Protein AF-W6THF3-F1 (afdb_monomer_lite)

Radius of gyration: 38.16 Å; chains: 1; bounding box: 84×59×125 Å

Sequence (561 aa):
MKLNFFLFSMFLTGISEISFGANEDFTSKKMIKTLTRGSWDEAHVQNVVEILTNHTLLSKIQDDQKNQIILISLEKIKKNSLNLPGIYDFFRDFLPIHAVSLFKNSTKRMVQLVKGLPMSVENYLGGPKNLQEIAYFLATQFVESKNTMRDVFDFFEELKNSDFFSNTVHKFISQDAINYGNVKLDTVLLSKMVSWLPYIKKSDLQIILEFMILKSQMKTETKKDAFSDASSEVQNKMILKMQDLDDKQFAITWEKLLRHWECGFRLCSPHVLYQLDKKKLERSGVFIGIFESIIKINCSKVRELCSAMIGRIFSQYKTKKVFNDDHMLVKMIMQTKDFSNSLEKIEVFTQSNRDFISNFLNKYPELKKISSFNNYFFKFALTRMNTKNVKIQINFENLKKNLNSNPKLTNFLEIYEACFTNLNEKGVTVKINFKGLKEELDSLKKTQDFSRTLTIYLNLIRLNPELRPEIDEEFYKGIISYLPYTKEKNLRCVLEFLLLKELEHNFLKQSENEQKEIVLKINELKKEDLSYISEKVHNFTLPVCENLLSLLKQKNLDFKE

Foldseek 3Di:
DVVVVVVVVCVVVPCPPDPPDDDPPCQLVNLLCLLQDDPLDPVSLVVNLVLLVDPVNLVNHDPVCSLVSNLNSLQSCVVRPLPPPCNLVSQLVRQCVCVLVNCLVPVQSSLVSQPPNPDQSCSRNDDLVSLLSSLLSVLPPPLVDPPCVVSVLSSLLSCLPPLNSQVSVLSNLVSCVPPHVRAADALVSLLSLLVSLVSHDQVRLLSSLLSSLSRQDDPDLPDAGRLQVHDLVSQLSSLQSLLSHPLQSSLVSLLSNLVSVQRPGNHHDLVSLLVRDLLSCLQSVSLLSLLVSLVPHPDPNSQVNSQSNCCSNVVVSNDDDDDPDSLVVSVVLLPDPSVLVSLQNHNHDDPVSVVSLLVNCVVVVVSVPPVSSLVNVLSNVVVVQPDPQDQAEPPCVVVVVVVVPDPSCLVVLVSVLSNLLVCVVVPHDYDYPLVSVLVVLVVCLPPPCSQVVVLSVLSSCVSPVVHLVVDDLVSLVSLLVSLVSHDQVSLLSSLCSNLAQSCLVSLVPDDPVSVVSSLVSLVSHDPVSNVVSLVSNVPHPDDDDVSSVVSNVVSDDPPPD

Structure (mmCIF, N/CA/C/O backbone):
data_AF-W6THF3-F1
#
_entry.id   AF-W6THF3-F1
#
loop_
_atom_site.group_PDB
_atom_site.id
_atom_site.type_symbol
_atom_site.label_atom_id
_atom_site.label_alt_id
_atom_site.label_comp_id
_atom_site.label_asym_id
_atom_site.label_entity_id
_atom_site.label_seq_id
_atom_site.pdbx_PDB_ins_code
_atom_site.Cartn_x
_atom_site.Cartn_y
_atom_site.Cartn_z
_atom_site.occupancy
_atom_site.B_iso_or_equiv
_atom_site.auth_seq_id
_atom_site.auth_comp_id
_atom_site.auth_asym_id
_atom_site.auth_atom_id
_atom_site.pdbx_PDB_model_num
ATOM 1 N N . MET A 1 1 ? 22.121 -28.927 -63.170 1.00 50.31 1 MET A N 1
ATOM 2 C CA . MET A 1 1 ? 22.237 -30.233 -62.477 1.00 50.31 1 MET A CA 1
ATOM 3 C C . MET A 1 1 ? 23.338 -30.253 -61.405 1.00 50.31 1 MET A C 1
ATOM 5 O O . MET A 1 1 ? 23.034 -30.626 -60.283 1.00 50.31 1 MET A O 1
ATOM 9 N N . LYS A 1 2 ? 24.571 -29.784 -61.682 1.00 59.44 2 LYS A N 1
ATOM 10 C CA . LYS A 1 2 ? 25.678 -29.752 -60.694 1.00 59.44 2 LYS A CA 1
ATOM 11 C C . LYS A 1 2 ? 25.419 -28.870 -59.455 1.00 59.44 2 LYS A C 1
ATOM 13 O O . LYS A 1 2 ? 25.738 -29.286 -58.352 1.00 59.44 2 LYS A O 1
ATOM 18 N N . LEU A 1 3 ? 24.784 -27.704 -59.625 1.00 58.66 3 LEU A N 1
ATOM 19 C CA . LEU A 1 3 ? 24.472 -26.786 -58.516 1.00 58.66 3 LEU A CA 1
ATOM 20 C C . LEU A 1 3 ? 23.433 -27.365 -57.541 1.00 58.66 3 LEU A C 1
ATOM 22 O O . LEU A 1 3 ? 23.627 -27.320 -56.335 1.00 58.66 3 LEU A O 1
ATOM 26 N N . ASN A 1 4 ? 22.370 -27.984 -58.060 1.00 62.00 4 ASN A N 1
ATOM 27 C CA . ASN A 1 4 ? 21.328 -28.579 -57.219 1.00 62.00 4 ASN A CA 1
ATOM 28 C C . ASN A 1 4 ? 21.848 -29.802 -56.447 1.00 62.00 4 ASN A C 1
ATOM 30 O O . ASN A 1 4 ? 21.481 -29.985 -55.294 1.00 62.00 4 ASN A O 1
ATOM 34 N N . PHE A 1 5 ? 22.742 -30.600 -57.046 1.00 70.69 5 PHE A N 1
ATOM 35 C CA . PHE A 1 5 ? 23.412 -31.704 -56.350 1.00 70.69 5 PHE A CA 1
ATOM 36 C C . PHE A 1 5 ? 24.350 -31.201 -55.243 1.00 70.69 5 PHE A C 1
ATOM 38 O O . PHE A 1 5 ? 24.399 -31.784 -54.163 1.00 70.69 5 PHE A O 1
ATOM 45 N N . PHE A 1 6 ? 25.044 -30.083 -55.477 1.00 67.44 6 PHE A N 1
ATOM 46 C CA . PHE A 1 6 ? 25.887 -29.437 -54.472 1.00 67.44 6 PHE A CA 1
ATOM 47 C C . PHE A 1 6 ? 25.061 -28.888 -53.293 1.00 67.44 6 PHE A C 1
ATOM 49 O O . PHE A 1 6 ? 25.373 -29.177 -52.141 1.00 67.44 6 PHE A O 1
ATOM 56 N N . LEU A 1 7 ? 23.954 -28.186 -53.569 1.00 63.28 7 LEU A N 1
ATOM 57 C CA . LEU A 1 7 ? 23.039 -27.665 -52.542 1.00 63.28 7 LEU A CA 1
ATOM 58 C C . LEU A 1 7 ? 22.363 -28.787 -51.735 1.00 63.28 7 LEU A C 1
ATOM 60 O O . LEU A 1 7 ? 22.237 -28.688 -50.518 1.00 63.28 7 LEU A O 1
ATOM 64 N N . PHE A 1 8 ? 21.982 -29.880 -52.399 1.00 65.12 8 PHE A N 1
ATOM 65 C CA . PHE A 1 8 ? 21.428 -31.070 -51.751 1.00 65.12 8 PHE A CA 1
ATOM 66 C C . PHE A 1 8 ? 22.463 -31.787 -50.868 1.00 65.12 8 PHE A C 1
ATOM 68 O O . PHE A 1 8 ? 22.135 -32.245 -49.776 1.00 65.12 8 PHE A O 1
ATOM 75 N N . SER A 1 9 ? 23.728 -31.824 -51.300 1.00 60.00 9 SER A N 1
ATOM 76 C CA . SER A 1 9 ? 24.825 -32.405 -50.514 1.00 60.00 9 SER A CA 1
ATOM 77 C C . SER A 1 9 ? 25.130 -31.579 -49.262 1.00 60.00 9 SER A C 1
ATOM 79 O O . SER A 1 9 ? 25.338 -32.157 -48.201 1.00 60.00 9 SER A O 1
ATOM 81 N N . MET A 1 10 ? 25.086 -30.243 -49.355 1.00 57.25 10 MET A N 1
ATOM 82 C CA . MET A 1 10 ? 25.223 -29.351 -48.194 1.00 57.25 10 MET A CA 1
ATOM 83 C C . MET A 1 10 ? 24.089 -29.508 -47.177 1.00 57.25 10 MET A C 1
ATOM 85 O O . MET A 1 10 ? 24.322 -29.442 -45.974 1.00 57.25 10 MET A O 1
ATOM 89 N N . PHE A 1 11 ? 22.863 -29.723 -47.656 1.00 60.88 11 PHE A N 1
ATOM 90 C CA . PHE A 1 11 ? 21.709 -29.952 -46.791 1.00 60.88 11 PHE A CA 1
ATOM 91 C C . PHE A 1 11 ? 21.822 -31.281 -46.021 1.00 60.88 11 PHE A C 1
ATOM 93 O O . PHE A 1 11 ? 21.484 -31.341 -44.842 1.00 60.88 11 PHE A O 1
ATOM 100 N N . LEU A 1 12 ? 22.337 -32.337 -46.664 1.00 50.72 12 LEU A N 1
ATOM 101 C CA . LEU A 1 12 ? 22.479 -33.671 -46.067 1.00 50.72 12 LEU A CA 1
ATOM 102 C C . LEU A 1 12 ? 23.626 -33.800 -45.056 1.00 50.72 12 LEU A C 1
ATOM 104 O O . LEU A 1 12 ? 23.533 -34.624 -44.150 1.00 50.72 12 LEU A O 1
ATOM 108 N N . THR A 1 13 ? 24.703 -33.022 -45.185 1.00 54.16 13 THR A N 1
ATOM 109 C CA . THR A 1 13 ? 25.863 -33.119 -44.279 1.00 54.16 13 THR A CA 1
ATOM 110 C C . THR A 1 13 ? 25.702 -32.337 -42.975 1.00 54.16 13 THR A C 1
ATOM 112 O O . THR A 1 13 ? 26.587 -32.407 -42.125 1.00 54.16 13 THR A O 1
ATOM 115 N N . GLY A 1 14 ? 24.596 -31.608 -42.776 1.00 39.28 14 GLY A N 1
ATOM 116 C CA . GLY A 1 14 ? 24.346 -30.858 -41.539 1.00 39.28 14 GLY A CA 1
ATOM 117 C C . GLY A 1 14 ? 25.358 -29.736 -41.273 1.00 39.28 14 GLY A C 1
ATOM 118 O O . GLY A 1 14 ? 25.449 -29.242 -40.152 1.00 39.28 14 GLY A O 1
ATOM 119 N N . ILE A 1 15 ? 26.123 -29.325 -42.289 1.00 40.69 15 ILE A N 1
ATOM 120 C CA . ILE A 1 15 ? 27.105 -28.250 -42.176 1.00 40.69 15 ILE A CA 1
ATOM 121 C C . ILE A 1 15 ? 26.365 -26.925 -42.385 1.00 40.69 15 ILE A C 1
ATOM 123 O O . ILE A 1 15 ? 26.299 -26.390 -43.489 1.00 40.69 15 ILE A O 1
ATOM 127 N N . SER A 1 16 ? 25.804 -26.382 -41.305 1.00 39.69 16 SER A N 1
ATOM 128 C CA . SER A 1 16 ? 25.311 -24.997 -41.258 1.00 39.69 16 SER A CA 1
ATOM 129 C C . SER A 1 16 ? 26.441 -23.953 -41.255 1.00 39.69 16 SER A C 1
ATOM 131 O O . SER A 1 16 ? 26.169 -22.759 -41.206 1.00 39.69 16 SER A O 1
ATOM 133 N N . GLU A 1 17 ? 27.705 -24.379 -41.329 1.00 40.00 17 GLU A N 1
ATOM 134 C CA . GLU A 1 17 ? 28.891 -23.521 -41.405 1.00 40.00 17 GLU A CA 1
ATOM 135 C C . GLU A 1 17 ? 29.641 -23.735 -42.726 1.00 40.00 17 GLU A C 1
ATOM 137 O O . GLU A 1 17 ? 30.761 -24.236 -42.764 1.00 40.00 17 GLU A O 1
ATOM 142 N N . ILE A 1 18 ? 29.023 -23.370 -43.847 1.00 36.31 18 ILE A N 1
ATOM 143 C CA . ILE A 1 18 ? 29.777 -23.107 -45.078 1.00 36.31 18 ILE A CA 1
ATOM 144 C C . ILE A 1 18 ? 29.731 -21.599 -45.286 1.00 36.31 18 ILE A C 1
ATOM 146 O O . ILE A 1 18 ? 28.775 -21.057 -45.841 1.00 36.31 18 ILE A O 1
ATOM 150 N N . SER A 1 19 ? 30.760 -20.914 -44.777 1.00 37.41 19 SER A N 1
ATOM 151 C CA . SER A 1 19 ? 31.014 -19.514 -45.097 1.00 37.41 19 SER A CA 1
ATOM 152 C C . SER A 1 19 ? 31.450 -19.437 -46.560 1.00 37.41 19 SER A C 1
ATOM 154 O O . SER A 1 19 ? 32.578 -19.752 -46.940 1.00 37.41 19 SER A O 1
ATOM 156 N N . PHE A 1 20 ? 30.521 -19.057 -47.432 1.00 32.72 20 PHE A N 1
ATOM 157 C CA . PHE A 1 20 ? 30.869 -18.725 -48.804 1.00 32.72 20 PHE A CA 1
ATOM 158 C C . PHE A 1 20 ? 31.589 -17.373 -48.828 1.00 32.72 20 PHE A C 1
ATOM 160 O O . PHE A 1 20 ? 30.959 -16.330 -48.928 1.00 32.72 20 PHE A O 1
ATOM 167 N N . GLY A 1 21 ? 32.920 -17.434 -48.780 1.00 37.66 21 GLY A N 1
ATOM 168 C CA . GLY A 1 21 ? 33.808 -16.443 -49.386 1.00 37.66 21 GLY A CA 1
ATOM 169 C C . GLY A 1 21 ? 34.184 -15.223 -48.540 1.00 37.66 21 GLY A C 1
ATOM 170 O O . GLY A 1 21 ? 33.334 -14.479 -48.077 1.00 37.66 21 GLY A O 1
ATOM 171 N N . ALA A 1 22 ? 35.502 -14.994 -48.485 1.00 37.84 22 ALA A N 1
ATOM 172 C CA . ALA A 1 22 ? 36.224 -13.797 -48.042 1.00 37.84 22 ALA A CA 1
ATOM 173 C C . ALA A 1 22 ? 36.271 -13.522 -46.525 1.00 37.84 22 ALA A C 1
ATOM 175 O O . ALA A 1 22 ? 35.347 -12.958 -45.959 1.00 37.84 22 ALA A O 1
ATOM 176 N N . ASN A 1 23 ? 37.402 -13.875 -45.882 1.00 47.19 23 ASN A N 1
ATOM 177 C CA . ASN A 1 23 ? 38.130 -13.082 -44.856 1.00 47.19 23 ASN A CA 1
ATOM 178 C C . ASN A 1 23 ? 38.984 -13.942 -43.889 1.00 47.19 23 ASN A C 1
ATOM 180 O O . ASN A 1 23 ? 39.024 -13.694 -42.675 1.00 47.19 23 ASN A O 1
ATOM 184 N N . GLU A 1 24 ? 39.728 -14.929 -44.402 1.00 46.88 24 GLU A N 1
ATOM 185 C CA . GLU A 1 24 ? 40.780 -15.603 -43.616 1.00 46.88 24 GLU A CA 1
ATOM 186 C C . GLU A 1 24 ? 41.914 -14.631 -43.205 1.00 46.88 24 GLU A C 1
ATOM 188 O O . GLU A 1 24 ? 42.469 -14.774 -42.118 1.00 46.88 24 GLU A O 1
ATOM 193 N N . ASP A 1 25 ? 42.135 -13.537 -43.950 1.00 54.12 25 ASP A N 1
ATOM 194 C CA . ASP A 1 25 ? 43.213 -12.552 -43.713 1.00 54.12 25 ASP A CA 1
ATOM 195 C C . ASP A 1 25 ? 42.851 -11.333 -42.835 1.00 54.12 25 ASP A C 1
ATOM 197 O O . ASP A 1 25 ? 43.650 -10.393 -42.666 1.00 54.12 25 ASP A O 1
ATOM 201 N N . PHE A 1 26 ? 41.649 -11.294 -42.251 1.00 61.28 26 PHE A N 1
ATOM 202 C CA . PHE A 1 26 ? 41.282 -10.212 -41.332 1.00 61.28 26 PHE A CA 1
ATOM 203 C C . PHE A 1 26 ? 41.942 -10.417 -39.966 1.00 61.28 26 PHE A C 1
ATOM 205 O O . PHE A 1 26 ? 41.439 -11.131 -39.098 1.00 61.28 26 PHE A O 1
ATOM 212 N N . THR A 1 27 ? 43.083 -9.757 -39.756 1.00 70.69 27 THR A N 1
ATOM 213 C CA . THR A 1 27 ? 43.712 -9.702 -38.432 1.00 70.69 27 THR A CA 1
ATOM 214 C C . THR A 1 27 ? 42.810 -8.952 -37.450 1.00 70.69 27 THR A C 1
ATOM 216 O O . THR A 1 27 ? 42.154 -7.975 -37.819 1.00 70.69 27 THR A O 1
ATOM 219 N N . SER A 1 28 ? 42.823 -9.352 -36.174 1.00 74.06 28 SER A N 1
ATOM 220 C CA . SER A 1 28 ? 42.040 -8.694 -35.112 1.00 74.06 28 SER A CA 1
ATOM 221 C C . SER A 1 28 ? 42.256 -7.166 -35.097 1.00 74.06 28 SER A C 1
ATOM 223 O O . SER A 1 28 ? 41.304 -6.393 -35.041 1.00 74.06 28 SER A O 1
ATOM 225 N N . LYS A 1 29 ? 43.496 -6.697 -35.322 1.00 79.88 29 LYS A N 1
ATOM 226 C CA . LYS A 1 29 ? 43.818 -5.261 -35.453 1.00 79.88 29 LYS A CA 1
ATOM 227 C C . LYS A 1 29 ? 43.137 -4.580 -36.649 1.00 79.88 29 LYS A C 1
ATOM 229 O O . LYS A 1 29 ? 42.676 -3.447 -36.506 1.00 79.88 29 LYS A O 1
ATOM 234 N N . LYS A 1 30 ? 43.087 -5.228 -37.822 1.00 79.31 30 LYS A N 1
ATOM 235 C CA . LYS A 1 30 ? 42.382 -4.697 -39.006 1.00 79.31 30 LYS A CA 1
ATOM 236 C C . LYS A 1 30 ? 40.879 -4.621 -38.741 1.00 79.31 30 LYS A C 1
ATOM 238 O O . LYS A 1 30 ? 40.282 -3.590 -39.023 1.00 79.31 30 LYS A O 1
ATOM 243 N N . MET A 1 31 ? 40.307 -5.648 -38.115 1.00 80.81 31 MET A N 1
ATOM 244 C CA . MET A 1 31 ? 38.887 -5.691 -37.761 1.00 80.81 31 MET A CA 1
ATOM 245 C C . MET A 1 31 ? 38.503 -4.584 -36.774 1.00 80.81 31 MET A C 1
ATOM 247 O O . MET A 1 31 ? 37.579 -3.822 -37.039 1.00 80.81 31 MET A O 1
ATOM 251 N N . ILE A 1 32 ? 39.262 -4.417 -35.684 1.00 82.69 32 ILE A N 1
ATOM 252 C CA . ILE A 1 32 ? 39.043 -3.335 -34.711 1.00 82.69 32 ILE A CA 1
ATOM 253 C C . ILE A 1 32 ? 39.137 -1.969 -35.396 1.00 82.69 32 ILE A C 1
ATOM 255 O O . ILE A 1 32 ? 38.333 -1.077 -35.116 1.00 82.69 32 ILE A O 1
ATOM 259 N N . LYS A 1 33 ? 40.096 -1.789 -36.315 1.00 84.06 33 LYS A N 1
ATOM 260 C CA . LYS A 1 33 ? 40.230 -0.545 -37.078 1.00 84.06 33 LYS A CA 1
ATOM 261 C C . LYS A 1 33 ? 38.995 -0.295 -37.945 1.00 84.06 33 LYS A C 1
ATOM 263 O O . LYS A 1 33 ? 38.475 0.808 -37.858 1.00 84.06 33 LYS A O 1
ATOM 268 N N . THR A 1 34 ? 38.502 -1.286 -38.690 1.00 84.44 34 THR A N 1
ATOM 269 C CA . THR A 1 34 ? 37.270 -1.167 -39.494 1.00 84.44 34 THR A CA 1
ATOM 270 C C . THR A 1 34 ? 36.053 -0.855 -38.625 1.00 84.44 34 THR A C 1
ATOM 272 O O . THR A 1 34 ? 35.297 0.051 -38.937 1.00 84.44 34 THR A O 1
ATOM 275 N N . LEU A 1 35 ? 35.897 -1.530 -37.485 1.00 84.94 35 LEU A N 1
ATOM 276 C CA . LEU A 1 35 ? 34.760 -1.335 -36.581 1.00 84.94 35 LEU A CA 1
ATOM 277 C C . LEU A 1 35 ? 34.759 0.034 -35.882 1.00 84.94 35 LEU A C 1
ATOM 279 O O . LEU A 1 35 ? 33.702 0.536 -35.498 1.00 84.94 35 LEU A O 1
ATOM 283 N N . THR A 1 36 ? 35.929 0.646 -35.679 1.00 82.38 36 THR A N 1
ATOM 284 C CA . THR A 1 36 ? 36.055 1.869 -34.870 1.00 82.38 36 THR A CA 1
ATOM 285 C C . THR A 1 36 ? 36.494 3.104 -35.653 1.00 82.38 36 THR A C 1
ATOM 287 O O . THR A 1 36 ? 36.354 4.213 -35.129 1.00 82.38 36 THR A O 1
ATOM 290 N N . ARG A 1 37 ? 37.017 2.986 -36.878 1.00 77.88 37 ARG A N 1
ATOM 291 C CA . ARG A 1 37 ? 37.591 4.096 -37.662 1.00 77.88 37 ARG A CA 1
ATOM 292 C C . ARG A 1 37 ? 37.260 3.950 -39.153 1.00 77.88 37 ARG A C 1
ATOM 294 O O . ARG A 1 37 ? 37.486 2.900 -39.735 1.00 77.88 37 ARG A O 1
ATOM 301 N N . GLY A 1 38 ? 36.845 5.047 -39.781 1.00 77.56 38 GLY A N 1
ATOM 302 C CA . GLY A 1 38 ? 36.534 5.105 -41.210 1.00 77.56 38 GLY A CA 1
ATOM 303 C C . GLY A 1 38 ? 35.773 6.377 -41.576 1.00 77.56 38 GLY A C 1
ATOM 304 O O . GLY A 1 38 ? 35.483 7.191 -40.695 1.00 77.56 38 GLY A O 1
ATOM 305 N N . SER A 1 39 ? 35.468 6.535 -42.865 1.00 80.31 39 SER A N 1
ATOM 306 C CA . SER A 1 39 ? 34.662 7.624 -43.437 1.00 80.31 39 SER A CA 1
ATOM 307 C C . SER A 1 39 ? 33.178 7.549 -43.055 1.00 80.31 39 SER A C 1
ATOM 309 O O . SER A 1 39 ? 32.487 8.551 -43.190 1.00 80.31 39 SER A O 1
ATOM 311 N N . TRP A 1 40 ? 32.700 6.402 -42.543 1.00 86.56 40 TRP A N 1
ATOM 312 C CA . TRP A 1 40 ? 31.277 6.134 -42.247 1.00 86.56 40 TRP A CA 1
ATOM 313 C C . TRP A 1 40 ? 30.342 6.422 -43.432 1.00 86.56 40 TRP A C 1
ATOM 315 O O . TRP A 1 40 ? 29.180 6.775 -43.243 1.00 86.56 40 TRP A O 1
ATOM 325 N N . ASP A 1 41 ? 30.863 6.249 -44.648 1.00 85.44 41 ASP A N 1
ATOM 326 C CA . ASP A 1 41 ? 30.066 6.171 -45.869 1.00 85.44 41 ASP A CA 1
ATOM 327 C C . ASP A 1 41 ? 29.298 4.839 -45.942 1.00 85.44 41 ASP A C 1
ATOM 329 O O . ASP A 1 41 ? 29.507 3.929 -45.136 1.00 85.44 41 ASP A O 1
ATOM 333 N N . GLU A 1 42 ? 28.387 4.727 -46.907 1.00 85.06 42 GLU A N 1
ATOM 334 C CA . GLU A 1 42 ? 27.522 3.555 -47.069 1.00 85.06 42 GLU A CA 1
ATOM 335 C C . GLU A 1 42 ? 28.312 2.245 -47.193 1.00 85.06 42 GLU A C 1
ATOM 337 O O . GLU A 1 42 ? 28.016 1.280 -46.490 1.00 85.06 42 GLU A O 1
ATOM 342 N N . ALA A 1 43 ? 29.367 2.221 -48.012 1.00 85.94 43 ALA A N 1
ATOM 343 C CA . ALA A 1 43 ? 30.186 1.028 -48.215 1.00 85.94 43 ALA A CA 1
ATOM 344 C C . ALA A 1 43 ? 30.901 0.592 -46.926 1.00 85.94 43 ALA A C 1
ATOM 346 O O . ALA A 1 43 ? 30.938 -0.597 -46.593 1.00 85.94 43 ALA A O 1
ATOM 347 N N . HIS A 1 44 ? 31.449 1.545 -46.169 1.00 87.12 44 HIS A N 1
ATOM 348 C CA . HIS A 1 44 ? 32.079 1.259 -44.887 1.00 87.12 44 HIS A CA 1
ATOM 349 C C . HIS A 1 44 ? 31.066 0.744 -43.861 1.00 87.12 44 HIS A C 1
ATOM 351 O O . HIS A 1 44 ? 31.357 -0.211 -43.141 1.00 87.12 44 HIS A O 1
ATOM 357 N N . VAL A 1 45 ? 29.875 1.339 -43.805 1.00 88.06 45 VAL A N 1
ATOM 358 C CA . VAL A 1 45 ? 28.811 0.933 -42.878 1.00 88.06 45 VAL A CA 1
ATOM 359 C C . VAL A 1 45 ? 28.340 -0.488 -43.172 1.00 88.06 45 VAL A C 1
ATOM 361 O O . VAL A 1 45 ? 28.209 -1.269 -42.232 1.00 88.06 45 VAL A O 1
ATOM 364 N N . GLN A 1 46 ? 28.150 -0.852 -44.443 1.00 86.75 46 GLN A N 1
ATOM 365 C CA . GLN A 1 46 ? 27.762 -2.216 -44.815 1.00 86.75 46 GLN A CA 1
ATOM 366 C C . GLN A 1 46 ? 28.820 -3.246 -44.403 1.00 86.75 46 GLN A C 1
ATOM 368 O O . GLN A 1 46 ? 28.479 -4.280 -43.839 1.00 86.75 46 GLN A O 1
ATOM 373 N N . ASN A 1 47 ? 30.109 -2.930 -44.566 1.00 85.88 47 ASN A N 1
ATOM 374 C CA . ASN A 1 47 ? 31.200 -3.793 -44.100 1.00 85.88 47 ASN A CA 1
ATOM 375 C C . ASN A 1 47 ? 31.196 -3.945 -42.564 1.00 85.88 47 ASN A C 1
ATOM 377 O O . ASN A 1 47 ? 31.371 -5.037 -42.028 1.00 85.88 47 ASN A O 1
ATOM 381 N N . VAL A 1 48 ? 30.931 -2.862 -41.824 1.00 88.88 48 VAL A N 1
ATOM 382 C CA . VAL A 1 48 ? 30.768 -2.933 -40.361 1.00 88.88 48 VAL A CA 1
ATOM 383 C C . VAL A 1 48 ? 29.572 -3.818 -39.985 1.00 88.88 48 VAL A C 1
ATOM 385 O O . VAL A 1 48 ? 29.707 -4.651 -39.090 1.00 88.88 48 VAL A O 1
ATOM 388 N N . VAL A 1 49 ? 28.427 -3.679 -40.658 1.00 88.94 49 VAL A N 1
ATOM 389 C CA . VAL A 1 49 ? 27.234 -4.517 -40.436 1.00 88.94 49 VAL A CA 1
ATOM 390 C C . VAL A 1 49 ? 27.533 -5.991 -40.721 1.00 88.94 49 VAL A C 1
ATOM 392 O O . VAL A 1 49 ? 27.216 -6.851 -39.900 1.00 88.94 49 VAL A O 1
ATOM 395 N N . GLU A 1 50 ? 28.206 -6.295 -41.826 1.00 86.69 50 GLU A N 1
ATOM 396 C CA . GLU A 1 50 ? 28.623 -7.654 -42.182 1.00 86.69 50 GLU A CA 1
ATOM 397 C C . GLU A 1 50 ? 29.507 -8.277 -41.089 1.00 86.69 50 GLU A C 1
ATOM 399 O O . GLU A 1 50 ? 29.243 -9.388 -40.626 1.00 86.69 50 GLU A O 1
ATOM 404 N N . ILE A 1 51 ? 30.500 -7.533 -40.589 1.00 85.44 51 ILE A N 1
ATOM 405 C CA . ILE A 1 51 ? 31.352 -7.994 -39.483 1.00 85.44 51 ILE A CA 1
ATOM 406 C C . ILE A 1 51 ? 30.521 -8.255 -38.221 1.00 85.44 51 ILE A C 1
ATOM 408 O O . ILE A 1 51 ? 30.729 -9.274 -37.566 1.00 85.44 51 ILE A O 1
ATOM 412 N N . LEU A 1 52 ? 29.601 -7.352 -37.863 1.00 88.00 52 LEU A N 1
ATOM 413 C CA . LEU A 1 52 ? 28.782 -7.478 -36.651 1.00 88.00 52 LEU A CA 1
ATOM 414 C C . LEU A 1 52 ? 27.746 -8.609 -36.748 1.00 88.00 52 LEU A C 1
ATOM 416 O O . LEU A 1 52 ? 27.413 -9.210 -35.735 1.00 88.00 52 LEU A O 1
ATOM 420 N N . THR A 1 53 ? 27.239 -8.934 -37.933 1.00 86.31 53 THR A N 1
ATOM 421 C CA . THR A 1 53 ? 26.275 -10.038 -38.116 1.00 86.31 53 THR A CA 1
ATOM 422 C C . THR A 1 53 ? 26.940 -11.412 -38.235 1.00 86.31 53 THR A C 1
ATOM 424 O O . THR A 1 53 ? 26.279 -12.437 -38.074 1.00 86.31 53 THR A O 1
ATOM 427 N N . ASN A 1 54 ? 28.256 -11.465 -38.455 1.00 84.00 54 ASN A N 1
ATOM 428 C CA . ASN A 1 54 ? 29.001 -12.708 -38.609 1.00 84.00 54 ASN A CA 1
ATOM 429 C C . ASN A 1 54 ? 29.636 -13.165 -37.281 1.00 84.00 54 ASN A C 1
ATOM 431 O O . ASN A 1 54 ? 30.642 -12.617 -36.818 1.00 84.00 54 ASN A O 1
ATOM 435 N N . HIS A 1 55 ? 29.085 -14.225 -36.679 1.00 76.75 55 HIS A N 1
ATOM 436 C CA . HIS A 1 55 ? 29.569 -14.774 -35.406 1.00 76.75 55 HIS A CA 1
ATOM 437 C C . HIS A 1 55 ? 31.043 -15.212 -35.435 1.00 76.75 55 HIS A C 1
ATOM 439 O O . HIS A 1 55 ? 31.757 -14.999 -34.451 1.00 76.75 55 HIS A O 1
ATOM 445 N N . THR A 1 56 ? 31.513 -15.768 -36.554 1.00 76.31 56 THR A N 1
ATOM 446 C CA . THR A 1 56 ? 32.902 -16.217 -36.743 1.00 76.31 56 THR A CA 1
ATOM 447 C C . THR A 1 56 ? 33.880 -15.045 -36.821 1.00 76.31 56 THR A C 1
ATOM 449 O O . THR A 1 56 ? 35.030 -15.164 -36.404 1.00 76.31 56 THR A O 1
ATOM 452 N N . LEU A 1 57 ? 33.452 -13.891 -37.341 1.00 76.00 57 LEU A N 1
ATOM 453 C CA . LEU A 1 57 ? 34.271 -12.677 -37.348 1.00 76.00 57 LEU A CA 1
ATOM 454 C C . LEU A 1 57 ? 34.257 -12.002 -35.976 1.00 76.00 57 LEU A C 1
ATOM 456 O O . LEU A 1 57 ? 35.318 -11.675 -35.445 1.00 76.00 57 LEU A O 1
ATOM 460 N N . LEU A 1 58 ? 33.085 -11.878 -35.351 1.00 75.12 58 LEU A N 1
ATOM 461 C CA . LEU A 1 58 ? 32.950 -11.315 -34.007 1.00 75.12 58 LEU A CA 1
ATOM 462 C C . LEU A 1 58 ? 33.725 -12.086 -32.928 1.00 75.12 58 LEU A C 1
ATOM 464 O O . LEU A 1 58 ? 34.115 -11.486 -31.925 1.00 75.12 58 LEU A O 1
ATOM 468 N N . SER A 1 59 ? 33.931 -13.396 -33.084 1.00 75.31 59 SER A N 1
ATOM 469 C CA . SER A 1 59 ? 34.719 -14.207 -32.144 1.00 75.31 59 SER A CA 1
ATOM 470 C C . SER A 1 59 ? 36.233 -13.959 -32.230 1.00 75.31 59 SER A C 1
ATOM 472 O O . SER A 1 59 ? 36.950 -14.310 -31.299 1.00 75.31 59 SER A O 1
ATOM 474 N N . LYS A 1 60 ? 36.735 -13.297 -33.286 1.00 77.56 60 LYS A N 1
ATOM 475 C CA . LYS A 1 60 ? 38.158 -12.909 -33.424 1.00 77.56 60 LYS A CA 1
ATOM 476 C C . LYS A 1 60 ? 38.549 -11.690 -32.568 1.00 77.56 60 LYS A C 1
ATOM 478 O O . LYS A 1 60 ? 39.725 -11.307 -32.526 1.00 77.56 60 LYS A O 1
ATOM 483 N N . ILE A 1 61 ? 37.580 -11.042 -31.922 1.00 77.94 61 ILE A N 1
ATOM 484 C CA . ILE A 1 61 ? 37.799 -9.932 -30.989 1.00 77.94 61 ILE A CA 1
ATOM 485 C C . ILE A 1 61 ? 37.880 -10.509 -29.575 1.00 77.94 61 ILE A C 1
ATOM 487 O O . ILE A 1 61 ? 37.017 -11.291 -29.191 1.00 77.94 61 ILE A O 1
ATOM 491 N N . GLN A 1 62 ? 38.899 -10.112 -28.806 1.00 76.62 62 GLN A N 1
ATOM 492 C CA . GLN A 1 62 ? 39.061 -10.560 -27.420 1.00 76.62 62 GLN A CA 1
ATOM 493 C C . GLN A 1 62 ? 37.830 -10.199 -26.575 1.00 76.62 62 GLN A C 1
ATOM 495 O O . GLN A 1 62 ? 37.292 -9.091 -26.685 1.00 76.62 62 GLN A O 1
ATOM 500 N N . ASP A 1 63 ? 37.385 -11.141 -25.739 1.00 74.94 63 ASP A N 1
ATOM 501 C CA . ASP A 1 63 ? 36.117 -11.050 -25.005 1.00 74.94 63 ASP A CA 1
ATOM 502 C C . ASP A 1 63 ? 36.030 -9.832 -24.068 1.00 74.94 63 ASP A C 1
ATOM 504 O O . ASP A 1 63 ? 34.948 -9.273 -23.878 1.00 74.94 63 ASP A O 1
ATOM 508 N N . ASP A 1 64 ? 37.158 -9.371 -23.528 1.00 76.44 64 ASP A N 1
ATOM 509 C CA . ASP A 1 64 ? 37.251 -8.215 -22.630 1.00 76.44 64 ASP A CA 1
ATOM 510 C C . ASP A 1 64 ? 36.999 -6.869 -23.339 1.00 76.44 64 ASP A C 1
ATOM 512 O O . ASP A 1 64 ? 36.461 -5.938 -22.734 1.00 76.44 64 ASP A O 1
ATOM 516 N N . GLN A 1 65 ? 37.311 -6.768 -24.635 1.00 81.25 65 GLN A N 1
ATOM 517 C CA . GLN A 1 65 ? 37.131 -5.549 -25.440 1.00 81.25 65 GLN A CA 1
ATOM 518 C C . GLN A 1 65 ? 35.920 -5.607 -26.377 1.00 81.25 65 GLN A C 1
ATOM 520 O O . GLN A 1 65 ? 35.432 -4.566 -26.834 1.00 81.25 65 GLN A O 1
ATOM 525 N N . LYS A 1 66 ? 35.409 -6.810 -26.656 1.00 85.94 66 LYS A N 1
ATOM 526 C CA . LYS A 1 66 ? 34.355 -7.082 -27.641 1.00 85.94 66 LYS A CA 1
ATOM 527 C C . LYS A 1 66 ? 33.132 -6.183 -27.483 1.00 85.94 66 LYS A C 1
ATOM 529 O O . LYS A 1 66 ? 32.761 -5.477 -28.418 1.00 85.94 66 LYS A O 1
ATOM 534 N N . ASN A 1 67 ? 32.543 -6.147 -26.289 1.00 86.50 67 ASN A N 1
ATOM 535 C CA . ASN A 1 67 ? 31.343 -5.348 -26.030 1.00 86.50 67 ASN A CA 1
ATOM 536 C C . ASN A 1 67 ? 31.595 -3.841 -26.202 1.00 86.50 67 ASN A C 1
ATOM 538 O O . ASN A 1 67 ? 30.748 -3.138 -26.750 1.00 86.50 67 ASN A O 1
ATOM 542 N N . GLN A 1 68 ? 32.763 -3.334 -25.795 1.00 87.00 68 GLN A N 1
ATOM 543 C CA . GLN A 1 68 ? 33.095 -1.915 -25.953 1.00 87.00 68 GLN A CA 1
ATOM 544 C C . GLN A 1 68 ? 33.238 -1.520 -27.424 1.00 87.00 68 GLN A C 1
ATOM 546 O O . GLN A 1 68 ? 32.756 -0.456 -27.819 1.00 87.00 68 GLN A O 1
ATOM 551 N N . ILE A 1 69 ? 33.879 -2.371 -28.229 1.00 88.62 69 ILE A N 1
ATOM 552 C CA . ILE A 1 69 ? 34.046 -2.152 -29.669 1.00 88.62 69 ILE A CA 1
ATOM 553 C C . ILE A 1 69 ? 32.684 -2.172 -30.362 1.00 88.62 69 ILE A C 1
ATOM 555 O O . ILE A 1 69 ? 32.374 -1.220 -31.075 1.00 88.62 69 ILE A O 1
ATOM 559 N N . ILE A 1 70 ? 31.850 -3.182 -30.081 1.00 91.19 70 ILE A N 1
ATOM 560 C CA . ILE A 1 70 ? 30.484 -3.276 -30.619 1.00 91.19 70 ILE A CA 1
ATOM 561 C C . ILE A 1 70 ? 29.699 -1.999 -30.295 1.00 91.19 70 ILE A C 1
ATOM 563 O O . ILE A 1 70 ? 29.135 -1.385 -31.196 1.00 91.19 70 ILE A O 1
ATOM 567 N N . LEU A 1 71 ? 29.722 -1.533 -29.042 1.00 89.81 71 LEU A N 1
ATOM 568 C CA . LEU A 1 71 ? 29.042 -0.294 -28.643 1.00 89.81 71 LEU A CA 1
ATOM 569 C C . LEU A 1 71 ? 29.517 0.932 -29.428 1.00 89.81 71 LEU A C 1
ATOM 571 O O . LEU A 1 71 ? 28.695 1.720 -29.888 1.00 89.81 71 LEU A O 1
ATOM 575 N N . ILE A 1 72 ? 30.835 1.100 -29.599 1.00 89.56 72 ILE A N 1
ATOM 576 C CA . ILE A 1 72 ? 31.400 2.208 -30.389 1.00 89.56 72 ILE A CA 1
ATOM 577 C C . ILE A 1 72 ? 30.904 2.143 -31.836 1.00 89.56 72 ILE A C 1
ATOM 579 O O . ILE A 1 72 ? 30.544 3.178 -32.398 1.00 89.56 72 ILE A O 1
ATOM 583 N N . SER A 1 73 ? 30.889 0.956 -32.441 1.00 91.00 73 SER A N 1
ATOM 584 C CA . SER A 1 73 ? 30.416 0.773 -33.813 1.00 91.00 73 SER A CA 1
ATOM 585 C C . SER A 1 73 ? 28.941 1.134 -33.942 1.00 91.00 73 SER A C 1
ATOM 587 O O . SER A 1 73 ? 28.594 1.957 -34.784 1.00 91.00 73 SER A O 1
ATOM 589 N N . LEU A 1 74 ? 28.084 0.605 -33.065 1.00 92.06 74 LEU A N 1
ATOM 590 C CA . LEU A 1 74 ? 26.645 0.878 -33.081 1.00 92.06 74 LEU A CA 1
ATOM 591 C C . LEU A 1 74 ? 26.334 2.372 -32.908 1.00 92.06 74 LEU A C 1
ATOM 593 O O . LEU A 1 74 ? 25.514 2.920 -33.644 1.00 92.06 74 LEU A O 1
ATOM 597 N N . GLU A 1 75 ? 27.015 3.061 -31.989 1.00 90.75 75 GLU A N 1
ATOM 598 C CA . GLU A 1 75 ? 26.854 4.510 -31.799 1.00 90.75 75 GLU A CA 1
ATOM 599 C C . GLU A 1 75 ? 27.226 5.303 -33.056 1.00 90.75 75 GLU A C 1
ATOM 601 O O . GLU A 1 75 ? 26.559 6.283 -33.398 1.00 90.75 75 GLU A O 1
ATOM 606 N N . LYS A 1 76 ? 28.276 4.884 -33.769 1.00 90.81 76 LYS A N 1
ATOM 607 C CA . LYS A 1 76 ? 28.723 5.551 -34.995 1.00 90.81 76 LYS A CA 1
ATOM 608 C C . LYS A 1 76 ? 27.817 5.264 -36.189 1.00 90.81 76 LYS A C 1
ATOM 610 O O . LYS A 1 76 ? 27.523 6.205 -36.924 1.00 90.81 76 LYS A O 1
ATOM 615 N N . ILE A 1 77 ? 27.320 4.033 -36.338 1.00 91.00 77 ILE A N 1
ATOM 616 C CA . ILE A 1 77 ? 26.290 3.697 -37.337 1.00 91.00 77 ILE A CA 1
ATOM 617 C C . ILE A 1 77 ? 25.053 4.563 -37.090 1.00 91.00 77 ILE A C 1
ATOM 619 O O . ILE A 1 77 ? 24.583 5.248 -37.996 1.00 91.00 77 ILE A O 1
ATOM 623 N N . LYS A 1 78 ? 24.564 4.609 -35.844 1.00 89.62 78 LYS A N 1
ATOM 624 C CA . LYS A 1 78 ? 23.405 5.432 -35.482 1.00 89.62 78 LYS A CA 1
ATOM 625 C C . LYS A 1 78 ? 23.640 6.918 -35.771 1.00 89.62 78 LYS A C 1
ATOM 627 O O . LYS A 1 78 ? 22.742 7.594 -36.255 1.00 89.62 78 LYS A O 1
ATOM 632 N N . LYS A 1 79 ? 24.823 7.455 -35.469 1.00 88.94 79 LYS A N 1
ATOM 633 C CA . LYS A 1 79 ? 25.102 8.886 -35.654 1.00 88.94 79 LYS A CA 1
ATOM 634 C C . LYS A 1 79 ? 25.189 9.297 -37.125 1.00 88.94 79 LYS A C 1
ATOM 636 O O . LYS A 1 79 ? 24.734 10.384 -37.464 1.00 88.94 79 LYS A O 1
ATOM 641 N N . ASN A 1 80 ? 25.808 8.472 -37.967 1.00 88.00 80 ASN A N 1
ATOM 642 C CA . ASN A 1 80 ? 26.197 8.884 -39.319 1.00 88.00 80 ASN A CA 1
ATOM 643 C C . ASN A 1 80 ? 25.317 8.281 -40.420 1.00 88.00 80 ASN A C 1
ATOM 645 O O . ASN A 1 80 ? 25.328 8.777 -41.542 1.00 88.00 80 ASN A O 1
ATOM 649 N N . SER A 1 81 ? 24.582 7.208 -40.122 1.00 87.50 81 SER A N 1
ATOM 650 C CA . SER A 1 81 ? 24.103 6.292 -41.164 1.00 87.50 81 SER A CA 1
ATOM 651 C C . SER A 1 81 ? 22.728 5.696 -40.867 1.00 87.50 81 SER A C 1
ATOM 653 O O . SER A 1 81 ? 22.303 4.772 -41.548 1.00 87.50 81 SER A O 1
ATOM 655 N N . LEU A 1 82 ? 22.009 6.222 -39.869 1.00 84.12 82 LEU A N 1
ATOM 656 C CA . LEU A 1 82 ? 20.716 5.682 -39.433 1.00 84.12 82 LEU A CA 1
ATOM 657 C C . LEU A 1 82 ? 19.664 5.646 -40.552 1.00 84.12 82 LEU A C 1
ATOM 659 O O . LEU A 1 82 ? 18.839 4.744 -40.575 1.00 84.12 82 LEU A O 1
ATOM 663 N N . ASN A 1 83 ? 19.722 6.608 -41.476 1.00 84.56 83 ASN A N 1
ATOM 664 C CA . ASN A 1 83 ? 18.772 6.742 -42.581 1.00 84.56 83 ASN A CA 1
ATOM 665 C C . ASN A 1 83 ? 19.153 5.908 -43.818 1.00 84.56 83 ASN A C 1
ATOM 667 O O . ASN A 1 83 ? 18.458 5.987 -44.830 1.00 84.56 83 ASN A O 1
ATOM 671 N N . LEU A 1 84 ? 20.265 5.164 -43.781 1.00 87.00 84 LEU A N 1
ATOM 672 C CA . LEU A 1 84 ? 20.644 4.304 -44.898 1.00 87.00 84 LEU A CA 1
ATOM 673 C C . LEU A 1 84 ? 19.726 3.069 -44.972 1.00 87.00 84 LEU A C 1
ATOM 675 O O . LEU A 1 84 ? 19.292 2.562 -43.930 1.00 87.00 84 LEU A O 1
ATOM 679 N N . PRO A 1 85 ? 19.455 2.546 -46.182 1.00 84.88 85 PRO A N 1
ATOM 680 C CA . PRO A 1 85 ? 18.674 1.325 -46.354 1.00 84.88 85 PRO A CA 1
ATOM 681 C C . PRO A 1 85 ? 19.243 0.144 -45.550 1.00 84.88 85 PRO A C 1
ATOM 683 O O . PRO A 1 85 ? 20.454 -0.066 -45.502 1.00 84.88 85 PRO A O 1
ATOM 686 N N . GLY A 1 86 ? 18.366 -0.632 -44.905 1.00 84.81 86 GLY A N 1
ATOM 687 C CA . GLY A 1 86 ? 18.724 -1.853 -44.167 1.00 84.81 86 GLY A CA 1
ATOM 688 C C . GLY A 1 86 ? 19.335 -1.647 -42.773 1.00 84.81 86 GLY A C 1
ATOM 689 O O . GLY A 1 86 ? 19.406 -2.597 -41.997 1.00 84.81 86 GLY A O 1
ATOM 690 N N . ILE A 1 87 ? 19.719 -0.423 -42.389 1.00 89.69 87 ILE A N 1
ATOM 691 C CA . ILE A 1 87 ? 20.310 -0.168 -41.062 1.00 89.69 87 ILE A CA 1
ATOM 692 C C . ILE A 1 87 ? 19.296 -0.365 -39.934 1.00 89.69 87 ILE A C 1
ATOM 694 O O . ILE A 1 87 ? 19.640 -0.891 -38.876 1.00 89.69 87 ILE A O 1
ATOM 698 N N . TYR A 1 88 ? 18.031 -0.006 -40.154 1.00 87.31 88 TYR A N 1
ATOM 699 C CA . TYR A 1 88 ? 16.979 -0.282 -39.177 1.00 87.31 88 TYR A CA 1
ATOM 700 C C . TYR A 1 88 ? 16.743 -1.776 -38.975 1.00 87.31 88 TYR A C 1
ATOM 702 O O . TYR A 1 88 ? 16.636 -2.207 -37.827 1.00 87.31 88 TYR A O 1
ATOM 710 N N . ASP A 1 89 ? 16.708 -2.549 -40.061 1.00 87.81 89 ASP A N 1
ATOM 711 C CA . ASP A 1 89 ? 16.571 -4.005 -40.004 1.00 87.81 89 ASP A CA 1
ATOM 712 C C . ASP A 1 89 ? 17.754 -4.625 -39.258 1.00 87.81 89 ASP A C 1
ATOM 714 O O . ASP A 1 89 ? 17.553 -5.423 -38.347 1.00 87.81 89 ASP A O 1
ATOM 718 N N . PHE A 1 90 ? 18.976 -4.152 -39.526 1.00 90.00 90 PHE A N 1
ATOM 719 C CA . PHE A 1 90 ? 20.158 -4.561 -38.771 1.00 90.00 90 PHE A CA 1
ATOM 720 C C . PHE A 1 90 ? 19.992 -4.333 -37.262 1.00 90.00 90 PHE A C 1
ATOM 722 O O . PHE A 1 90 ? 20.203 -5.257 -36.481 1.00 90.00 90 PHE A O 1
ATOM 729 N N . PHE A 1 91 ? 19.586 -3.136 -36.822 1.00 89.69 91 PHE A N 1
ATOM 730 C CA . PHE A 1 91 ? 19.378 -2.883 -35.392 1.00 89.69 91 PHE A CA 1
ATOM 731 C C . PHE A 1 91 ? 18.264 -3.753 -34.797 1.00 89.69 91 PHE A C 1
ATOM 733 O O . PHE A 1 91 ? 18.409 -4.209 -33.661 1.00 89.69 91 PHE A O 1
ATOM 740 N N . ARG A 1 92 ? 17.173 -3.977 -35.539 1.00 87.38 92 ARG A N 1
ATOM 741 C CA . ARG A 1 92 ? 16.055 -4.836 -35.119 1.00 87.38 92 ARG A CA 1
ATOM 742 C C . ARG A 1 92 ? 16.493 -6.283 -34.929 1.00 87.38 92 ARG A C 1
ATOM 744 O O . ARG A 1 92 ? 16.047 -6.918 -33.986 1.00 87.38 92 ARG A O 1
ATOM 751 N N . ASP A 1 93 ? 17.362 -6.791 -35.790 1.00 88.44 93 ASP A N 1
ATOM 752 C CA . ASP A 1 93 ? 17.728 -8.207 -35.775 1.00 88.44 93 ASP A CA 1
ATOM 753 C C . ASP A 1 93 ? 18.935 -8.460 -34.846 1.00 88.44 93 ASP A C 1
ATOM 755 O O . ASP A 1 93 ? 19.001 -9.475 -34.152 1.00 88.44 93 ASP A O 1
ATOM 759 N N . PHE A 1 94 ? 19.862 -7.499 -34.750 1.00 89.62 94 PHE A N 1
ATOM 760 C CA . PHE A 1 94 ? 21.074 -7.604 -33.933 1.00 89.62 94 PHE A CA 1
ATOM 761 C C . PHE A 1 94 ? 20.830 -7.337 -32.441 1.00 89.62 94 PHE A C 1
ATOM 763 O O . PHE A 1 94 ? 21.296 -8.088 -31.577 1.00 89.62 94 PHE A O 1
ATOM 770 N N . LEU A 1 95 ? 20.138 -6.243 -32.096 1.00 89.62 95 LEU A N 1
ATOM 771 C CA . LEU A 1 95 ? 20.046 -5.811 -30.699 1.00 89.62 95 LEU A CA 1
ATOM 772 C C . LEU A 1 95 ? 19.309 -6.813 -29.791 1.00 89.62 95 LEU A C 1
ATOM 774 O O . LEU A 1 95 ? 19.827 -7.044 -28.698 1.00 89.62 95 LEU A O 1
ATOM 778 N N . PRO A 1 96 ? 18.209 -7.487 -30.182 1.00 88.38 96 PRO A N 1
ATOM 779 C CA . PRO A 1 96 ? 17.523 -8.431 -29.296 1.00 88.38 96 PRO A CA 1
ATOM 780 C C . PRO A 1 96 ? 18.403 -9.592 -28.821 1.00 88.38 96 PRO A C 1
ATOM 782 O O . PRO A 1 96 ? 18.193 -10.123 -27.731 1.00 88.38 96 PRO A O 1
ATOM 785 N N . ILE A 1 97 ? 19.406 -9.972 -29.614 1.00 88.62 97 ILE A N 1
ATOM 786 C CA . ILE A 1 97 ? 20.335 -11.065 -29.303 1.00 88.62 97 ILE A CA 1
ATOM 787 C C . ILE A 1 97 ? 21.423 -10.591 -28.327 1.00 88.62 97 ILE A C 1
ATOM 789 O O . ILE A 1 97 ? 21.845 -11.334 -27.439 1.00 88.62 97 ILE A O 1
ATOM 793 N N . HIS A 1 98 ? 21.875 -9.341 -28.462 1.00 89.19 98 HIS A N 1
ATOM 794 C CA . HIS A 1 98 ? 23.069 -8.839 -27.774 1.00 89.19 98 HIS A CA 1
ATOM 795 C C . HIS A 1 98 ? 22.790 -7.825 -26.658 1.00 89.19 98 HIS A C 1
ATOM 797 O O . HIS A 1 98 ? 23.667 -7.588 -25.822 1.00 89.19 98 HIS A O 1
ATOM 803 N N . ALA A 1 99 ? 21.586 -7.251 -26.597 1.00 89.00 99 ALA A N 1
ATOM 804 C CA . ALA A 1 99 ? 21.243 -6.129 -25.727 1.00 89.00 99 ALA A CA 1
ATOM 805 C C . ALA A 1 99 ? 21.592 -6.389 -24.260 1.00 89.00 99 ALA A C 1
ATOM 807 O O . ALA A 1 99 ? 22.259 -5.564 -23.647 1.00 89.00 99 ALA A O 1
ATOM 808 N N . VAL A 1 100 ? 21.222 -7.545 -23.707 1.00 90.19 100 VAL A N 1
ATOM 809 C CA . VAL A 1 100 ? 21.488 -7.893 -22.299 1.00 90.19 100 VAL A CA 1
ATOM 810 C C . VAL A 1 100 ? 22.986 -7.821 -21.969 1.00 90.19 100 VAL A C 1
ATOM 812 O O . VAL A 1 100 ? 23.374 -7.182 -20.990 1.00 90.19 100 VAL A O 1
ATOM 815 N N . SER A 1 101 ? 23.843 -8.420 -22.804 1.00 89.56 101 SER A N 1
ATOM 816 C CA . SER A 1 101 ? 25.305 -8.395 -22.627 1.00 89.56 101 SER A CA 1
ATOM 817 C C . SER A 1 101 ? 25.864 -6.972 -22.726 1.00 89.56 101 SER A C 1
ATOM 819 O O . SER A 1 101 ? 26.692 -6.558 -21.910 1.00 89.56 101 SER A O 1
ATOM 821 N N . LEU A 1 102 ? 25.370 -6.196 -23.695 1.00 90.19 102 LEU A N 1
ATOM 822 C CA . LEU A 1 102 ? 25.800 -4.817 -23.912 1.00 90.19 102 LEU A CA 1
ATOM 823 C C . LEU A 1 102 ? 25.369 -3.894 -22.761 1.00 90.19 102 LEU A C 1
ATOM 825 O O . LEU A 1 102 ? 26.172 -3.081 -22.305 1.00 90.19 102 LEU A O 1
ATOM 829 N N . PHE A 1 103 ? 24.149 -4.055 -22.237 1.00 88.19 103 PHE A N 1
ATOM 830 C CA . PHE A 1 103 ? 23.664 -3.331 -21.059 1.00 88.19 103 PHE A CA 1
ATOM 831 C C . PHE A 1 103 ? 24.469 -3.705 -19.812 1.00 88.19 103 PHE A C 1
ATOM 833 O O . PHE A 1 103 ? 24.917 -2.812 -19.101 1.00 88.19 103 PHE A O 1
ATOM 840 N N . LYS A 1 104 ? 24.753 -4.995 -19.590 1.00 87.19 104 LYS A N 1
ATOM 841 C CA . LYS A 1 104 ? 25.606 -5.450 -18.479 1.00 87.19 104 LYS A CA 1
ATOM 842 C C . LYS A 1 104 ? 26.991 -4.794 -18.505 1.00 87.19 104 LYS A C 1
ATOM 844 O O . LYS A 1 104 ? 27.530 -4.456 -17.454 1.00 87.19 104 LYS A O 1
ATOM 849 N N . ASN A 1 105 ? 27.576 -4.628 -19.693 1.00 86.81 105 ASN A N 1
ATOM 850 C CA . ASN A 1 105 ? 28.902 -4.030 -19.850 1.00 86.81 105 ASN A CA 1
ATOM 851 C C . ASN A 1 105 ? 28.882 -2.495 -19.763 1.00 86.81 105 ASN A C 1
ATOM 853 O O . ASN A 1 105 ? 29.771 -1.908 -19.148 1.00 86.81 105 ASN A O 1
ATOM 857 N N . SER A 1 106 ? 27.887 -1.832 -20.363 1.00 86.38 106 SER A N 1
ATOM 858 C CA . SER A 1 106 ? 27.790 -0.369 -20.360 1.00 86.38 106 SER A CA 1
ATOM 859 C C . SER A 1 106 ? 26.345 0.136 -20.447 1.00 86.38 106 SER A C 1
ATOM 861 O O . SER A 1 106 ? 25.877 0.598 -21.492 1.00 86.38 106 SER A O 1
ATOM 863 N N . THR A 1 107 ? 25.645 0.123 -19.311 1.00 83.19 107 THR A N 1
ATOM 864 C CA . THR A 1 107 ? 24.231 0.523 -19.219 1.00 83.19 107 THR A CA 1
ATOM 865 C C . THR A 1 107 ? 23.992 1.947 -19.735 1.00 83.19 107 THR A C 1
ATOM 867 O O . THR A 1 107 ? 23.091 2.172 -20.536 1.00 83.19 107 THR A O 1
ATOM 870 N N . LYS A 1 108 ? 24.833 2.921 -19.352 1.00 79.69 108 LYS A N 1
ATOM 871 C CA . LYS A 1 108 ? 24.672 4.332 -19.759 1.00 79.69 108 LYS A CA 1
ATOM 872 C C . LYS A 1 108 ? 24.764 4.533 -21.275 1.00 79.69 108 LYS A C 1
ATOM 874 O O . LYS A 1 108 ? 23.944 5.249 -21.847 1.00 79.69 108 LYS A O 1
ATOM 879 N N . ARG A 1 109 ? 25.758 3.917 -21.922 1.00 84.62 109 ARG A N 1
ATOM 880 C CA . ARG A 1 109 ? 25.949 4.028 -23.376 1.00 84.62 109 ARG A CA 1
ATOM 881 C C . ARG A 1 109 ? 24.806 3.361 -24.126 1.00 84.62 109 ARG A C 1
ATOM 883 O O . ARG A 1 109 ? 24.281 3.942 -25.067 1.00 84.62 109 ARG A O 1
ATOM 890 N N . MET A 1 110 ? 24.349 2.207 -23.643 1.00 87.19 110 MET A N 1
ATOM 891 C CA . MET A 1 110 ? 23.182 1.539 -24.213 1.00 87.19 110 MET A CA 1
ATOM 892 C C . MET A 1 110 ? 21.901 2.369 -24.104 1.00 87.19 110 MET A C 1
ATOM 894 O O . MET A 1 110 ? 21.184 2.481 -25.092 1.00 87.19 110 MET A O 1
ATOM 898 N N . VAL A 1 111 ? 21.636 3.021 -22.966 1.00 82.19 111 VAL A N 1
ATOM 899 C CA . VAL A 1 111 ? 20.479 3.931 -22.839 1.00 82.19 111 VAL A CA 1
ATOM 900 C C . VAL A 1 111 ? 20.545 5.057 -23.881 1.00 82.19 111 VAL A C 1
ATOM 902 O O . VAL A 1 111 ? 19.554 5.336 -24.551 1.00 82.19 111 VAL A O 1
ATOM 905 N N . GLN A 1 112 ? 21.717 5.665 -24.093 1.00 81.88 112 GLN A N 1
ATOM 906 C CA . GLN A 1 112 ? 21.906 6.709 -25.115 1.00 81.88 112 GLN A CA 1
ATOM 907 C C . GLN A 1 112 ? 21.793 6.176 -26.554 1.00 81.88 112 GLN A C 1
ATOM 909 O O . GLN A 1 112 ? 21.295 6.869 -27.448 1.00 81.88 112 GLN A O 1
ATOM 914 N N . LEU A 1 113 ? 22.246 4.944 -26.790 1.00 86.00 113 LEU A N 1
ATOM 915 C CA . LEU A 1 113 ? 22.149 4.280 -28.085 1.00 86.00 113 LEU A CA 1
ATOM 916 C C . LEU A 1 113 ? 20.698 3.954 -28.446 1.00 86.00 113 LEU A C 1
ATOM 918 O O . LEU A 1 113 ? 20.313 4.155 -29.593 1.00 86.00 113 LEU A O 1
ATOM 922 N N . VAL A 1 114 ? 19.884 3.496 -27.499 1.00 82.38 114 VAL A N 1
ATOM 923 C CA . VAL A 1 114 ? 18.486 3.118 -27.769 1.00 82.38 114 VAL A CA 1
ATOM 924 C C . VAL A 1 114 ? 17.595 4.354 -27.920 1.00 82.38 114 VAL A C 1
ATOM 926 O O . VAL A 1 114 ? 16.753 4.394 -28.815 1.00 82.38 114 VAL A O 1
ATOM 929 N N . LYS A 1 115 ? 17.849 5.404 -27.129 1.00 76.94 115 LYS A N 1
ATOM 930 C CA . LYS A 1 115 ? 17.056 6.642 -27.130 1.00 76.94 115 LYS A CA 1
ATOM 931 C C . LYS A 1 115 ? 16.956 7.275 -28.521 1.00 76.94 115 LYS A C 1
ATOM 933 O O . LYS A 1 115 ? 17.972 7.669 -29.095 1.00 76.94 115 LYS A O 1
ATOM 938 N N . GLY A 1 116 ? 15.749 7.430 -29.059 1.00 70.44 116 GLY A N 1
ATOM 939 C CA . GLY A 1 116 ? 15.518 8.059 -30.370 1.00 70.44 116 GLY A CA 1
ATOM 940 C C . GLY A 1 116 ? 15.780 7.169 -31.593 1.00 70.44 116 GLY A C 1
ATOM 941 O O . GLY A 1 116 ? 15.925 7.690 -32.698 1.00 70.44 116 GLY A O 1
ATOM 942 N N . LEU A 1 117 ? 15.857 5.845 -31.424 1.00 75.94 117 LEU A N 1
ATOM 943 C CA . LEU A 1 117 ? 15.670 4.924 -32.547 1.00 75.94 117 LEU A CA 1
ATOM 944 C C . LEU A 1 117 ? 14.181 4.933 -32.981 1.00 75.94 117 LEU A C 1
ATOM 946 O O . LEU A 1 117 ? 13.308 5.005 -32.120 1.00 75.94 117 LEU A O 1
ATOM 950 N N . PRO A 1 118 ? 13.852 4.880 -34.285 1.00 66.25 118 PRO A N 1
ATOM 951 C CA . PRO A 1 118 ? 12.494 5.137 -34.790 1.00 66.25 118 PRO A CA 1
ATOM 952 C C . PRO A 1 118 ? 11.530 3.939 -34.728 1.00 66.25 118 PRO A C 1
ATOM 954 O O . PRO A 1 118 ? 10.510 3.941 -35.413 1.00 66.25 118 PRO A O 1
ATOM 957 N N . MET A 1 119 ? 11.818 2.920 -33.918 1.00 68.12 119 MET A N 1
ATOM 958 C CA . MET A 1 119 ? 10.909 1.791 -33.670 1.00 68.12 119 MET A CA 1
ATOM 959 C C . MET A 1 119 ? 10.659 1.620 -32.169 1.00 68.12 119 MET A C 1
ATOM 961 O O . MET A 1 119 ? 11.349 2.212 -31.340 1.00 68.12 119 MET A O 1
ATOM 965 N N . SER A 1 120 ? 9.656 0.818 -31.802 1.00 70.94 120 SER A N 1
ATOM 966 C CA . SER A 1 120 ? 9.383 0.524 -30.394 1.00 70.94 120 SER A CA 1
ATOM 967 C C . SER A 1 120 ? 10.586 -0.161 -29.737 1.00 70.94 120 SER A C 1
ATOM 969 O O . SER A 1 120 ? 11.262 -0.994 -30.341 1.00 70.94 120 SER A O 1
ATOM 971 N N . VAL A 1 121 ? 10.847 0.169 -28.471 1.00 73.06 121 VAL A N 1
ATOM 972 C CA . VAL A 1 121 ? 11.979 -0.376 -27.700 1.00 73.06 121 VAL A CA 1
ATOM 973 C C . VAL A 1 121 ? 11.939 -1.908 -27.617 1.00 73.06 121 VAL A C 1
ATOM 975 O O . VAL A 1 121 ? 12.984 -2.554 -27.612 1.00 73.06 121 VAL A O 1
ATOM 978 N N . GLU A 1 122 ? 10.745 -2.502 -27.624 1.00 72.25 122 GLU A N 1
ATOM 979 C CA . GLU A 1 122 ? 10.543 -3.958 -27.658 1.00 72.25 122 GLU A CA 1
ATOM 980 C C . GLU A 1 122 ? 11.184 -4.613 -28.888 1.00 72.25 122 GLU A C 1
ATOM 982 O O . GLU A 1 122 ? 11.818 -5.662 -28.768 1.00 72.25 122 GLU A O 1
ATOM 987 N N . ASN A 1 123 ? 11.098 -3.963 -30.053 1.00 75.38 123 ASN A N 1
ATOM 988 C CA . ASN A 1 123 ? 11.669 -4.483 -31.295 1.00 75.38 123 ASN A CA 1
ATOM 989 C C . ASN A 1 123 ? 13.203 -4.498 -31.270 1.00 75.38 123 ASN A C 1
ATOM 991 O O . ASN A 1 123 ? 13.810 -5.277 -31.996 1.00 75.38 123 ASN A O 1
ATOM 995 N N . TYR A 1 124 ? 13.835 -3.659 -30.443 1.00 76.62 124 TYR A N 1
ATOM 996 C CA . TYR A 1 124 ? 15.293 -3.595 -30.325 1.00 76.62 124 TYR A CA 1
ATOM 997 C C . TYR A 1 124 ? 15.837 -4.404 -29.155 1.00 76.62 124 TYR A C 1
ATOM 999 O O . TYR A 1 124 ? 16.916 -4.970 -29.244 1.00 76.62 124 TYR A O 1
ATOM 1007 N N . LEU A 1 125 ? 15.149 -4.437 -28.019 1.00 80.94 125 LEU A N 1
ATOM 1008 C CA . LEU A 1 125 ? 15.702 -5.048 -26.806 1.00 80.94 125 LEU A CA 1
ATOM 1009 C C . LEU A 1 125 ? 15.258 -6.494 -26.612 1.00 80.94 125 LEU A C 1
ATOM 1011 O O . LEU A 1 125 ? 15.801 -7.197 -25.757 1.00 80.94 125 LEU A O 1
ATOM 1015 N N . GLY A 1 126 ? 14.339 -6.958 -27.455 1.00 80.25 126 GLY A N 1
ATOM 1016 C CA . GLY A 1 126 ? 13.804 -8.304 -27.436 1.00 80.25 126 GLY A CA 1
ATOM 1017 C C . GLY A 1 126 ? 12.639 -8.453 -26.467 1.00 80.25 126 GLY A C 1
ATOM 1018 O O . GLY A 1 126 ? 12.031 -7.489 -26.006 1.00 80.25 126 GLY A O 1
ATOM 1019 N N . GLY A 1 127 ? 12.315 -9.711 -26.179 1.00 82.50 127 GLY A N 1
ATOM 1020 C CA . GLY A 1 127 ? 11.143 -10.060 -25.390 1.00 82.50 127 GLY A CA 1
ATOM 1021 C C . GLY A 1 127 ? 11.239 -9.711 -23.895 1.00 82.50 127 GLY A C 1
ATOM 1022 O O . GLY A 1 127 ? 12.233 -9.166 -23.406 1.00 82.50 127 GLY A O 1
ATOM 1023 N N . PRO A 1 128 ? 10.225 -10.118 -23.115 1.00 79.56 128 PRO A N 1
ATOM 1024 C CA . PRO A 1 128 ? 10.047 -9.711 -21.715 1.00 79.56 128 PRO A CA 1
ATOM 1025 C C . PRO A 1 128 ? 11.226 -10.062 -20.813 1.00 79.56 128 PRO A C 1
ATOM 1027 O O . PRO A 1 128 ? 11.556 -9.316 -19.894 1.00 79.56 128 PRO A O 1
ATOM 1030 N N . LYS A 1 129 ? 11.870 -11.203 -21.084 1.00 84.44 129 LYS A N 1
ATOM 1031 C CA . LYS A 1 129 ? 13.022 -11.683 -20.321 1.00 84.44 129 LYS A CA 1
ATOM 1032 C C . LYS A 1 129 ? 14.193 -10.700 -20.406 1.00 84.44 129 LYS A C 1
ATOM 1034 O O . LYS A 1 129 ? 14.734 -10.311 -19.376 1.00 84.44 129 LYS A O 1
ATOM 1039 N N . ASN A 1 130 ? 14.523 -10.241 -21.613 1.00 88.00 130 ASN A N 1
ATOM 1040 C CA . ASN A 1 130 ? 15.603 -9.280 -21.819 1.00 88.00 130 ASN A CA 1
ATOM 1041 C C . ASN A 1 130 ? 15.287 -7.943 -21.149 1.00 88.00 130 ASN A C 1
ATOM 1043 O O . ASN A 1 130 ? 16.140 -7.391 -20.460 1.00 88.00 130 ASN A O 1
ATOM 1047 N N . LEU A 1 131 ? 14.056 -7.444 -21.299 1.00 84.00 131 LEU A N 1
ATOM 1048 C CA . LEU A 1 131 ? 13.626 -6.188 -20.675 1.00 84.00 131 LEU A CA 1
ATOM 1049 C C . LEU A 1 131 ? 13.729 -6.240 -19.143 1.00 84.00 131 LEU A C 1
ATOM 1051 O O . LEU A 1 131 ? 14.161 -5.268 -18.527 1.00 84.00 131 LEU A O 1
ATOM 1055 N N . GLN A 1 132 ? 13.399 -7.376 -18.523 1.00 80.06 132 GLN A N 1
ATOM 1056 C CA . GLN A 1 132 ? 13.553 -7.570 -17.078 1.00 80.06 132 GLN A CA 1
ATOM 1057 C C . GLN A 1 132 ? 15.022 -7.594 -16.636 1.00 80.06 132 GLN A C 1
ATOM 1059 O O . GLN A 1 132 ? 15.357 -6.994 -15.612 1.00 80.06 132 GLN A O 1
ATOM 1064 N N . GLU A 1 133 ? 15.903 -8.262 -17.385 1.00 84.88 133 GLU A N 1
ATOM 1065 C CA . GLU A 1 133 ? 17.345 -8.278 -17.097 1.00 84.88 133 GLU A CA 1
ATOM 1066 C C . GLU A 1 133 ? 17.972 -6.887 -17.286 1.00 84.88 133 GLU A C 1
ATOM 1068 O O . GLU A 1 133 ? 18.761 -6.433 -16.458 1.00 84.88 133 GLU A O 1
ATOM 1073 N N . ILE A 1 134 ? 17.554 -6.153 -18.317 1.00 85.81 134 ILE A N 1
ATOM 1074 C CA . ILE A 1 134 ? 17.971 -4.765 -18.549 1.00 85.81 134 ILE A CA 1
ATOM 1075 C C . ILE A 1 134 ? 17.484 -3.855 -17.415 1.00 85.81 134 ILE A C 1
ATOM 1077 O O . ILE A 1 134 ? 18.270 -3.071 -16.884 1.00 85.81 134 ILE A O 1
ATOM 1081 N N . ALA A 1 135 ? 16.228 -3.991 -16.979 1.00 79.62 135 ALA A N 1
ATOM 1082 C CA . ALA A 1 135 ? 15.697 -3.256 -15.830 1.00 79.62 135 ALA A CA 1
ATOM 1083 C C . ALA A 1 135 ? 16.467 -3.555 -14.537 1.00 79.62 135 ALA A C 1
ATOM 1085 O O . ALA A 1 135 ? 16.674 -2.653 -13.724 1.00 79.62 135 ALA A O 1
ATOM 1086 N N . TYR A 1 136 ? 16.937 -4.792 -14.366 1.00 79.19 136 TYR A N 1
ATOM 1087 C CA . TYR A 1 136 ? 17.827 -5.153 -13.267 1.00 79.19 136 TYR A CA 1
ATOM 1088 C C . TYR A 1 136 ? 19.166 -4.402 -13.349 1.00 79.19 136 TYR A C 1
ATOM 1090 O O . TYR A 1 136 ? 19.557 -3.779 -12.363 1.00 79.19 136 TYR A O 1
ATOM 1098 N N . PHE A 1 137 ? 19.828 -4.365 -14.512 1.00 80.38 137 PHE A N 1
ATOM 1099 C CA . PHE A 1 137 ? 21.085 -3.615 -14.667 1.00 80.38 137 PHE A CA 1
ATOM 1100 C C . PHE A 1 137 ? 20.910 -2.105 -14.460 1.00 80.38 137 PHE A C 1
ATOM 1102 O O . PHE A 1 137 ? 21.754 -1.467 -13.821 1.00 80.38 137 PHE A O 1
ATOM 1109 N N . LEU A 1 138 ? 19.793 -1.543 -14.940 1.00 78.50 138 LEU A N 1
ATOM 1110 C CA . LEU A 1 138 ? 19.410 -0.151 -14.691 1.00 78.50 138 LEU A CA 1
ATOM 1111 C C . LEU A 1 138 ? 19.253 0.116 -13.189 1.00 78.50 138 LEU A C 1
ATOM 1113 O O . LEU A 1 138 ? 19.773 1.115 -12.698 1.00 78.50 138 LEU A O 1
ATOM 1117 N N . ALA A 1 139 ? 18.603 -0.783 -12.444 1.00 71.25 139 ALA A N 1
ATOM 1118 C CA . ALA A 1 139 ? 18.460 -0.654 -10.995 1.00 71.25 139 ALA A CA 1
ATOM 1119 C C . ALA A 1 139 ? 19.812 -0.719 -10.266 1.00 71.25 139 ALA A C 1
ATOM 1121 O O . ALA A 1 139 ? 20.036 0.056 -9.342 1.00 71.25 139 ALA A O 1
ATOM 1122 N N . THR A 1 140 ? 20.731 -1.601 -10.676 1.00 69.88 140 THR A N 1
ATOM 1123 C CA . THR A 1 140 ? 22.015 -1.781 -9.977 1.00 69.88 140 THR A CA 1
ATOM 1124 C C . THR A 1 140 ? 23.030 -0.676 -10.263 1.00 69.88 140 THR A C 1
ATOM 1126 O O . THR A 1 140 ? 23.660 -0.183 -9.334 1.00 69.88 140 THR A O 1
ATOM 1129 N N . GLN A 1 141 ? 23.206 -0.255 -11.522 1.00 68.38 141 GLN A N 1
ATOM 1130 C CA . GLN A 1 141 ? 24.284 0.687 -11.874 1.00 68.38 141 GLN A CA 1
ATOM 1131 C C . GLN A 1 141 ? 23.940 2.155 -11.585 1.00 68.38 141 GLN A C 1
ATOM 1133 O O . GLN A 1 141 ? 24.832 2.974 -11.377 1.00 68.38 141 GLN A O 1
ATOM 1138 N N . PHE A 1 142 ? 22.658 2.528 -11.564 1.00 61.69 142 PHE A N 1
ATOM 1139 C CA . PHE A 1 142 ? 22.257 3.934 -11.421 1.00 61.69 142 PHE A CA 1
ATOM 1140 C C . PHE A 1 142 ? 22.182 4.408 -9.963 1.00 61.69 142 PHE A C 1
ATOM 1142 O O . PHE A 1 142 ? 22.085 5.609 -9.710 1.00 61.69 142 PHE A O 1
ATOM 1149 N N . VAL A 1 143 ? 22.325 3.492 -9.004 1.00 55.50 143 VAL A N 1
ATOM 1150 C CA . VAL A 1 143 ? 22.509 3.803 -7.577 1.00 55.50 143 VAL A CA 1
ATOM 1151 C C . VAL A 1 143 ? 23.825 4.554 -7.330 1.00 55.50 143 VAL A C 1
ATOM 1153 O O . VAL A 1 143 ? 23.911 5.360 -6.403 1.00 55.50 143 VAL A O 1
ATOM 1156 N N . GLU A 1 144 ? 24.835 4.346 -8.177 1.00 53.44 144 GLU A N 1
ATOM 1157 C CA . GLU A 1 144 ? 26.187 4.877 -7.976 1.00 53.44 144 GLU A CA 1
ATOM 1158 C C . GLU A 1 144 ? 26.373 6.316 -8.500 1.00 53.44 144 GLU A C 1
ATOM 1160 O O . GLU A 1 144 ? 27.349 6.978 -8.144 1.00 53.44 144 GLU A O 1
ATOM 1165 N N . SER A 1 145 ? 25.433 6.873 -9.284 1.00 56.06 145 SER A N 1
ATOM 1166 C CA . SER A 1 145 ? 25.577 8.229 -9.846 1.00 56.06 145 SER A CA 1
ATOM 1167 C C . SER A 1 145 ? 24.283 9.059 -9.860 1.00 56.06 145 SER A C 1
ATOM 1169 O O . SER A 1 145 ? 23.311 8.721 -10.521 1.00 56.06 145 SER A O 1
ATOM 1171 N N . LYS A 1 146 ? 24.283 10.232 -9.208 1.00 53.78 146 LYS A N 1
ATOM 1172 C CA . LYS A 1 146 ? 23.094 11.107 -9.058 1.00 53.78 146 LYS A CA 1
ATOM 1173 C C . LYS A 1 146 ? 22.505 11.667 -10.364 1.00 53.78 146 LYS A C 1
ATOM 1175 O O . LYS A 1 146 ? 21.325 12.001 -10.393 1.00 53.78 146 LYS A O 1
ATOM 1180 N N . ASN A 1 147 ? 23.295 11.791 -11.432 1.00 55.00 147 ASN A N 1
ATOM 1181 C CA . ASN A 1 147 ? 22.868 12.458 -12.671 1.00 55.00 147 ASN A CA 1
ATOM 1182 C C . ASN A 1 147 ? 22.132 11.547 -13.663 1.00 55.00 147 ASN A C 1
ATOM 1184 O O . ASN A 1 147 ? 21.735 12.017 -14.723 1.00 55.00 147 ASN A O 1
ATOM 1188 N N . THR A 1 148 ? 21.941 10.267 -13.348 1.00 67.88 148 THR A N 1
ATOM 1189 C CA . THR A 1 148 ? 21.550 9.271 -14.350 1.00 67.88 148 THR A CA 1
ATOM 1190 C C . THR A 1 148 ? 20.109 8.758 -14.192 1.00 67.88 148 THR A C 1
ATOM 1192 O O . THR A 1 148 ? 19.556 8.186 -15.124 1.00 67.88 148 THR A O 1
ATOM 1195 N N . MET A 1 149 ? 19.424 9.034 -13.074 1.00 75.38 149 MET A N 1
ATOM 1196 C CA . MET A 1 149 ? 18.029 8.598 -12.853 1.00 75.38 149 MET A CA 1
ATOM 1197 C C . MET A 1 149 ? 17.022 9.160 -13.869 1.00 75.38 149 MET A C 1
ATOM 1199 O O . MET A 1 149 ? 16.038 8.499 -14.196 1.00 75.38 149 MET A O 1
ATOM 1203 N N . ARG A 1 150 ? 17.263 10.368 -14.397 1.00 78.69 150 ARG A N 1
ATOM 1204 C CA . ARG A 1 150 ? 16.417 10.955 -15.450 1.00 78.69 150 ARG A CA 1
ATOM 1205 C C . ARG A 1 150 ? 16.479 10.151 -16.746 1.00 78.69 150 ARG A C 1
ATOM 1207 O O . ARG A 1 150 ? 15.436 9.947 -17.354 1.00 78.69 150 ARG A O 1
ATOM 1214 N N . ASP A 1 151 ? 17.659 9.651 -17.106 1.00 76.25 151 ASP A N 1
ATOM 1215 C CA . ASP A 1 151 ? 17.849 8.830 -18.305 1.00 76.25 151 ASP A CA 1
ATOM 1216 C C . ASP A 1 151 ? 17.119 7.481 -18.179 1.00 76.25 151 ASP A C 1
ATOM 1218 O O . ASP A 1 151 ? 16.541 6.999 -19.148 1.00 76.25 151 ASP A O 1
ATOM 1222 N N . VAL A 1 152 ? 17.069 6.901 -16.973 1.00 79.62 152 VAL A N 1
ATOM 1223 C CA . VAL A 1 152 ? 16.298 5.672 -16.696 1.00 79.62 152 VAL A CA 1
ATOM 1224 C C . VAL A 1 152 ? 14.797 5.909 -16.840 1.00 79.62 152 VAL A C 1
ATOM 1226 O O . VAL A 1 152 ? 14.082 5.087 -17.403 1.00 79.62 152 VAL A O 1
ATOM 1229 N N . PHE A 1 153 ? 14.298 7.034 -16.330 1.00 83.81 153 PHE A N 1
ATOM 1230 C CA . PHE A 1 153 ? 12.875 7.351 -16.433 1.00 83.81 153 PHE A CA 1
ATOM 1231 C C . PHE A 1 153 ? 12.483 7.688 -17.872 1.00 83.81 153 PHE A C 1
ATOM 1233 O O . PHE A 1 153 ? 11.397 7.309 -18.293 1.00 83.81 153 PHE A O 1
ATOM 1240 N N . ASP A 1 154 ? 13.358 8.347 -18.636 1.00 80.94 154 ASP A N 1
ATOM 1241 C CA . ASP A 1 154 ? 13.173 8.524 -20.082 1.00 80.94 154 ASP A CA 1
ATOM 1242 C C . ASP A 1 154 ? 13.109 7.174 -20.803 1.00 80.94 154 ASP A C 1
ATOM 1244 O O . ASP A 1 154 ? 12.235 6.968 -21.637 1.00 80.94 154 ASP A O 1
ATOM 1248 N N . PHE A 1 155 ? 13.984 6.236 -20.440 1.00 80.56 155 PHE A N 1
ATOM 1249 C CA . PHE A 1 155 ? 13.961 4.883 -20.989 1.00 80.56 155 PHE A CA 1
ATOM 1250 C C . PHE A 1 155 ? 12.637 4.156 -20.695 1.00 80.56 155 PHE A C 1
ATOM 1252 O O . PHE A 1 155 ? 12.044 3.556 -21.588 1.00 80.56 155 PHE A O 1
ATOM 1259 N N . PHE A 1 156 ? 12.129 4.232 -19.461 1.00 85.62 156 PHE A N 1
ATOM 1260 C CA . PHE A 1 156 ? 10.822 3.652 -19.134 1.00 85.62 156 PHE A CA 1
ATOM 1261 C C . PHE A 1 156 ? 9.663 4.372 -19.833 1.00 85.62 156 PHE A C 1
ATOM 1263 O O . PHE A 1 156 ? 8.698 3.720 -20.221 1.00 85.62 156 PHE A O 1
ATOM 1270 N N . GLU A 1 157 ? 9.757 5.683 -20.056 1.00 85.56 157 GLU A N 1
ATOM 1271 C CA . GLU A 1 157 ? 8.746 6.436 -20.807 1.00 85.56 157 GLU A CA 1
ATOM 1272 C C . GLU A 1 157 ? 8.599 5.911 -22.245 1.00 85.56 157 GLU A C 1
ATOM 1274 O O . GLU A 1 157 ? 7.476 5.796 -22.740 1.00 85.56 157 GLU A O 1
ATOM 1279 N N . GLU A 1 158 ? 9.704 5.530 -22.895 1.00 80.94 158 GLU A N 1
ATOM 1280 C CA . GLU A 1 158 ? 9.687 4.909 -24.231 1.00 80.94 158 GLU A CA 1
ATOM 1281 C C . GLU A 1 158 ? 9.006 3.527 -24.231 1.00 80.94 158 GLU A C 1
ATOM 1283 O O . GLU A 1 158 ? 8.490 3.084 -25.258 1.00 80.94 158 GLU A O 1
ATOM 1288 N N . LEU A 1 159 ? 8.943 2.865 -23.072 1.00 80.50 159 LEU A N 1
ATOM 1289 C CA . LEU A 1 159 ? 8.288 1.574 -22.889 1.00 80.50 159 LEU A CA 1
ATOM 1290 C C . LEU A 1 159 ? 6.808 1.681 -22.517 1.00 80.50 159 LEU A C 1
ATOM 1292 O O . LEU A 1 159 ? 6.160 0.647 -22.471 1.00 80.50 159 LEU A O 1
ATOM 1296 N N . LYS A 1 160 ? 6.224 2.856 -22.258 1.00 84.69 160 LYS A N 1
ATOM 1297 C CA . LYS A 1 160 ? 4.873 2.937 -21.652 1.00 84.69 160 LYS A CA 1
ATOM 1298 C C . LYS A 1 160 ? 3.752 2.228 -22.425 1.00 84.69 160 LYS A C 1
ATOM 1300 O O . LYS A 1 160 ? 2.793 1.773 -21.815 1.00 84.69 160 LYS A O 1
ATOM 1305 N N . ASN A 1 161 ? 3.884 2.117 -23.748 1.00 81.75 161 ASN A N 1
ATOM 1306 C CA . ASN A 1 161 ? 2.908 1.447 -24.617 1.00 81.75 161 ASN A CA 1
ATOM 1307 C C . ASN A 1 161 ? 3.172 -0.063 -24.782 1.00 81.75 161 ASN A C 1
ATOM 1309 O O . ASN A 1 161 ? 2.434 -0.728 -25.498 1.00 81.75 161 ASN A O 1
ATOM 1313 N N . SER A 1 162 ? 4.225 -0.589 -24.150 1.00 82.44 162 SER A N 1
ATOM 1314 C CA . SER A 1 162 ? 4.568 -2.012 -24.115 1.00 82.44 162 SER A CA 1
ATOM 1315 C C . SER A 1 162 ? 3.632 -2.795 -23.195 1.00 82.44 162 SER A C 1
ATOM 1317 O O . SER A 1 162 ? 3.369 -2.380 -22.062 1.00 82.44 162 SER A O 1
ATOM 1319 N N . ASP A 1 163 ? 3.263 -4.013 -23.594 1.00 82.94 163 ASP A N 1
ATOM 1320 C CA . ASP A 1 163 ? 2.508 -4.952 -22.745 1.00 82.94 163 ASP A CA 1
ATOM 1321 C C . ASP A 1 163 ? 3.278 -5.391 -21.483 1.00 82.94 163 ASP A C 1
ATOM 1323 O O . ASP A 1 163 ? 2.699 -5.889 -20.498 1.00 82.94 163 ASP A O 1
ATOM 1327 N N . PHE A 1 164 ? 4.599 -5.204 -21.497 1.00 83.38 164 PHE A N 1
ATOM 1328 C CA . PHE A 1 164 ? 5.527 -5.582 -20.434 1.00 83.38 164 PHE A CA 1
ATOM 1329 C C . PHE A 1 164 ? 5.902 -4.415 -19.526 1.00 83.38 164 PHE A C 1
ATOM 1331 O O . PHE A 1 164 ? 6.501 -4.648 -18.476 1.00 83.38 164 PHE A O 1
ATOM 1338 N N . PHE A 1 165 ? 5.511 -3.188 -19.880 1.00 87.94 165 PHE A N 1
ATOM 1339 C CA . PHE A 1 165 ? 5.850 -1.963 -19.160 1.00 87.94 165 PHE A CA 1
ATOM 1340 C C . PHE A 1 165 ? 5.656 -2.075 -17.644 1.00 87.94 165 PHE A C 1
ATOM 1342 O O . PHE A 1 165 ? 6.603 -1.907 -16.875 1.00 87.94 165 PHE A O 1
ATOM 1349 N N . SER A 1 166 ? 4.441 -2.440 -17.225 1.00 91.31 166 SER A N 1
ATOM 1350 C CA . SER A 1 166 ? 4.065 -2.547 -15.812 1.00 91.31 166 SER A CA 1
ATOM 1351 C C . SER A 1 166 ? 4.986 -3.478 -15.019 1.00 91.31 166 SER A C 1
ATOM 1353 O O . SER A 1 166 ? 5.482 -3.112 -13.954 1.00 91.31 166 SER A O 1
ATOM 1355 N N . ASN A 1 167 ? 5.280 -4.658 -15.570 1.00 87.62 167 ASN A N 1
ATOM 1356 C CA . ASN A 1 167 ? 6.121 -5.659 -14.915 1.00 87.62 167 ASN A CA 1
ATOM 1357 C C . ASN A 1 167 ? 7.593 -5.211 -14.873 1.00 87.62 167 ASN A C 1
ATOM 1359 O O . ASN A 1 167 ? 8.282 -5.378 -13.869 1.00 87.62 167 ASN A O 1
ATOM 1363 N N . THR A 1 168 ? 8.073 -4.582 -15.945 1.00 85.88 168 THR A N 1
ATOM 1364 C CA . THR A 1 168 ? 9.438 -4.052 -16.020 1.00 85.88 168 THR A CA 1
ATOM 1365 C C . THR A 1 168 ? 9.664 -2.945 -14.980 1.00 85.88 168 THR A C 1
ATOM 1367 O O . THR A 1 168 ? 10.645 -2.995 -14.234 1.00 85.88 168 THR A O 1
ATOM 1370 N N . VAL A 1 169 ? 8.729 -1.994 -14.857 1.00 88.19 169 VAL A N 1
ATOM 1371 C CA . VAL A 1 169 ? 8.777 -0.924 -13.841 1.00 88.19 169 VAL A CA 1
ATOM 1372 C C . VAL A 1 169 ? 8.659 -1.493 -12.428 1.00 88.19 169 VAL A C 1
ATOM 1374 O O . VAL A 1 169 ? 9.427 -1.097 -11.549 1.00 88.19 169 VAL A O 1
ATOM 1377 N N . HIS A 1 170 ? 7.757 -2.456 -12.205 1.00 87.56 170 HIS A N 1
ATOM 1378 C CA . HIS A 1 170 ? 7.665 -3.182 -10.935 1.00 87.56 170 HIS A CA 1
ATOM 1379 C C . HIS A 1 170 ? 9.030 -3.768 -10.568 1.00 87.56 170 HIS A C 1
ATOM 1381 O O . HIS A 1 170 ? 9.538 -3.508 -9.478 1.00 87.56 170 HIS A O 1
ATOM 1387 N N . LYS A 1 171 ? 9.655 -4.533 -11.472 1.00 83.50 171 LYS A N 1
ATOM 1388 C CA . LYS A 1 171 ? 10.928 -5.208 -11.197 1.00 83.50 171 LYS A CA 1
ATOM 1389 C C . LYS A 1 171 ? 12.035 -4.221 -10.835 1.00 83.50 171 LYS A C 1
ATOM 1391 O O . LYS A 1 171 ? 12.772 -4.481 -9.885 1.00 83.50 171 LYS A O 1
ATOM 1396 N N . PHE A 1 172 ? 12.118 -3.098 -11.547 1.00 83.44 172 PHE A N 1
ATOM 1397 C CA . PHE A 1 172 ? 13.041 -2.007 -11.232 1.00 83.44 172 PHE A CA 1
ATOM 1398 C C . PHE A 1 172 ? 12.821 -1.469 -9.808 1.00 83.44 172 PHE A C 1
ATOM 1400 O O . PHE A 1 172 ? 13.756 -1.430 -9.008 1.00 83.44 172 PHE A O 1
ATOM 1407 N N . ILE A 1 173 ? 11.576 -1.130 -9.460 1.00 82.88 173 ILE A N 1
ATOM 1408 C CA . ILE A 1 173 ? 11.213 -0.573 -8.147 1.00 82.88 173 ILE A CA 1
ATOM 1409 C C . ILE A 1 173 ? 11.478 -1.566 -7.012 1.00 82.88 173 ILE A C 1
ATOM 1411 O O . ILE A 1 173 ? 12.045 -1.195 -5.984 1.00 82.88 173 ILE A O 1
ATOM 1415 N N . SER A 1 174 ? 11.097 -2.831 -7.180 1.00 77.69 174 SER A N 1
ATOM 1416 C CA . SER A 1 174 ? 11.292 -3.855 -6.151 1.00 77.69 174 SER A CA 1
ATOM 1417 C C . SER A 1 174 ? 12.769 -4.143 -5.896 1.00 77.69 174 SER A C 1
ATOM 1419 O O . SER A 1 174 ? 13.142 -4.415 -4.759 1.00 77.69 174 SER A O 1
ATOM 1421 N N . GLN A 1 175 ? 13.624 -4.050 -6.918 1.00 70.44 175 GLN A N 1
ATOM 1422 C CA . GLN A 1 175 ? 15.073 -4.195 -6.753 1.00 70.44 175 GLN A CA 1
ATOM 1423 C C . GLN A 1 175 ? 15.701 -2.988 -6.032 1.00 70.44 175 GLN A C 1
ATOM 1425 O O . GLN A 1 175 ? 16.553 -3.195 -5.166 1.00 70.44 175 GLN A O 1
ATOM 1430 N N . ASP A 1 176 ? 15.256 -1.750 -6.306 1.00 65.56 176 ASP A N 1
ATOM 1431 C CA . ASP A 1 176 ? 15.678 -0.562 -5.531 1.00 65.56 176 ASP A CA 1
ATOM 1432 C C . ASP A 1 176 ? 15.260 -0.667 -4.056 1.00 65.56 176 ASP A C 1
ATOM 1434 O O . ASP A 1 176 ? 16.050 -0.371 -3.152 1.00 65.56 176 ASP A O 1
ATOM 1438 N N . ALA A 1 177 ? 14.025 -1.120 -3.812 1.00 54.75 177 ALA A N 1
ATOM 1439 C CA . ALA A 1 177 ? 13.459 -1.259 -2.474 1.00 54.75 177 ALA A CA 1
ATOM 1440 C C . ALA A 1 177 ? 14.207 -2.287 -1.611 1.00 54.75 177 ALA A C 1
ATOM 1442 O O . ALA A 1 177 ? 14.316 -2.089 -0.401 1.00 54.75 177 ALA A O 1
ATOM 1443 N N . ILE A 1 178 ? 14.720 -3.362 -2.221 1.00 50.31 178 ILE A N 1
ATOM 1444 C CA . ILE A 1 178 ? 15.443 -4.433 -1.521 1.00 50.31 178 ILE A CA 1
ATOM 1445 C C . ILE A 1 178 ? 16.908 -4.057 -1.277 1.00 50.31 178 ILE A C 1
ATOM 1447 O O . ILE A 1 178 ? 17.439 -4.398 -0.223 1.00 50.31 178 ILE A O 1
ATOM 1451 N N . ASN A 1 179 ? 17.560 -3.347 -2.205 1.00 48.25 179 ASN A N 1
ATOM 1452 C CA . ASN A 1 179 ? 19.018 -3.258 -2.173 1.00 48.25 179 ASN A CA 1
ATOM 1453 C C . ASN A 1 179 ? 19.602 -1.878 -1.828 1.00 48.25 179 ASN A C 1
ATOM 1455 O O . ASN A 1 179 ? 20.682 -1.855 -1.242 1.00 48.25 179 ASN A O 1
ATOM 1459 N N . TYR A 1 180 ? 18.964 -0.736 -2.150 1.00 51.94 180 TYR A N 1
ATOM 1460 C CA . TYR A 1 180 ? 19.752 0.512 -2.212 1.00 51.94 180 TYR A CA 1
ATOM 1461 C C . TYR A 1 180 ? 19.133 1.824 -1.740 1.00 51.94 180 TYR A C 1
ATOM 1463 O O . TYR A 1 180 ? 19.895 2.774 -1.594 1.00 51.94 180 TYR A O 1
ATOM 1471 N N . GLY A 1 181 ? 17.836 1.928 -1.435 1.00 55.38 181 GLY A N 1
ATOM 1472 C CA . GLY A 1 181 ? 17.272 3.013 -0.603 1.00 55.38 181 GLY A CA 1
ATOM 1473 C C . GLY A 1 181 ? 17.450 4.483 -1.060 1.00 55.38 181 GLY A C 1
ATOM 1474 O O . GLY A 1 181 ? 16.789 5.358 -0.500 1.00 55.38 181 GLY A O 1
ATOM 1475 N N . ASN A 1 182 ? 18.258 4.775 -2.082 1.00 61.56 182 ASN A N 1
ATOM 1476 C CA . ASN A 1 182 ? 18.849 6.089 -2.354 1.00 61.56 182 ASN A CA 1
ATOM 1477 C C . ASN A 1 182 ? 18.140 6.877 -3.458 1.00 61.56 182 ASN A C 1
ATOM 1479 O O . ASN A 1 182 ? 18.401 8.074 -3.606 1.00 61.56 182 ASN A O 1
ATOM 1483 N N . VAL A 1 183 ? 17.238 6.244 -4.214 1.00 71.69 183 VAL A N 1
ATOM 1484 C CA . VAL A 1 183 ? 16.433 6.945 -5.217 1.00 71.69 183 VAL A CA 1
ATOM 1485 C C . VAL A 1 183 ? 15.555 7.993 -4.538 1.00 71.69 183 VAL A C 1
ATOM 1487 O O . VAL A 1 183 ? 14.832 7.691 -3.590 1.00 71.69 183 VAL A O 1
ATOM 1490 N N . LYS A 1 184 ? 15.619 9.228 -5.038 1.00 77.06 184 LYS A N 1
ATOM 1491 C CA . LYS A 1 184 ? 14.730 10.330 -4.660 1.00 77.06 184 LYS A CA 1
ATOM 1492 C C . LYS A 1 184 ? 14.017 10.828 -5.903 1.00 77.06 184 LYS A C 1
ATOM 1494 O O . LYS A 1 184 ? 14.660 11.053 -6.928 1.00 77.06 184 LYS A O 1
ATOM 1499 N N . LEU A 1 185 ? 12.710 11.014 -5.798 1.00 80.62 185 LEU A N 1
ATOM 1500 C CA . LEU A 1 185 ? 11.902 11.601 -6.856 1.00 80.62 185 LEU A CA 1
ATOM 1501 C C . LEU A 1 185 ? 11.893 13.114 -6.670 1.00 80.62 185 LEU A C 1
ATOM 1503 O O . LEU A 1 185 ? 11.536 13.598 -5.601 1.00 80.62 185 LEU A O 1
ATOM 1507 N N . ASP A 1 186 ? 12.302 13.855 -7.699 1.00 83.12 186 ASP A N 1
ATOM 1508 C CA . ASP A 1 186 ? 11.973 15.275 -7.817 1.00 83.12 186 ASP A CA 1
ATOM 1509 C C . ASP A 1 186 ? 10.577 15.435 -8.457 1.00 83.12 186 ASP A C 1
ATOM 1511 O O . ASP A 1 186 ? 9.9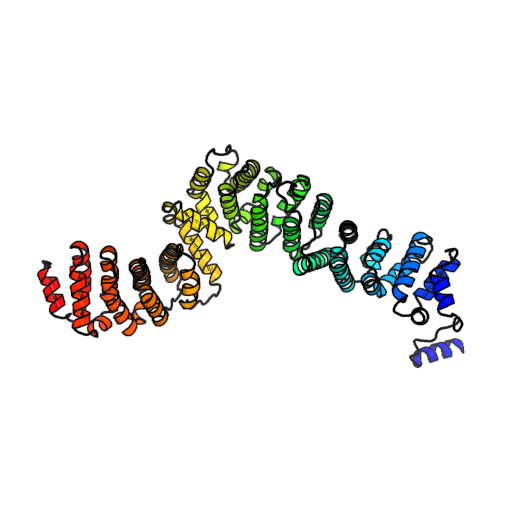43 14.457 -8.864 1.00 83.12 186 ASP A O 1
ATOM 1515 N N . THR A 1 187 ? 10.069 16.667 -8.539 1.00 84.56 187 THR A N 1
ATOM 1516 C CA . THR A 1 187 ? 8.735 16.954 -9.103 1.00 84.56 187 THR A CA 1
ATOM 1517 C C . THR A 1 187 ? 8.592 16.497 -10.559 1.00 84.56 187 THR A C 1
ATOM 1519 O O . THR A 1 187 ? 7.508 16.086 -10.973 1.00 84.56 187 THR A O 1
ATOM 1522 N N . VAL A 1 188 ? 9.680 16.531 -11.337 1.00 87.44 188 VAL A N 1
ATOM 1523 C CA . VAL A 1 188 ? 9.698 16.129 -12.751 1.00 87.44 188 VAL A CA 1
ATOM 1524 C C . VAL A 1 188 ? 9.588 14.612 -12.871 1.00 87.44 188 VAL A C 1
ATOM 1526 O O . VAL A 1 188 ? 8.762 14.113 -13.636 1.00 87.44 188 VAL A O 1
ATOM 1529 N N . LEU A 1 189 ? 10.390 13.876 -12.102 1.00 86.94 189 LEU A N 1
ATOM 1530 C CA . LEU A 1 189 ? 10.366 12.415 -12.070 1.00 86.94 189 LEU A CA 1
ATOM 1531 C C . LEU A 1 189 ? 9.030 11.892 -11.537 1.00 86.94 189 LEU A C 1
ATOM 1533 O O . LEU A 1 189 ? 8.476 10.955 -12.108 1.00 86.94 189 LEU A O 1
ATOM 1537 N N . LEU A 1 190 ? 8.476 12.526 -10.501 1.00 88.81 190 LEU A N 1
ATOM 1538 C CA . LEU A 1 190 ? 7.158 12.169 -9.978 1.00 88.81 190 LEU A CA 1
ATOM 1539 C C . LEU A 1 190 ? 6.054 12.381 -11.023 1.00 88.81 190 LEU A C 1
ATOM 1541 O O . LEU A 1 190 ? 5.211 11.507 -11.204 1.00 88.81 190 LEU A O 1
ATOM 1545 N N . SER A 1 191 ? 6.075 13.507 -11.742 1.00 90.56 191 SER A N 1
ATOM 1546 C CA . SER A 1 191 ? 5.105 13.785 -12.811 1.00 90.56 191 SER A CA 1
ATOM 1547 C C . SER A 1 191 ? 5.132 12.711 -13.908 1.00 90.56 191 SER A C 1
ATOM 1549 O O . SER A 1 191 ? 4.075 12.254 -14.347 1.00 90.56 191 SER A O 1
ATOM 1551 N N . LYS A 1 192 ? 6.327 12.231 -14.287 1.00 91.50 192 LYS A N 1
ATOM 1552 C CA . LYS A 1 192 ? 6.478 11.096 -15.215 1.00 91.50 192 LYS A CA 1
ATOM 1553 C C . LYS A 1 192 ? 5.885 9.809 -14.648 1.00 91.50 192 LYS A C 1
ATOM 1555 O O . LYS A 1 192 ? 5.057 9.193 -15.296 1.00 91.50 192 LYS A O 1
ATOM 1560 N N . MET A 1 193 ? 6.202 9.433 -13.409 1.00 92.12 193 MET A N 1
ATOM 1561 C CA . MET A 1 193 ? 5.599 8.222 -12.826 1.00 92.12 193 MET A CA 1
ATOM 1562 C C . MET A 1 193 ? 4.074 8.297 -12.742 1.00 92.12 193 MET A C 1
ATOM 1564 O O . MET A 1 193 ? 3.387 7.297 -12.930 1.00 92.12 193 MET A O 1
ATOM 1568 N N . VAL A 1 194 ? 3.521 9.484 -12.496 1.00 92.88 194 VAL A N 1
ATOM 1569 C CA . VAL A 1 194 ? 2.069 9.671 -12.507 1.00 92.88 194 VAL A CA 1
ATOM 1570 C C . VAL A 1 194 ? 1.489 9.543 -13.920 1.00 92.88 194 VAL A C 1
ATOM 1572 O O . VAL A 1 194 ? 0.384 9.014 -14.064 1.00 92.88 194 VAL A O 1
ATOM 1575 N N . SER A 1 195 ? 2.217 9.942 -14.970 1.00 92.88 195 SER A N 1
ATOM 1576 C CA . SER A 1 195 ? 1.803 9.703 -16.363 1.00 92.88 195 SER A CA 1
ATOM 1577 C C . SER A 1 195 ? 1.785 8.212 -16.725 1.00 92.88 195 SER A C 1
ATOM 1579 O O . SER A 1 195 ? 1.041 7.819 -17.623 1.00 92.88 195 SER A O 1
ATOM 1581 N N . TRP A 1 196 ? 2.542 7.379 -16.002 1.00 93.81 196 TRP A N 1
ATOM 1582 C CA . TRP A 1 196 ? 2.605 5.928 -16.198 1.00 93.81 196 TRP A CA 1
ATOM 1583 C C . TRP A 1 196 ? 1.393 5.188 -15.642 1.00 93.81 196 TRP A C 1
ATOM 1585 O O . TRP A 1 196 ? 1.068 4.110 -16.130 1.00 93.81 196 TRP A O 1
ATOM 1595 N N . LEU A 1 197 ? 0.697 5.754 -14.651 1.00 94.31 197 LEU A N 1
ATOM 1596 C CA . LEU A 1 197 ? -0.401 5.094 -13.936 1.00 94.31 197 LEU A CA 1
ATOM 1597 C C . LEU A 1 197 ? -1.488 4.456 -14.827 1.00 94.31 197 LEU A C 1
ATOM 1599 O O . LEU A 1 197 ? -1.957 3.376 -14.465 1.00 94.31 197 LEU A O 1
ATOM 1603 N N . PRO A 1 198 ? -1.910 5.041 -15.966 1.00 93.31 198 PRO A N 1
ATOM 1604 C CA . PRO A 1 198 ? -2.856 4.393 -16.879 1.00 93.31 198 PRO A CA 1
ATOM 1605 C C . PRO A 1 198 ? -2.348 3.076 -17.489 1.00 93.31 198 PRO A C 1
ATOM 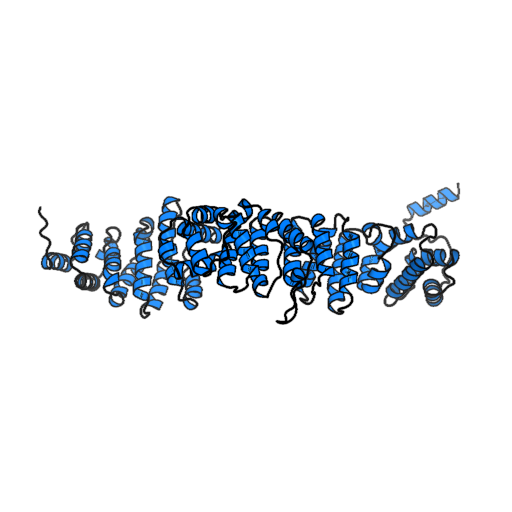1607 O O . PRO A 1 198 ? -3.162 2.220 -17.817 1.00 93.31 198 PRO A O 1
ATOM 1610 N N . TYR A 1 199 ? -1.030 2.905 -17.604 1.00 93.75 199 TYR A N 1
ATOM 1611 C CA . TYR A 1 199 ? -0.362 1.751 -18.219 1.00 93.75 199 TYR A CA 1
ATOM 1612 C C . TYR A 1 199 ? 0.080 0.695 -17.189 1.00 93.75 199 TYR A C 1
ATOM 1614 O O . TYR A 1 199 ? 0.597 -0.365 -17.544 1.00 93.75 199 TYR A O 1
ATOM 1622 N N . ILE A 1 200 ? -0.109 0.972 -15.896 1.00 93.88 200 ILE A N 1
ATOM 1623 C CA . ILE A 1 200 ? 0.231 0.052 -14.812 1.00 93.88 200 ILE A CA 1
ATOM 1624 C C . ILE A 1 200 ? -0.910 -0.940 -14.581 1.00 93.88 200 ILE A C 1
ATOM 1626 O O . ILE A 1 200 ? -2.060 -0.563 -14.341 1.00 93.88 200 ILE A O 1
ATOM 1630 N N . LYS A 1 201 ? -0.574 -2.232 -14.596 1.00 92.81 201 LYS A N 1
ATOM 1631 C CA . LYS A 1 201 ? -1.491 -3.329 -14.276 1.00 92.81 201 LYS A CA 1
ATOM 1632 C C . LYS A 1 201 ? -1.880 -3.261 -12.803 1.00 92.81 201 LYS A C 1
ATOM 1634 O O . LYS A 1 201 ? -1.069 -2.950 -11.932 1.00 92.81 201 LYS A O 1
ATOM 1639 N N . LYS A 1 202 ? -3.125 -3.638 -12.503 1.00 91.69 202 LYS A N 1
ATOM 1640 C CA . LYS A 1 202 ? -3.672 -3.620 -11.137 1.00 91.69 202 LYS A CA 1
ATOM 1641 C C . LYS A 1 202 ? -2.818 -4.404 -10.128 1.00 91.69 202 LYS A C 1
ATOM 1643 O O . LYS A 1 202 ? -2.697 -3.971 -8.988 1.00 91.69 202 LYS A O 1
ATOM 1648 N N . SER A 1 203 ? -2.198 -5.509 -10.550 1.00 91.06 203 SER A N 1
ATOM 1649 C CA . SER A 1 203 ? -1.305 -6.328 -9.715 1.00 91.06 203 SER A CA 1
ATOM 1650 C C . SER A 1 203 ? -0.047 -5.593 -9.241 1.00 91.06 203 SER A C 1
ATOM 1652 O O . SER A 1 203 ? 0.466 -5.906 -8.172 1.00 91.06 203 SER A O 1
ATOM 1654 N N . ASP A 1 204 ? 0.433 -4.615 -10.011 1.00 92.12 204 ASP A N 1
ATOM 1655 C CA . ASP A 1 204 ? 1.694 -3.903 -9.760 1.00 92.12 204 ASP A CA 1
ATOM 1656 C C . ASP A 1 204 ? 1.467 -2.525 -9.117 1.00 92.12 204 ASP A C 1
ATOM 1658 O O . ASP A 1 204 ? 2.378 -1.924 -8.542 1.00 92.12 204 ASP A O 1
ATOM 1662 N N . LEU A 1 205 ? 0.230 -2.029 -9.192 1.00 94.25 205 LEU A N 1
ATOM 1663 C CA . LEU A 1 205 ? -0.147 -0.668 -8.833 1.00 94.25 205 LEU A CA 1
ATOM 1664 C C . LEU A 1 205 ? 0.208 -0.295 -7.388 1.00 94.25 205 LEU A C 1
ATOM 1666 O O . LEU A 1 205 ? 0.668 0.821 -7.149 1.00 94.25 205 LEU A O 1
ATOM 1670 N N . GLN A 1 206 ? 0.027 -1.213 -6.433 1.00 93.25 206 GLN A N 1
ATOM 1671 C CA . GLN A 1 206 ? 0.306 -0.941 -5.021 1.00 93.25 206 GLN A CA 1
ATOM 1672 C C . GLN A 1 206 ? 1.774 -0.555 -4.810 1.00 93.25 206 GLN A C 1
ATOM 1674 O O . GLN A 1 206 ? 2.060 0.490 -4.234 1.00 93.25 206 GLN A O 1
ATOM 1679 N N . ILE A 1 207 ? 2.703 -1.377 -5.302 1.00 90.44 207 ILE A N 1
ATOM 1680 C CA . ILE A 1 207 ? 4.145 -1.176 -5.105 1.00 90.44 207 ILE A CA 1
ATOM 1681 C C . ILE A 1 207 ? 4.597 0.137 -5.749 1.00 90.44 207 ILE A C 1
ATOM 1683 O O . ILE A 1 207 ? 5.371 0.884 -5.154 1.00 90.44 207 ILE A O 1
ATOM 1687 N N . ILE A 1 208 ? 4.068 0.454 -6.932 1.00 91.38 208 ILE A N 1
ATOM 1688 C CA . ILE A 1 208 ? 4.395 1.687 -7.656 1.00 91.38 208 ILE A CA 1
ATOM 1689 C C . ILE A 1 208 ? 3.876 2.926 -6.913 1.00 91.38 208 ILE A C 1
ATOM 1691 O O . ILE A 1 208 ? 4.621 3.893 -6.741 1.00 91.38 208 ILE A O 1
ATOM 1695 N N . LEU A 1 209 ? 2.630 2.902 -6.425 1.00 91.75 209 LEU A N 1
ATOM 1696 C CA . LEU A 1 209 ? 2.068 3.995 -5.623 1.00 91.75 209 LEU A CA 1
ATOM 1697 C C . LEU A 1 209 ? 2.850 4.192 -4.323 1.00 91.75 209 LEU A C 1
ATOM 1699 O O . LEU A 1 209 ? 3.211 5.317 -3.986 1.00 91.75 209 LEU A O 1
ATOM 1703 N N . GLU A 1 210 ? 3.152 3.111 -3.610 1.00 88.06 210 GLU A N 1
ATOM 1704 C CA . GLU A 1 210 ? 3.920 3.164 -2.368 1.00 88.06 210 GLU A CA 1
ATOM 1705 C C . GLU A 1 210 ? 5.339 3.688 -2.591 1.00 88.06 210 GLU A C 1
ATOM 1707 O O . GLU A 1 210 ? 5.827 4.477 -1.783 1.00 88.06 210 GLU A O 1
ATOM 1712 N N . PHE A 1 211 ? 5.984 3.315 -3.698 1.00 87.38 211 PHE A N 1
ATOM 1713 C CA . PHE A 1 211 ? 7.281 3.863 -4.078 1.00 87.38 211 PHE A CA 1
ATOM 1714 C C . PHE A 1 211 ? 7.213 5.374 -4.313 1.00 87.38 211 PHE A C 1
ATOM 1716 O O . PHE A 1 211 ? 8.050 6.102 -3.781 1.00 87.38 211 PHE A O 1
ATOM 1723 N N . MET A 1 212 ? 6.204 5.866 -5.042 1.00 88.00 212 MET A N 1
ATOM 1724 C CA . MET A 1 212 ? 6.030 7.308 -5.255 1.00 88.00 212 MET A CA 1
ATOM 1725 C C . MET A 1 212 ? 5.856 8.068 -3.937 1.00 88.00 212 MET A C 1
ATOM 1727 O O . MET A 1 212 ? 6.494 9.102 -3.757 1.00 88.00 212 MET A O 1
ATOM 1731 N N . ILE A 1 213 ? 5.056 7.534 -3.005 1.00 83.81 213 ILE A N 1
ATOM 1732 C CA . ILE A 1 213 ? 4.859 8.119 -1.668 1.00 83.81 213 ILE A CA 1
ATOM 1733 C C . ILE A 1 213 ? 6.179 8.144 -0.883 1.00 83.81 213 ILE A C 1
ATOM 1735 O O . ILE A 1 213 ? 6.542 9.156 -0.292 1.00 83.81 213 ILE A O 1
ATOM 1739 N N . LEU A 1 214 ? 6.899 7.020 -0.848 1.00 80.94 214 LEU A N 1
ATOM 1740 C CA . LEU A 1 214 ? 8.092 6.866 -0.013 1.00 80.94 214 LEU A CA 1
ATOM 1741 C C . LEU A 1 214 ? 9.284 7.672 -0.541 1.00 80.94 214 LEU A C 1
ATOM 1743 O O . LEU A 1 214 ? 10.084 8.183 0.244 1.00 80.94 214 LEU A O 1
ATOM 1747 N N . LYS A 1 215 ? 9.438 7.762 -1.865 1.00 81.50 215 LYS A N 1
ATOM 1748 C CA . LYS A 1 215 ? 10.619 8.359 -2.503 1.00 81.50 215 LYS A CA 1
ATOM 1749 C C . LYS A 1 215 ? 10.458 9.829 -2.875 1.00 81.50 215 LYS A C 1
ATOM 1751 O O . LYS A 1 215 ? 11.445 10.436 -3.290 1.00 81.50 215 LYS A O 1
ATOM 1756 N N . SER A 1 216 ? 9.276 10.422 -2.709 1.00 77.25 216 SER A N 1
ATOM 1757 C CA . SER A 1 216 ? 9.093 11.873 -2.862 1.00 77.25 216 SER A CA 1
ATOM 1758 C C . SER A 1 216 ? 9.669 12.685 -1.688 1.00 77.25 216 SER A C 1
ATOM 1760 O O . SER A 1 216 ? 9.850 13.899 -1.799 1.00 77.25 216 SER A O 1
ATOM 1762 N N . GLN A 1 217 ? 10.034 12.018 -0.584 1.00 68.75 217 GLN A N 1
ATOM 1763 C CA . GLN A 1 217 ? 10.527 12.662 0.631 1.00 68.75 217 GLN A CA 1
ATOM 1764 C C . GLN A 1 217 ? 11.936 13.270 0.504 1.00 68.75 217 GLN A C 1
ATOM 1766 O O . GLN A 1 217 ? 12.896 12.626 0.065 1.00 68.75 217 GLN A O 1
ATOM 1771 N N . MET A 1 218 ? 12.111 14.472 1.066 1.00 54.28 218 MET A N 1
ATOM 1772 C CA . MET A 1 218 ? 13.420 14.990 1.480 1.00 54.28 218 MET A CA 1
ATOM 1773 C C . MET A 1 218 ? 13.522 14.958 3.014 1.00 54.28 218 MET A C 1
ATOM 1775 O O . MET A 1 218 ? 12.783 15.648 3.698 1.00 54.28 218 MET A O 1
ATOM 1779 N N . LYS A 1 219 ? 14.456 14.164 3.564 1.00 50.12 219 LYS A N 1
ATOM 1780 C CA . LYS A 1 219 ? 14.689 13.957 5.017 1.00 50.12 219 LYS A CA 1
ATOM 1781 C C . LYS A 1 219 ? 15.162 15.199 5.812 1.00 50.12 219 LYS A C 1
ATOM 1783 O O . LYS A 1 219 ? 15.755 15.043 6.871 1.00 50.12 219 LYS A O 1
ATOM 1788 N N . THR A 1 220 ? 14.980 16.420 5.323 1.00 49.03 220 THR A N 1
ATOM 1789 C CA . THR A 1 220 ? 15.498 17.626 5.994 1.00 49.03 220 THR A CA 1
ATOM 1790 C C . THR A 1 220 ? 14.368 18.593 6.301 1.00 49.03 220 THR A C 1
ATOM 1792 O O . THR A 1 220 ? 13.654 18.977 5.380 1.00 49.03 220 THR A O 1
ATOM 1795 N N . GLU A 1 221 ? 14.282 19.032 7.562 1.00 44.28 221 GLU A N 1
ATOM 1796 C CA . GLU A 1 221 ? 13.266 19.936 8.145 1.00 44.28 221 GLU A CA 1
ATOM 1797 C C . GLU A 1 221 ? 13.045 21.257 7.378 1.00 44.28 221 GLU A C 1
ATOM 1799 O O . GLU A 1 221 ? 12.075 21.967 7.618 1.00 44.28 221 GLU A O 1
ATOM 1804 N N . THR A 1 222 ? 13.920 21.589 6.427 1.00 45.84 222 THR A N 1
ATOM 1805 C CA . THR A 1 222 ? 13.910 22.845 5.667 1.00 45.84 222 THR A CA 1
ATOM 1806 C C . THR A 1 222 ? 13.594 22.697 4.175 1.00 45.84 222 THR A C 1
ATOM 1808 O O . THR A 1 222 ? 13.433 23.716 3.500 1.00 45.84 222 THR A O 1
ATOM 1811 N N . LYS A 1 223 ? 13.488 21.478 3.619 1.00 49.34 223 LYS A N 1
ATOM 1812 C CA . LYS A 1 223 ? 13.221 21.273 2.178 1.00 49.34 223 LYS A CA 1
ATOM 1813 C C . LYS A 1 223 ? 11.885 20.588 1.927 1.00 49.34 223 LYS A C 1
ATOM 1815 O O . LYS A 1 223 ? 11.582 19.551 2.501 1.00 49.34 223 LYS A O 1
ATOM 1820 N N . LYS A 1 224 ? 11.122 21.194 1.020 1.00 55.56 224 LYS A N 1
ATOM 1821 C CA . LYS A 1 224 ? 9.814 20.738 0.551 1.00 55.56 224 LYS A CA 1
ATOM 1822 C C . LYS A 1 224 ? 9.921 19.383 -0.167 1.00 55.56 224 LYS A C 1
ATOM 1824 O O . LYS A 1 224 ? 10.901 19.115 -0.860 1.00 55.56 224 LYS A O 1
ATOM 1829 N N . ASP A 1 225 ? 8.910 18.541 0.035 1.00 70.19 225 ASP A N 1
ATOM 1830 C CA . ASP A 1 225 ? 8.733 17.224 -0.594 1.00 70.19 225 ASP A CA 1
ATOM 1831 C C . ASP A 1 225 ? 8.304 17.372 -2.070 1.00 70.19 225 ASP A C 1
ATOM 1833 O O . ASP A 1 225 ? 7.515 18.259 -2.407 1.00 70.19 225 ASP A O 1
ATOM 1837 N N . ALA A 1 226 ? 8.792 16.502 -2.960 1.00 73.81 226 ALA A N 1
ATOM 1838 C CA . ALA A 1 226 ? 8.466 16.549 -4.387 1.00 73.81 226 ALA A CA 1
ATOM 1839 C C . ALA A 1 226 ? 6.983 16.300 -4.700 1.00 73.81 226 ALA A C 1
ATOM 1841 O O . ALA A 1 226 ? 6.457 16.873 -5.649 1.00 73.81 226 ALA A O 1
ATOM 1842 N N . PHE A 1 227 ? 6.284 15.492 -3.905 1.00 74.88 227 PHE A N 1
ATOM 1843 C CA . PHE A 1 227 ? 4.834 15.345 -3.999 1.00 74.88 227 PHE A CA 1
ATOM 1844 C C . PHE A 1 227 ? 4.134 16.640 -3.613 1.00 74.88 227 PHE A C 1
ATOM 1846 O O . PHE A 1 227 ? 3.177 17.038 -4.268 1.00 74.88 227 PHE A O 1
ATOM 1853 N N . SER A 1 228 ? 4.632 17.331 -2.591 1.00 72.81 228 SER A N 1
ATOM 1854 C CA . SER A 1 228 ? 4.055 18.598 -2.128 1.00 72.81 228 SER A CA 1
ATOM 1855 C C . SER A 1 228 ? 4.220 19.731 -3.133 1.00 72.81 228 SER A C 1
ATOM 1857 O O . SER A 1 228 ? 3.320 20.553 -3.306 1.00 72.81 228 SER A O 1
ATOM 1859 N N . ASP A 1 229 ? 5.361 19.770 -3.808 1.00 76.44 229 ASP A N 1
ATOM 1860 C CA . ASP A 1 229 ? 5.639 20.760 -4.846 1.00 76.44 229 ASP A CA 1
ATOM 1861 C C . ASP A 1 229 ? 5.092 20.361 -6.226 1.00 76.44 229 ASP A C 1
ATOM 1863 O O . ASP A 1 229 ? 5.139 21.165 -7.160 1.00 76.44 229 ASP A O 1
ATOM 1867 N N . ALA A 1 230 ? 4.551 19.147 -6.375 1.00 80.75 230 ALA A N 1
ATOM 1868 C CA . ALA A 1 230 ? 3.888 18.731 -7.602 1.00 80.75 230 ALA A CA 1
ATOM 1869 C C . ALA A 1 230 ? 2.601 19.532 -7.850 1.00 80.75 230 ALA A C 1
ATOM 1871 O O . ALA A 1 230 ? 1.976 20.074 -6.935 1.00 80.75 230 ALA A O 1
ATOM 1872 N N . SER A 1 231 ? 2.179 19.592 -9.115 1.00 84.44 231 SER A N 1
ATOM 1873 C CA . SER A 1 231 ? 0.916 20.235 -9.471 1.00 84.44 231 SER A CA 1
ATOM 1874 C C . SER A 1 231 ? -0.273 19.490 -8.855 1.00 84.44 231 SER A C 1
ATOM 1876 O O . SER A 1 231 ? -0.225 18.279 -8.614 1.00 84.44 231 SER A O 1
ATOM 1878 N N . SER A 1 232 ? -1.379 20.210 -8.652 1.00 83.81 232 SER A N 1
ATOM 1879 C CA . SER A 1 232 ? -2.628 19.613 -8.173 1.00 83.81 232 SER A CA 1
ATOM 1880 C C . SER A 1 232 ? -3.081 18.465 -9.074 1.00 83.81 232 SER A C 1
ATOM 1882 O O . SER A 1 232 ? -3.547 17.454 -8.572 1.00 83.81 232 SER A O 1
ATOM 1884 N N . GLU A 1 233 ? -2.884 18.566 -10.390 1.00 87.75 233 GLU A N 1
ATOM 1885 C CA . GLU A 1 233 ? -3.195 17.499 -11.342 1.00 87.75 233 GLU A CA 1
ATOM 1886 C C . GLU A 1 233 ? -2.443 16.193 -11.035 1.00 87.75 233 GLU A C 1
ATOM 1888 O O . GLU A 1 233 ? -3.059 15.127 -11.007 1.00 87.75 233 GLU A O 1
ATOM 1893 N N . VAL A 1 234 ? -1.136 16.273 -10.760 1.00 88.81 234 VAL A N 1
ATOM 1894 C CA . VAL A 1 234 ? -0.292 15.108 -10.441 1.00 88.81 234 VAL A CA 1
ATOM 1895 C C . VAL A 1 234 ? -0.756 14.453 -9.140 1.00 88.81 234 VAL A C 1
ATOM 1897 O O . VAL A 1 234 ? -1.001 13.246 -9.100 1.00 88.81 234 VAL A O 1
ATOM 1900 N N . GLN A 1 235 ? -0.956 15.255 -8.092 1.00 85.00 235 GLN A N 1
ATOM 1901 C CA . GLN A 1 235 ? -1.449 14.773 -6.798 1.00 85.00 235 GLN A CA 1
ATOM 1902 C C . GLN A 1 235 ? -2.836 14.132 -6.937 1.00 85.00 235 GLN A C 1
ATOM 1904 O O . GLN A 1 235 ? -3.074 13.031 -6.445 1.00 85.00 235 GLN A O 1
ATOM 1909 N N . ASN A 1 236 ? -3.746 14.795 -7.650 1.00 88.69 236 ASN A N 1
ATOM 1910 C CA . ASN A 1 236 ? -5.116 14.342 -7.857 1.00 88.69 236 ASN A CA 1
ATOM 1911 C C . ASN A 1 236 ? -5.165 13.004 -8.604 1.00 88.69 236 ASN A C 1
ATOM 1913 O O . ASN A 1 236 ? -5.869 12.093 -8.170 1.00 88.69 236 ASN A O 1
ATOM 1917 N N . LYS A 1 237 ? -4.396 12.860 -9.692 1.00 91.25 237 LYS A N 1
ATOM 1918 C CA . LYS A 1 237 ? -4.297 11.607 -10.456 1.00 91.25 237 LYS A CA 1
ATOM 1919 C C . LYS A 1 237 ? -3.820 10.458 -9.576 1.00 91.25 237 LYS A C 1
ATOM 1921 O O . LYS A 1 237 ? -4.420 9.387 -9.602 1.00 91.25 237 LYS A O 1
ATOM 1926 N N . MET A 1 238 ? -2.791 10.691 -8.766 1.00 90.38 238 MET A N 1
ATOM 1927 C CA . MET A 1 238 ? -2.261 9.677 -7.859 1.00 90.38 238 MET A CA 1
ATOM 1928 C C . MET A 1 238 ? -3.292 9.249 -6.802 1.00 90.38 238 MET A C 1
ATOM 1930 O O . MET A 1 238 ? -3.502 8.052 -6.614 1.00 90.38 238 MET A O 1
ATOM 1934 N N . ILE A 1 239 ? -3.981 10.203 -6.165 1.00 89.31 239 ILE A N 1
ATOM 1935 C CA . ILE A 1 239 ? -5.015 9.929 -5.150 1.00 89.31 239 ILE A CA 1
ATOM 1936 C C . ILE A 1 239 ? -6.211 9.181 -5.745 1.00 89.31 239 ILE A C 1
ATOM 1938 O O . ILE A 1 239 ? -6.678 8.202 -5.163 1.00 89.31 239 ILE A O 1
ATOM 1942 N N . LEU A 1 240 ? -6.694 9.596 -6.917 1.00 91.50 240 LEU A N 1
ATOM 1943 C CA . LEU A 1 240 ? -7.801 8.915 -7.590 1.00 91.50 240 LEU A CA 1
ATOM 1944 C C . LEU A 1 240 ? -7.419 7.495 -8.003 1.00 91.50 240 LEU A C 1
ATOM 1946 O O . LEU A 1 240 ? -8.224 6.582 -7.829 1.00 91.50 240 LEU A O 1
ATOM 1950 N N . LYS A 1 241 ? -6.187 7.289 -8.480 1.00 95.00 241 LYS A N 1
ATOM 1951 C CA . LYS A 1 241 ? -5.723 5.973 -8.926 1.00 95.00 241 LYS A CA 1
ATOM 1952 C C . LYS A 1 241 ? -5.634 4.949 -7.795 1.00 95.00 241 LYS A C 1
ATOM 1954 O O . LYS A 1 241 ? -5.808 3.761 -8.047 1.00 95.00 241 LYS A O 1
ATOM 1959 N N . MET A 1 242 ? -5.445 5.379 -6.544 1.00 93.25 242 MET A N 1
ATOM 1960 C CA . MET A 1 242 ? -5.496 4.468 -5.392 1.00 93.25 242 MET A CA 1
ATOM 1961 C C . MET A 1 242 ? -6.822 3.695 -5.326 1.00 93.25 242 MET A C 1
ATOM 1963 O O . MET A 1 242 ? -6.834 2.568 -4.842 1.00 93.25 242 MET A O 1
ATOM 1967 N N . GLN A 1 243 ? -7.931 4.237 -5.847 1.00 92.81 243 GLN A N 1
ATOM 1968 C CA . GLN A 1 243 ? -9.230 3.554 -5.834 1.00 92.81 243 GLN A CA 1
ATOM 1969 C C . GLN A 1 243 ? -9.256 2.232 -6.616 1.00 92.81 243 GLN A C 1
ATOM 1971 O O . GLN A 1 243 ? -10.111 1.387 -6.334 1.00 92.81 243 GLN A O 1
ATOM 1976 N N . ASP A 1 244 ? -8.314 2.021 -7.536 1.00 95.12 244 ASP A N 1
ATOM 1977 C CA . ASP A 1 244 ? -8.226 0.796 -8.335 1.00 95.12 244 ASP A CA 1
ATOM 1978 C C . ASP A 1 244 ? -7.666 -0.395 -7.536 1.00 95.12 244 ASP A C 1
ATOM 1980 O O . ASP A 1 244 ? -7.898 -1.550 -7.913 1.00 95.12 244 ASP A O 1
ATOM 1984 N N . LEU A 1 245 ? -6.965 -0.128 -6.426 1.00 95.00 245 LEU A N 1
ATOM 1985 C CA . LEU A 1 245 ? -6.460 -1.136 -5.486 1.00 95.00 245 LEU A CA 1
ATOM 1986 C C . LEU A 1 245 ? -7.612 -1.923 -4.849 1.00 95.00 245 LEU A C 1
ATOM 1988 O O . LEU A 1 245 ? -8.738 -1.435 -4.794 1.00 95.00 245 LEU A O 1
ATOM 1992 N N . ASP A 1 246 ? -7.381 -3.134 -4.344 1.00 94.06 246 ASP A N 1
ATOM 1993 C CA . ASP A 1 246 ? -8.377 -3.755 -3.456 1.00 94.06 246 ASP A CA 1
ATOM 1994 C C . ASP A 1 246 ? -8.468 -3.006 -2.108 1.00 94.06 246 ASP A C 1
ATOM 1996 O O . ASP A 1 246 ? -7.645 -2.140 -1.812 1.00 94.06 246 ASP A O 1
ATOM 2000 N N . ASP A 1 247 ? -9.481 -3.294 -1.286 1.00 92.31 247 ASP A N 1
ATOM 2001 C CA . ASP A 1 247 ? -9.714 -2.539 -0.045 1.00 92.31 247 ASP A CA 1
ATOM 2002 C C . ASP A 1 247 ? -8.544 -2.652 0.948 1.00 92.31 247 ASP A C 1
ATOM 2004 O O . ASP A 1 247 ? -8.263 -1.703 1.684 1.00 92.31 247 ASP A O 1
ATOM 2008 N N . LYS A 1 248 ? -7.840 -3.793 0.962 1.00 90.38 248 LYS A N 1
ATOM 2009 C CA . LYS A 1 248 ? -6.710 -4.045 1.864 1.00 90.38 248 LYS A CA 1
ATOM 2010 C C . LYS A 1 248 ? -5.474 -3.281 1.412 1.00 90.38 248 LYS A C 1
ATOM 2012 O O . LYS A 1 248 ? -4.841 -2.605 2.222 1.00 90.38 248 LYS A O 1
ATOM 2017 N N . GLN A 1 249 ? -5.139 -3.376 0.132 1.00 93.19 249 GLN A N 1
ATOM 2018 C CA . GLN A 1 249 ? -4.047 -2.629 -0.484 1.00 93.19 249 GLN A CA 1
ATOM 2019 C C . GLN A 1 249 ? -4.293 -1.124 -0.363 1.00 93.19 249 GLN A C 1
ATOM 2021 O O . GLN A 1 249 ? -3.402 -0.387 0.049 1.00 93.19 249 GLN A O 1
ATOM 2026 N N . PHE A 1 250 ? -5.524 -0.682 -0.629 1.00 93.69 250 PHE A N 1
ATOM 2027 C CA . PHE A 1 250 ? -5.947 0.703 -0.463 1.00 93.69 250 PHE A CA 1
ATOM 2028 C C . PHE A 1 250 ? -5.721 1.200 0.969 1.00 93.69 250 PHE A C 1
ATOM 2030 O O . PHE A 1 250 ? -5.102 2.248 1.140 1.00 93.69 250 PHE A O 1
ATOM 2037 N N . ALA A 1 251 ? -6.145 0.438 1.987 1.00 90.75 251 ALA A N 1
ATOM 2038 C CA . ALA A 1 251 ? -5.914 0.791 3.389 1.00 90.75 251 ALA A CA 1
ATOM 2039 C C . ALA A 1 251 ? -4.417 0.958 3.703 1.00 90.75 251 ALA A C 1
ATOM 2041 O O . ALA A 1 251 ? -4.012 1.981 4.248 1.00 90.75 251 ALA A O 1
ATOM 2042 N N . ILE A 1 252 ? -3.584 -0.009 3.304 1.00 88.25 252 ILE A N 1
ATOM 2043 C CA . ILE A 1 252 ? -2.134 -0.000 3.571 1.00 88.25 252 ILE A CA 1
ATOM 2044 C C . ILE A 1 252 ? -1.441 1.180 2.876 1.00 88.25 252 ILE A C 1
ATOM 2046 O O . ILE A 1 252 ? -0.610 1.863 3.482 1.00 88.25 252 ILE A O 1
ATOM 2050 N N . THR A 1 253 ? -1.767 1.442 1.609 1.00 89.50 253 THR A N 1
ATOM 2051 C CA . THR A 1 253 ? -1.185 2.559 0.853 1.00 89.50 253 THR A CA 1
ATOM 2052 C C . THR A 1 253 ? -1.607 3.909 1.440 1.00 89.50 253 THR A C 1
ATOM 2054 O O . THR A 1 253 ? -0.774 4.810 1.551 1.00 89.50 253 THR A O 1
ATOM 2057 N N . TRP A 1 254 ? -2.859 4.043 1.892 1.00 88.12 254 TRP A N 1
ATOM 2058 C CA . TRP A 1 254 ? -3.324 5.241 2.596 1.00 88.12 254 TRP A CA 1
ATOM 2059 C C . TRP A 1 254 ? -2.642 5.440 3.945 1.00 88.12 254 TRP A C 1
ATOM 2061 O O . TRP A 1 254 ? -2.246 6.557 4.252 1.00 88.12 254 TRP A O 1
ATOM 2071 N N . GLU A 1 255 ? -2.442 4.390 4.740 1.00 84.06 255 GLU A N 1
ATOM 2072 C CA . GLU A 1 255 ? -1.697 4.503 6.000 1.00 84.06 255 GLU A CA 1
ATOM 2073 C C . GLU A 1 255 ? -0.277 5.018 5.782 1.00 84.06 255 GLU A C 1
ATOM 2075 O O . GLU A 1 255 ? 0.197 5.858 6.549 1.00 84.06 255 GLU A O 1
ATOM 2080 N N . LYS A 1 256 ? 0.395 4.550 4.722 1.00 82.56 256 LYS A N 1
ATOM 2081 C CA . LYS A 1 256 ? 1.697 5.093 4.323 1.00 82.56 256 LYS A CA 1
ATOM 2082 C C . LYS A 1 256 ? 1.559 6.581 4.021 1.00 82.56 256 LYS A C 1
ATOM 2084 O O . LYS A 1 256 ? 2.231 7.378 4.667 1.00 82.56 256 LYS A O 1
ATOM 2089 N N . LEU A 1 257 ? 0.644 6.966 3.130 1.00 82.75 257 LEU A N 1
ATOM 2090 C CA . LEU A 1 257 ? 0.403 8.371 2.784 1.00 82.75 257 LEU A CA 1
ATOM 2091 C C . LEU A 1 257 ? 0.165 9.255 4.025 1.00 82.75 257 LEU A C 1
ATOM 2093 O O . LEU A 1 257 ? 0.801 10.298 4.156 1.00 82.75 257 LEU A O 1
ATOM 2097 N N . LEU A 1 258 ? -0.698 8.822 4.949 1.00 78.38 258 LEU A N 1
ATOM 2098 C CA . LEU A 1 258 ? -1.050 9.560 6.167 1.00 78.38 258 LEU A CA 1
ATOM 2099 C C . LEU A 1 258 ? 0.137 9.730 7.119 1.00 78.38 258 LEU A C 1
ATOM 2101 O O . LEU A 1 258 ? 0.341 10.825 7.639 1.00 78.38 258 LEU A O 1
ATOM 2105 N N . ARG A 1 259 ? 0.959 8.690 7.318 1.00 73.50 259 ARG A N 1
ATOM 2106 C CA . ARG A 1 259 ? 2.195 8.801 8.118 1.00 73.50 259 ARG A CA 1
ATOM 2107 C C . ARG A 1 259 ? 3.168 9.817 7.523 1.00 73.50 259 ARG A C 1
ATOM 2109 O O . ARG A 1 259 ? 3.899 10.472 8.254 1.00 73.50 259 ARG A O 1
ATOM 2116 N N . HIS A 1 260 ? 3.165 9.976 6.202 1.00 69.19 260 HIS A N 1
ATOM 2117 C CA . HIS A 1 260 ? 4.022 10.946 5.524 1.00 69.19 260 HIS A CA 1
ATOM 2118 C C . HIS A 1 260 ? 3.478 12.387 5.565 1.00 69.19 260 HIS A C 1
ATOM 2120 O O . HIS A 1 260 ? 4.254 13.327 5.391 1.00 69.19 260 HIS A O 1
ATOM 2126 N N . TRP A 1 261 ? 2.192 12.600 5.873 1.00 66.75 261 TRP A N 1
ATOM 2127 C CA . TRP A 1 261 ? 1.614 13.944 6.037 1.00 66.75 261 TRP A CA 1
ATOM 2128 C C . TRP A 1 261 ? 2.123 14.706 7.267 1.00 66.75 261 TRP A C 1
ATOM 2130 O O . TRP A 1 261 ? 2.007 15.932 7.304 1.00 66.75 261 TRP A O 1
ATOM 2140 N N . GLU A 1 262 ? 2.745 14.023 8.232 1.00 55.94 262 GLU A N 1
ATOM 2141 C CA . GLU A 1 262 ? 3.328 14.632 9.438 1.00 55.94 262 GLU A CA 1
ATOM 2142 C C . GLU A 1 262 ? 4.462 15.641 9.125 1.00 55.94 262 GLU A C 1
ATOM 2144 O O . GLU A 1 262 ? 4.783 16.478 9.966 1.00 55.94 262 GLU A O 1
ATOM 2149 N N . CYS A 1 263 ? 5.020 15.648 7.904 1.00 50.59 263 CYS A N 1
ATOM 2150 C CA . CYS A 1 263 ? 6.180 16.469 7.516 1.00 50.59 263 CYS A CA 1
ATOM 2151 C C . CYS A 1 263 ? 5.870 17.668 6.589 1.00 50.59 263 CYS A C 1
ATOM 2153 O O . CYS A 1 263 ? 6.717 18.071 5.794 1.00 50.59 263 CYS A O 1
ATOM 2155 N N . GLY A 1 264 ? 4.677 18.268 6.672 1.00 48.22 264 GLY A N 1
ATOM 2156 C CA . GLY A 1 264 ? 4.385 19.523 5.956 1.00 48.22 264 GLY A CA 1
ATOM 2157 C C . GLY A 1 264 ? 3.967 19.344 4.495 1.00 48.22 264 GLY A C 1
ATOM 2158 O O . GLY A 1 264 ? 4.274 20.193 3.652 1.00 48.22 264 GLY A O 1
ATOM 2159 N N . PHE A 1 265 ? 3.242 18.260 4.197 1.00 52.41 265 PHE A N 1
ATOM 2160 C CA . PHE A 1 265 ? 2.736 18.011 2.853 1.00 52.41 265 PHE A CA 1
ATOM 2161 C C . PHE A 1 265 ? 1.840 19.164 2.355 1.00 52.41 265 PHE A C 1
ATOM 2163 O O . PHE A 1 265 ? 0.896 19.579 3.032 1.00 52.41 265 PHE A O 1
ATOM 2170 N N . ARG A 1 266 ? 2.097 19.672 1.143 1.00 53.06 266 ARG A N 1
ATOM 2171 C CA . ARG A 1 266 ? 1.055 20.317 0.327 1.00 53.06 266 ARG A CA 1
ATOM 2172 C C . ARG A 1 266 ? 0.310 19.204 -0.385 1.00 53.06 266 ARG A C 1
ATOM 2174 O O . ARG A 1 266 ? 0.890 18.212 -0.808 1.00 53.06 266 ARG A O 1
ATOM 2181 N N . LEU A 1 267 ? -0.994 19.349 -0.447 1.00 59.84 267 LEU A N 1
ATOM 2182 C CA . LEU A 1 267 ? -1.872 18.212 -0.597 1.00 59.84 267 LEU A CA 1
ATOM 2183 C C . LEU A 1 267 ? -2.825 18.415 -1.775 1.00 59.84 267 LEU A C 1
ATOM 2185 O O . LEU A 1 267 ? -3.076 19.554 -2.176 1.00 59.84 267 LEU A O 1
ATOM 2189 N N . CYS A 1 268 ? -3.371 17.302 -2.275 1.00 68.62 268 CYS A N 1
ATOM 2190 C CA . CYS A 1 268 ? -4.359 17.290 -3.350 1.00 68.62 268 CYS A CA 1
ATOM 2191 C C . CYS A 1 268 ? -5.534 18.231 -3.055 1.00 68.62 268 CYS A C 1
ATOM 2193 O O . CYS A 1 268 ? -5.870 18.495 -1.898 1.00 68.62 268 CYS A O 1
ATOM 2195 N N . SER A 1 269 ? -6.204 18.697 -4.109 1.00 73.88 269 SER A N 1
ATOM 2196 C CA . SER A 1 269 ? -7.368 19.571 -3.946 1.00 73.88 269 SER A CA 1
ATOM 2197 C C . SER A 1 269 ? -8.446 18.879 -3.095 1.00 73.88 269 SER A C 1
ATOM 2199 O O . SER A 1 269 ? -8.794 17.733 -3.402 1.00 73.88 269 SER A O 1
ATOM 2201 N N . PRO A 1 270 ? -9.046 19.559 -2.093 1.00 75.44 270 PRO A N 1
ATOM 2202 C CA . PRO A 1 270 ? -10.160 19.013 -1.316 1.00 75.44 270 PRO A CA 1
ATOM 2203 C C . PRO A 1 270 ? -11.298 18.471 -2.191 1.00 75.44 270 PRO A C 1
ATOM 2205 O O . PRO A 1 270 ? -11.967 17.509 -1.823 1.00 75.44 270 PRO A O 1
ATOM 2208 N N . HIS A 1 271 ? -11.492 19.049 -3.382 1.00 79.44 271 HIS A N 1
ATOM 2209 C CA . HIS A 1 271 ? -12.496 18.592 -4.339 1.00 79.44 271 HIS A CA 1
ATOM 2210 C C . HIS A 1 271 ? -12.299 17.128 -4.766 1.00 79.44 271 HIS A C 1
ATOM 2212 O O . HIS A 1 271 ? -13.274 16.394 -4.914 1.00 79.44 271 HIS A O 1
ATOM 2218 N N . VAL A 1 272 ? -11.053 16.676 -4.914 1.00 84.44 272 VAL A N 1
ATOM 2219 C CA . VAL A 1 272 ? -10.741 15.309 -5.358 1.00 84.44 272 VAL A CA 1
ATOM 2220 C C . VAL A 1 272 ? -11.069 14.271 -4.301 1.00 84.44 272 VAL A C 1
ATOM 2222 O O . VAL A 1 272 ? -11.523 13.178 -4.627 1.00 84.44 272 VAL A O 1
ATOM 2225 N N . LEU A 1 273 ? -10.957 14.635 -3.028 1.00 84.94 273 LEU A N 1
ATOM 2226 C CA . LEU A 1 273 ? -11.374 13.769 -1.930 1.00 84.94 273 LEU A CA 1
ATOM 2227 C C . LEU A 1 273 ? -12.880 13.480 -1.981 1.00 84.94 273 LEU A C 1
ATOM 2229 O O . LEU A 1 273 ? -13.312 12.384 -1.629 1.00 84.94 273 LEU A O 1
ATOM 2233 N N . TYR A 1 274 ? -13.683 14.412 -2.509 1.00 83.62 274 TYR A N 1
ATOM 2234 C CA . TYR A 1 274 ? -15.112 14.177 -2.713 1.00 83.62 274 TYR A CA 1
ATOM 2235 C C . TYR A 1 274 ? -15.432 13.200 -3.854 1.00 83.62 274 TYR A C 1
ATOM 2237 O O . TYR A 1 274 ? -16.539 12.664 -3.890 1.00 83.62 274 TYR A O 1
ATOM 2245 N N . GLN A 1 275 ? -14.479 12.945 -4.751 1.00 87.81 275 GLN A N 1
ATOM 2246 C CA . GLN A 1 275 ? -14.612 11.991 -5.857 1.00 87.81 275 GLN A CA 1
ATOM 2247 C C . GLN A 1 275 ? -14.235 10.557 -5.449 1.00 87.81 275 GLN A C 1
ATOM 2249 O O . GLN A 1 275 ? -14.486 9.619 -6.203 1.00 87.81 275 GLN A O 1
ATOM 2254 N N . LEU A 1 276 ? -13.652 10.366 -4.260 1.00 90.25 276 LEU A N 1
ATOM 2255 C CA . LEU A 1 276 ? -13.339 9.037 -3.737 1.00 90.25 276 LEU A CA 1
ATOM 2256 C C . LEU A 1 276 ? -14.617 8.241 -3.461 1.00 90.25 276 LEU A C 1
ATOM 2258 O O . LEU A 1 276 ? -15.606 8.799 -2.985 1.00 90.25 276 LEU A O 1
ATOM 2262 N N . ASP A 1 277 ? -14.619 6.937 -3.715 1.00 92.38 277 ASP A N 1
ATOM 2263 C CA . ASP A 1 277 ? -15.735 6.062 -3.371 1.00 92.38 277 ASP A CA 1
ATOM 2264 C C . ASP A 1 277 ? -15.891 5.960 -1.846 1.00 92.38 277 ASP A C 1
ATOM 2266 O O . ASP A 1 277 ? -15.051 5.403 -1.136 1.00 92.38 277 ASP A O 1
ATOM 2270 N N . LYS A 1 278 ? -17.018 6.471 -1.336 1.00 91.69 278 LYS A N 1
ATOM 2271 C CA . LYS A 1 278 ? -17.367 6.405 0.087 1.00 91.69 278 LYS A CA 1
ATOM 2272 C C . LYS A 1 278 ? -17.408 4.966 0.596 1.00 91.69 278 LYS A C 1
ATOM 2274 O O . LYS A 1 278 ? -16.933 4.728 1.703 1.00 91.69 278 LYS A O 1
ATOM 2279 N N . LYS A 1 279 ? -17.940 4.011 -0.177 1.00 93.06 279 LYS A N 1
ATOM 2280 C CA . LYS A 1 279 ? -18.021 2.610 0.268 1.00 93.06 279 LYS A CA 1
ATOM 2281 C C . LYS A 1 279 ? -16.626 2.029 0.466 1.00 93.06 279 LYS A C 1
ATOM 2283 O O . LYS A 1 279 ? -16.394 1.341 1.455 1.00 93.06 279 LYS A O 1
ATOM 2288 N N . LYS A 1 280 ? -15.692 2.356 -0.429 1.00 93.69 280 LYS A N 1
ATOM 2289 C CA . LYS A 1 280 ? -14.285 1.963 -0.313 1.00 93.69 280 LYS A CA 1
ATOM 2290 C C . LYS A 1 280 ? -13.617 2.577 0.917 1.00 93.69 280 LYS A C 1
ATOM 2292 O O . LYS A 1 280 ? -12.922 1.874 1.645 1.00 93.69 280 LYS A O 1
ATOM 2297 N N . LEU A 1 281 ? -13.865 3.860 1.197 1.00 90.94 281 LEU A N 1
ATOM 2298 C CA . LEU A 1 281 ? -13.352 4.532 2.399 1.00 90.94 281 LEU A CA 1
ATOM 2299 C C . LEU A 1 281 ? -13.884 3.905 3.697 1.00 90.94 281 LEU A C 1
ATOM 2301 O O . LEU A 1 281 ? -13.124 3.738 4.649 1.00 90.94 281 LEU A O 1
ATOM 2305 N N . GLU A 1 282 ? -15.167 3.538 3.726 1.00 91.75 282 GLU A N 1
ATOM 2306 C CA . GLU A 1 282 ? -15.797 2.864 4.867 1.00 91.75 282 GLU A CA 1
ATOM 2307 C C . GLU A 1 282 ? -15.249 1.435 5.040 1.00 91.75 282 GLU A C 1
ATOM 2309 O O . GLU A 1 282 ? -14.754 1.107 6.114 1.00 91.75 282 GLU A O 1
ATOM 2314 N N . ARG A 1 283 ? -15.258 0.602 3.987 1.00 92.75 283 ARG A N 1
ATOM 2315 C CA . ARG A 1 283 ? -14.821 -0.811 4.052 1.00 92.75 283 ARG A CA 1
ATOM 2316 C C . ARG A 1 283 ? -13.343 -0.972 4.400 1.00 92.75 283 ARG A C 1
ATOM 2318 O O . ARG A 1 283 ? -12.980 -1.893 5.132 1.00 92.75 283 ARG A O 1
ATOM 2325 N N . SER A 1 284 ? -12.500 -0.066 3.910 1.00 91.94 284 SER A N 1
ATOM 2326 C CA . SER A 1 284 ? -11.056 -0.075 4.177 1.00 91.94 284 SER A CA 1
ATOM 2327 C C . SER A 1 284 ? -10.672 0.478 5.557 1.00 91.94 284 SER A C 1
ATOM 2329 O O . SER A 1 284 ? -9.535 0.304 5.989 1.00 91.94 284 SER A O 1
ATOM 2331 N N . GLY A 1 285 ? -11.586 1.166 6.252 1.00 89.62 285 GLY A N 1
ATOM 2332 C CA . GLY A 1 285 ? -11.320 1.763 7.563 1.00 89.62 285 GLY A CA 1
ATOM 2333 C C . GLY A 1 285 ? -10.348 2.950 7.550 1.00 89.62 285 GLY A C 1
ATOM 2334 O O . GLY A 1 285 ? -9.929 3.393 8.616 1.00 89.62 285 GLY A O 1
ATOM 2335 N N . VAL A 1 286 ? -10.005 3.508 6.381 1.00 88.94 286 VAL A N 1
ATOM 2336 C CA . VAL A 1 286 ? -9.046 4.630 6.234 1.00 88.94 286 VAL A CA 1
ATOM 2337 C C . VAL A 1 286 ? -9.444 5.862 7.055 1.00 88.94 286 VAL A C 1
ATOM 2339 O O . VAL A 1 286 ? -8.589 6.610 7.528 1.00 88.94 286 VAL A O 1
ATOM 2342 N N . PHE A 1 287 ? -10.741 6.059 7.289 1.00 86.81 287 PHE A N 1
ATOM 2343 C CA . PHE A 1 287 ? -11.243 7.159 8.112 1.00 86.81 287 PHE A CA 1
ATOM 2344 C C . PHE A 1 287 ? -10.733 7.133 9.553 1.00 86.81 287 PHE A C 1
ATOM 2346 O O . PHE A 1 287 ? -10.603 8.192 10.162 1.00 86.81 287 PHE A O 1
ATOM 2353 N N . ILE A 1 288 ? -10.408 5.953 10.089 1.00 86.94 288 ILE A N 1
ATOM 2354 C CA . ILE A 1 288 ? -9.824 5.814 11.423 1.00 86.94 288 ILE A CA 1
ATOM 2355 C C . ILE A 1 288 ? -8.441 6.474 11.456 1.00 86.94 288 ILE A C 1
ATOM 2357 O O . ILE A 1 288 ? -8.183 7.303 12.327 1.00 86.94 28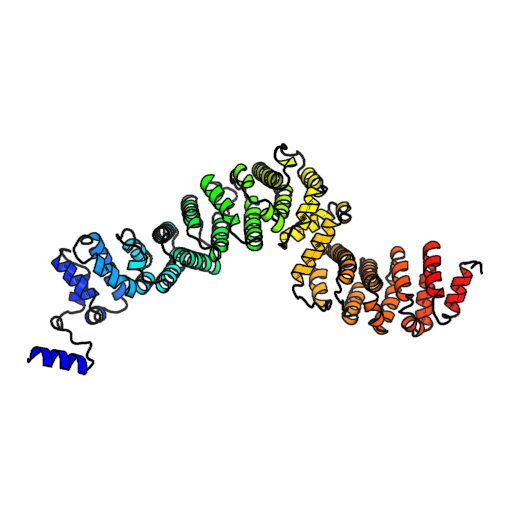8 ILE A O 1
ATOM 2361 N N . GLY A 1 289 ? -7.591 6.179 10.468 1.00 81.12 289 GLY A N 1
ATOM 2362 C CA . GLY A 1 289 ? -6.285 6.826 10.322 1.00 81.12 289 GLY A CA 1
ATOM 2363 C C . GLY A 1 289 ? -6.392 8.342 10.127 1.00 81.12 289 GLY A C 1
ATOM 2364 O O . GLY A 1 289 ? -5.582 9.094 10.656 1.00 81.12 289 GLY A O 1
ATOM 2365 N N . ILE A 1 290 ? -7.432 8.822 9.440 1.00 81.88 290 ILE A N 1
ATOM 2366 C CA . ILE A 1 290 ? -7.673 10.265 9.268 1.00 81.88 290 ILE A CA 1
ATOM 2367 C C . ILE A 1 290 ? -8.006 10.942 10.603 1.00 81.88 290 ILE A C 1
ATOM 2369 O O . ILE A 1 290 ? -7.482 12.019 10.892 1.00 81.88 290 ILE A O 1
ATOM 2373 N N . PHE A 1 291 ? -8.842 10.317 11.438 1.00 81.50 291 PHE A N 1
ATOM 2374 C CA . PHE A 1 291 ? -9.118 10.822 12.786 1.00 81.50 291 PHE A CA 1
ATOM 2375 C C . PHE A 1 291 ? -7.861 10.851 13.658 1.00 81.50 291 PHE A C 1
ATOM 2377 O O . PHE A 1 291 ? -7.665 11.802 14.418 1.00 81.50 291 PHE A O 1
ATOM 2384 N N . GLU A 1 292 ? -6.988 9.854 13.517 1.00 80.56 292 GLU A N 1
ATOM 2385 C CA . GLU A 1 292 ? -5.681 9.847 14.172 1.00 80.56 292 GLU A CA 1
ATOM 2386 C C . GLU A 1 292 ? -4.813 11.032 13.734 1.00 80.56 292 GLU A C 1
ATOM 2388 O O . GLU A 1 292 ? -4.274 11.747 14.585 1.00 80.56 292 GLU A O 1
ATOM 2393 N N . SER A 1 293 ? -4.725 11.284 12.426 1.00 77.88 293 SER A N 1
ATOM 2394 C CA . SER A 1 293 ? -3.953 12.395 11.865 1.00 77.88 293 SER A CA 1
ATOM 2395 C C . SER A 1 293 ? -4.457 13.764 12.331 1.00 77.88 293 SER A C 1
ATOM 2397 O O . SER A 1 293 ? -3.635 14.615 12.660 1.00 77.88 293 SER A O 1
ATOM 2399 N N . ILE A 1 294 ? -5.777 13.976 12.428 1.00 76.00 294 ILE A N 1
ATOM 2400 C CA . ILE A 1 294 ? -6.361 15.233 12.947 1.00 76.00 294 ILE A CA 1
ATOM 2401 C C . ILE A 1 294 ? -5.862 15.536 14.358 1.00 76.00 294 ILE A C 1
ATOM 2403 O O . ILE A 1 294 ? -5.516 16.672 14.666 1.00 76.00 294 ILE A O 1
ATOM 2407 N N . ILE A 1 295 ? -5.831 14.517 15.214 1.00 74.06 295 ILE A N 1
ATOM 2408 C CA . ILE A 1 295 ? -5.453 14.674 16.618 1.00 74.06 295 ILE A CA 1
ATOM 2409 C C . ILE A 1 295 ? -3.951 14.932 16.768 1.00 74.06 295 ILE A C 1
ATOM 2411 O O . ILE A 1 295 ? -3.539 15.681 17.652 1.00 74.06 295 ILE A O 1
ATOM 2415 N N . LYS A 1 296 ? -3.124 14.291 15.937 1.00 72.88 296 LYS A N 1
ATOM 2416 C CA . LYS A 1 296 ? -1.662 14.357 16.056 1.00 72.88 296 LYS A CA 1
ATOM 2417 C C . LYS A 1 296 ? -1.042 15.568 15.361 1.00 72.88 296 LYS A C 1
ATOM 2419 O O . LYS A 1 296 ? -0.013 16.059 15.818 1.00 72.88 296 LYS A O 1
ATOM 2424 N N . ILE A 1 297 ? -1.629 16.043 14.263 1.00 68.88 297 ILE A N 1
ATOM 2425 C CA . ILE A 1 297 ? -0.980 17.001 13.361 1.00 68.88 297 ILE A CA 1
ATOM 2426 C C . ILE A 1 297 ? -1.602 18.393 13.508 1.00 68.88 297 ILE A C 1
ATOM 2428 O O . ILE A 1 297 ? -2.698 18.667 13.022 1.00 68.88 297 ILE A O 1
ATOM 2432 N N . ASN A 1 298 ? -0.851 19.330 14.092 1.00 67.06 298 ASN A N 1
ATOM 2433 C CA . ASN A 1 298 ? -1.254 20.736 14.211 1.00 67.06 298 ASN A CA 1
ATOM 2434 C C . ASN A 1 298 ? -0.916 21.542 12.937 1.00 67.06 298 ASN A C 1
ATOM 2436 O O . ASN A 1 298 ? -0.158 22.510 12.977 1.00 67.06 298 ASN A O 1
ATOM 2440 N N . CYS A 1 299 ? -1.442 21.122 11.782 1.00 68.44 299 CYS A N 1
ATOM 2441 C CA . CYS A 1 299 ? -1.256 21.807 10.497 1.00 68.44 299 CYS A CA 1
ATOM 2442 C C . CYS A 1 299 ? -2.610 22.140 9.856 1.00 68.44 299 CYS A C 1
ATOM 2444 O O . CYS A 1 299 ? -3.392 21.244 9.537 1.00 68.44 299 CYS A O 1
ATOM 2446 N N . SER A 1 300 ? -2.879 23.428 9.611 1.00 69.75 300 SER A N 1
ATOM 2447 C CA . SER A 1 300 ? -4.174 23.913 9.100 1.00 69.75 300 SER A CA 1
ATOM 2448 C C . SER A 1 300 ? -4.598 23.279 7.770 1.00 69.75 300 SER A C 1
ATOM 2450 O O . SER A 1 300 ? -5.773 22.972 7.588 1.00 69.75 300 SER A O 1
ATOM 2452 N N . LYS A 1 301 ? -3.651 23.014 6.863 1.00 67.12 301 LYS A N 1
ATOM 2453 C CA . LYS A 1 301 ? -3.929 22.371 5.566 1.00 67.12 301 LYS A CA 1
ATOM 2454 C C . LYS A 1 301 ? -4.231 20.880 5.688 1.00 67.12 301 LYS A C 1
ATOM 2456 O O . LYS A 1 301 ? -5.109 20.375 4.997 1.00 67.12 301 LYS A O 1
ATOM 2461 N N . VAL A 1 302 ? -3.537 20.178 6.587 1.00 70.06 302 VAL A N 1
ATOM 2462 C CA . VAL A 1 302 ? -3.834 18.767 6.885 1.00 70.06 302 VAL A CA 1
ATOM 2463 C C . VAL A 1 302 ? -5.233 18.657 7.490 1.00 70.06 302 VAL A C 1
ATOM 2465 O O . VAL A 1 302 ? -6.019 17.811 7.065 1.00 70.06 302 VAL A O 1
ATOM 2468 N N . ARG A 1 303 ? -5.595 19.576 8.396 1.00 72.56 303 ARG A N 1
ATOM 2469 C CA . ARG A 1 303 ? -6.951 19.666 8.959 1.00 72.56 303 ARG A CA 1
ATOM 2470 C C . ARG A 1 303 ? -8.022 19.891 7.901 1.00 72.56 303 ARG A C 1
ATOM 2472 O O . ARG A 1 303 ? -9.060 19.239 7.965 1.00 72.56 303 ARG A O 1
ATOM 2479 N N . GLU A 1 304 ? -7.791 20.776 6.933 1.00 73.25 304 GLU A N 1
ATOM 2480 C CA . GLU A 1 304 ? -8.750 21.063 5.856 1.00 73.25 304 GLU A CA 1
ATOM 2481 C C . GLU A 1 304 ? -9.103 19.803 5.052 1.00 73.25 304 GLU A C 1
ATOM 2483 O O . GLU A 1 304 ? -10.269 19.551 4.752 1.00 73.25 304 GLU A O 1
ATOM 2488 N N . LEU A 1 305 ? -8.124 18.949 4.767 1.00 72.94 305 LEU A N 1
ATOM 2489 C CA . LEU A 1 305 ? -8.362 17.723 4.003 1.00 72.94 305 LEU A CA 1
ATOM 2490 C C . LEU A 1 305 ? -8.896 16.583 4.821 1.00 72.94 305 LEU A C 1
ATOM 2492 O O . LEU A 1 305 ? -9.742 15.839 4.335 1.00 72.94 305 LEU A O 1
ATOM 2496 N N . CYS A 1 306 ? -8.425 16.443 6.055 1.00 76.69 306 CYS A N 1
ATOM 2497 C CA . CYS A 1 306 ? -9.041 15.497 6.961 1.00 76.69 306 CYS A CA 1
ATOM 2498 C C . CYS A 1 306 ? -10.520 15.872 7.154 1.00 76.69 306 CYS A C 1
ATOM 2500 O O . CYS A 1 306 ? -11.377 14.995 7.125 1.00 76.69 306 CYS A O 1
ATOM 2502 N N . SER A 1 307 ? -10.841 17.170 7.200 1.00 75.38 307 SER A N 1
ATOM 2503 C CA . SER A 1 307 ? -12.220 17.675 7.196 1.00 75.38 307 SER A CA 1
ATOM 2504 C C . SER A 1 307 ? -12.951 17.376 5.886 1.00 75.38 307 SER A C 1
ATOM 2506 O O . SER A 1 307 ? -14.104 16.964 5.931 1.00 75.38 307 SER A O 1
ATOM 2508 N N . ALA A 1 308 ? -12.308 17.510 4.722 1.00 79.81 308 ALA A N 1
ATOM 2509 C CA . ALA A 1 308 ? -12.912 17.147 3.436 1.00 79.81 308 ALA A CA 1
ATOM 2510 C C . ALA A 1 308 ? -13.186 15.635 3.318 1.00 79.81 308 ALA A C 1
ATOM 2512 O O . ALA A 1 308 ? -14.256 15.238 2.858 1.00 79.81 308 ALA A O 1
ATOM 2513 N N . MET A 1 309 ? -12.273 14.784 3.797 1.00 81.19 309 MET A N 1
ATOM 2514 C CA . MET A 1 309 ? -12.474 13.333 3.883 1.00 81.19 309 MET A CA 1
ATOM 2515 C C . MET A 1 309 ? -13.591 12.969 4.858 1.00 81.19 309 MET A C 1
ATOM 2517 O O . MET A 1 309 ? -14.463 12.164 4.530 1.00 81.19 309 MET A O 1
ATOM 2521 N N . ILE A 1 310 ? -13.607 13.588 6.040 1.00 81.88 310 ILE A N 1
ATOM 2522 C CA . ILE A 1 310 ? -14.711 13.448 6.991 1.00 81.88 310 ILE A CA 1
ATOM 2523 C C . ILE A 1 310 ? -16.009 13.884 6.324 1.00 81.88 310 ILE A C 1
ATOM 2525 O O . ILE A 1 310 ? -16.976 13.145 6.383 1.00 81.88 310 ILE A O 1
ATOM 2529 N N . GLY A 1 311 ? -16.032 15.021 5.631 1.00 80.81 311 GLY A N 1
ATOM 2530 C CA . GLY A 1 311 ? -17.190 15.516 4.890 1.00 80.81 311 GLY A CA 1
ATOM 2531 C C . GLY A 1 311 ? -17.624 14.595 3.749 1.00 80.81 311 GLY A C 1
ATOM 2532 O O . GLY A 1 311 ? -18.805 14.551 3.404 1.00 80.81 311 GLY A O 1
ATOM 2533 N N . ARG A 1 312 ? -16.698 13.827 3.165 1.00 87.25 312 ARG A N 1
ATOM 2534 C CA . ARG A 1 312 ? -17.008 12.813 2.151 1.00 87.25 312 ARG A CA 1
ATOM 2535 C C . ARG A 1 312 ? -17.742 11.613 2.751 1.00 87.25 312 ARG A C 1
ATOM 2537 O O . ARG A 1 312 ? -18.656 11.077 2.118 1.00 87.25 312 ARG A O 1
ATOM 2544 N N . ILE A 1 313 ? -17.359 11.197 3.952 1.00 84.06 313 ILE A N 1
ATOM 2545 C CA . ILE A 1 313 ? -17.957 10.048 4.644 1.00 84.06 313 ILE A CA 1
ATOM 2546 C C . ILE A 1 313 ? -19.237 10.475 5.373 1.00 84.06 313 ILE A C 1
ATOM 2548 O O . ILE A 1 313 ? -20.293 9.859 5.211 1.00 84.06 313 ILE A O 1
ATOM 2552 N N . PHE A 1 314 ? -19.163 11.588 6.090 1.00 84.81 314 PHE A N 1
ATOM 2553 C CA . PHE A 1 314 ? -20.186 12.188 6.935 1.00 84.81 314 PHE A CA 1
ATOM 2554 C C . PHE A 1 314 ? -20.583 13.558 6.366 1.00 84.81 314 PHE A C 1
ATOM 2556 O O . PHE A 1 314 ? -20.032 14.602 6.726 1.00 84.81 314 PHE A O 1
ATOM 2563 N N . SER A 1 315 ? -21.557 13.568 5.455 1.00 81.12 315 SER A N 1
ATOM 2564 C CA . SER A 1 315 ? -21.929 14.758 4.677 1.00 81.12 315 SER A CA 1
ATOM 2565 C C . SER A 1 315 ? -22.337 15.967 5.523 1.00 81.12 315 SER A C 1
ATOM 2567 O O . SER A 1 315 ? -22.131 17.096 5.079 1.00 81.12 315 SER A O 1
ATOM 2569 N N . GLN A 1 316 ? -22.838 15.776 6.751 1.00 77.19 316 GLN A N 1
ATOM 2570 C CA . GLN A 1 316 ? -23.164 16.888 7.658 1.00 77.19 316 GLN A CA 1
ATOM 2571 C C . GLN A 1 316 ? -21.944 17.711 8.126 1.00 77.19 316 GLN A C 1
ATOM 2573 O O . GLN A 1 316 ? -22.112 18.767 8.740 1.00 77.19 316 GLN A O 1
ATOM 2578 N N . TYR A 1 317 ? -20.720 17.257 7.835 1.00 75.50 317 TYR A N 1
ATOM 2579 C CA . TYR A 1 317 ? -19.474 17.965 8.146 1.00 75.50 317 TYR A CA 1
ATOM 2580 C C . TYR A 1 317 ? -18.791 18.568 6.905 1.00 75.50 317 TYR A C 1
ATOM 2582 O O . TYR A 1 317 ? -17.730 19.169 7.037 1.00 75.50 317 TYR A O 1
ATOM 2590 N N . LYS A 1 318 ? -19.407 18.482 5.713 1.00 68.88 318 LYS A N 1
ATOM 2591 C CA . LYS A 1 318 ? -18.850 18.956 4.426 1.00 68.88 318 LYS A CA 1
ATOM 2592 C C . LYS A 1 318 ? -18.480 20.450 4.399 1.00 68.88 318 LYS A C 1
ATOM 2594 O O . LYS A 1 318 ? -17.609 20.851 3.635 1.00 68.88 318 LYS A O 1
ATOM 2599 N N . THR A 1 319 ? -19.151 21.272 5.204 1.00 57.50 319 THR A N 1
ATOM 2600 C CA . THR A 1 319 ? -19.054 22.745 5.185 1.00 57.50 319 THR A CA 1
ATOM 2601 C C . THR A 1 319 ? -18.659 23.362 6.526 1.00 57.50 319 THR A C 1
ATOM 2603 O O . THR A 1 319 ? -18.647 24.588 6.655 1.00 57.50 319 THR A O 1
ATOM 2606 N N . LYS A 1 320 ? -18.353 22.559 7.553 1.00 53.91 320 LYS A N 1
ATOM 2607 C CA . LYS A 1 320 ? -18.081 23.119 8.881 1.00 53.91 320 LYS A CA 1
ATOM 2608 C C . LYS A 1 320 ? -16.667 23.692 8.945 1.00 53.91 320 LYS A C 1
ATOM 2610 O O . LYS A 1 320 ? -15.691 22.993 8.690 1.00 53.91 320 LYS A O 1
ATOM 2615 N N . LYS A 1 321 ? -16.590 24.983 9.295 1.00 51.94 321 LYS A N 1
ATOM 2616 C CA . LYS A 1 321 ? -15.355 25.683 9.661 1.00 51.94 321 LYS A CA 1
ATOM 2617 C C . LYS A 1 321 ? -14.601 24.851 10.696 1.00 51.94 321 LYS A C 1
ATOM 2619 O O . LYS A 1 321 ? -15.221 24.343 11.628 1.00 51.94 321 LYS A O 1
ATOM 2624 N N . VAL A 1 322 ? -13.289 24.743 10.490 1.00 51.91 322 VAL A N 1
ATOM 2625 C CA . VAL A 1 322 ? -12.290 24.207 11.422 1.00 51.91 322 VAL A CA 1
ATOM 2626 C C . VAL A 1 322 ? -12.735 24.486 12.858 1.00 51.91 322 VAL A C 1
ATOM 2628 O O . VAL A 1 322 ? -12.862 25.645 13.252 1.00 51.91 322 VAL A O 1
ATOM 2631 N N . PHE A 1 323 ? -13.063 23.434 13.605 1.00 53.00 323 PHE A N 1
ATOM 2632 C CA . PHE A 1 323 ? -13.418 23.579 15.009 1.00 53.00 323 PHE A CA 1
ATOM 2633 C C . PHE A 1 323 ? -12.165 24.033 15.765 1.00 53.00 323 PHE A C 1
ATOM 2635 O O . PHE A 1 323 ? -11.070 23.555 15.487 1.00 53.00 323 PHE A O 1
ATOM 2642 N N . ASN A 1 324 ? -12.315 24.952 16.722 1.00 57.91 324 ASN A N 1
ATOM 2643 C CA . ASN A 1 324 ? -11.180 25.438 17.518 1.00 57.91 324 ASN A CA 1
ATOM 2644 C C . ASN A 1 324 ? -10.564 24.336 18.408 1.00 57.91 324 ASN A C 1
ATOM 2646 O O . ASN A 1 324 ? -9.443 24.499 18.880 1.00 57.91 324 ASN A O 1
ATOM 2650 N N . ASP A 1 325 ? -11.286 23.228 18.621 1.00 71.75 325 ASP A N 1
ATOM 2651 C CA . ASP A 1 325 ? -10.831 22.044 19.349 1.00 71.75 325 ASP A CA 1
ATOM 2652 C C . ASP A 1 325 ? -11.071 20.771 18.514 1.00 71.75 325 ASP A C 1
ATOM 2654 O O . ASP A 1 325 ? -12.191 20.259 18.399 1.00 71.75 325 ASP A O 1
ATOM 2658 N N . ASP A 1 326 ? -9.991 20.255 17.927 1.00 72.75 326 ASP A N 1
ATOM 2659 C CA . ASP A 1 326 ? -9.991 19.038 17.114 1.00 72.75 326 ASP A CA 1
ATOM 2660 C C . ASP A 1 326 ? -10.394 17.792 17.921 1.00 72.75 326 ASP A C 1
ATOM 2662 O O . ASP A 1 326 ? -11.045 16.889 17.391 1.00 72.75 326 ASP A O 1
ATOM 2666 N N . HIS A 1 327 ? -10.064 17.729 19.216 1.00 75.50 327 HIS A N 1
ATOM 2667 C CA . HIS A 1 327 ? -10.444 16.599 20.065 1.00 75.50 327 HIS A CA 1
ATOM 2668 C C . HIS A 1 327 ? -11.955 16.550 20.291 1.00 75.50 327 HIS A C 1
ATOM 2670 O O . HIS A 1 327 ? -12.547 15.466 20.236 1.00 75.50 327 HIS A O 1
ATOM 2676 N N . MET A 1 328 ? -12.581 17.709 20.512 1.00 76.00 328 MET A N 1
ATOM 2677 C CA . MET A 1 328 ? -14.040 17.833 20.594 1.00 76.00 328 MET A CA 1
ATOM 2678 C C . MET A 1 328 ? -14.706 17.394 19.289 1.00 76.00 328 MET A C 1
ATOM 2680 O O . MET A 1 328 ? -15.670 16.632 19.334 1.00 76.00 328 MET A O 1
ATOM 2684 N N . LEU A 1 329 ? -14.172 17.797 18.130 1.00 77.00 329 LEU A N 1
ATOM 2685 C CA . LEU A 1 329 ? -14.711 17.388 16.831 1.00 77.00 329 LEU A CA 1
ATOM 2686 C C . LEU A 1 329 ? -14.695 15.866 16.655 1.00 77.00 329 LEU A C 1
ATOM 2688 O O . LEU A 1 329 ? -15.730 15.275 16.334 1.00 77.00 329 LEU A O 1
ATOM 2692 N N . VAL A 1 330 ? -13.542 15.226 16.881 1.00 79.94 330 VAL A N 1
ATOM 2693 C CA . VAL A 1 330 ? -13.426 13.767 16.744 1.00 79.94 330 VAL A CA 1
ATOM 2694 C C . VAL A 1 330 ? -14.366 13.065 17.723 1.00 79.94 330 VAL A C 1
ATOM 2696 O O . VAL A 1 330 ? -15.101 12.166 17.317 1.00 79.94 330 VAL A O 1
ATOM 2699 N N . LYS A 1 331 ? -14.430 13.520 18.982 1.00 81.00 331 LYS A N 1
ATOM 2700 C CA . LYS A 1 331 ? -15.371 12.987 19.978 1.00 81.00 331 LYS A CA 1
ATOM 2701 C C . LYS A 1 331 ? -16.822 13.094 19.508 1.00 81.00 331 LYS A C 1
ATOM 2703 O O . LYS A 1 331 ? -17.543 12.100 19.558 1.00 81.00 331 LYS A O 1
ATOM 2708 N N . MET A 1 332 ? -17.239 14.266 19.030 1.00 81.69 332 MET A N 1
ATOM 2709 C CA . MET A 1 332 ? -18.603 14.495 18.551 1.00 81.69 332 MET A CA 1
ATOM 2710 C C . MET A 1 332 ? -18.954 13.571 17.388 1.00 81.69 332 MET A C 1
ATOM 2712 O O . MET A 1 332 ? -20.036 12.993 17.390 1.00 81.69 332 MET A O 1
ATOM 2716 N N . ILE A 1 333 ? -18.056 13.406 16.409 1.00 84.38 333 ILE A N 1
ATOM 2717 C CA . ILE A 1 333 ? -18.304 12.518 15.266 1.00 84.38 333 ILE A CA 1
ATOM 2718 C C . ILE A 1 333 ? -18.401 11.064 15.731 1.00 84.38 333 ILE A C 1
ATOM 2720 O O . ILE A 1 333 ? -19.337 10.366 15.344 1.00 84.38 333 ILE A O 1
ATOM 2724 N N . MET A 1 334 ? -17.492 10.619 16.600 1.00 83.69 334 MET A N 1
ATOM 2725 C CA . MET A 1 334 ? -17.455 9.241 17.102 1.00 83.69 334 MET A CA 1
ATOM 2726 C C . MET A 1 334 ? -18.670 8.855 17.958 1.00 83.69 334 MET A C 1
ATOM 2728 O O . MET A 1 334 ? -18.947 7.669 18.120 1.00 83.69 334 MET A O 1
ATOM 2732 N N . GLN A 1 335 ? -19.418 9.836 18.467 1.00 82.19 335 GLN A N 1
ATOM 2733 C CA . GLN A 1 335 ? -20.688 9.635 19.173 1.00 82.19 335 GLN A CA 1
ATOM 2734 C C . GLN A 1 335 ? -21.906 9.537 18.241 1.00 82.19 335 GLN A C 1
ATOM 2736 O O . GLN A 1 335 ? -23.010 9.251 18.703 1.00 82.19 335 GLN A O 1
ATOM 2741 N N . THR A 1 336 ? -21.746 9.785 16.939 1.00 84.62 336 THR A N 1
ATOM 2742 C CA . THR A 1 336 ? -22.872 9.753 15.997 1.00 84.62 336 THR A CA 1
ATOM 2743 C C . THR A 1 336 ? -23.236 8.336 15.567 1.00 84.62 336 THR A C 1
ATOM 2745 O O . THR A 1 336 ? -22.375 7.477 15.374 1.00 84.62 336 THR A O 1
ATOM 2748 N N . LYS A 1 337 ? -24.530 8.126 15.291 1.00 84.81 337 LYS A N 1
ATOM 2749 C CA . LYS A 1 337 ? -25.029 6.891 14.668 1.00 84.81 337 LYS A CA 1
ATOM 2750 C C . LYS A 1 337 ? -24.370 6.627 13.309 1.00 84.81 337 LYS A C 1
ATOM 2752 O O . LYS A 1 337 ? -24.105 5.478 12.975 1.00 84.81 337 LYS A O 1
ATOM 2757 N N . ASP A 1 338 ? -24.064 7.672 12.541 1.00 85.44 338 ASP A N 1
ATOM 2758 C CA . ASP A 1 338 ? -23.399 7.528 11.242 1.00 85.44 338 ASP A CA 1
ATOM 2759 C C . ASP A 1 338 ? -21.986 6.963 11.378 1.00 85.44 338 ASP A C 1
ATOM 2761 O O . ASP A 1 338 ? -21.586 6.108 10.582 1.00 85.44 338 ASP A O 1
ATOM 2765 N N . PHE A 1 339 ? -21.234 7.404 12.393 1.00 87.81 339 PHE A N 1
ATOM 2766 C CA . PHE A 1 339 ? -19.925 6.836 12.699 1.00 87.81 339 PHE A CA 1
ATOM 2767 C C . PHE A 1 339 ? -20.049 5.374 13.121 1.00 87.81 339 PHE A C 1
ATOM 2769 O O . PHE A 1 339 ? -19.353 4.532 12.559 1.00 87.81 339 PHE A O 1
ATOM 2776 N N . SER A 1 340 ? -20.970 5.054 14.034 1.00 85.38 340 SER A N 1
ATOM 2777 C CA . SER A 1 340 ? -21.253 3.674 14.450 1.00 85.38 340 SER A CA 1
ATOM 2778 C C . SER A 1 340 ? -21.565 2.764 13.256 1.00 85.38 340 SER A C 1
ATOM 2780 O O . SER A 1 340 ? -20.933 1.722 13.090 1.00 85.38 340 SER A O 1
ATOM 2782 N N . ASN A 1 341 ? -22.444 3.211 12.356 1.00 88.19 341 ASN A N 1
ATOM 2783 C CA . ASN A 1 341 ? -22.776 2.493 11.125 1.00 88.19 341 ASN A CA 1
ATOM 2784 C C . ASN A 1 341 ? -21.561 2.337 10.196 1.00 88.19 341 ASN A C 1
ATOM 2786 O O . ASN A 1 341 ? -21.421 1.319 9.525 1.00 88.19 341 ASN A O 1
ATOM 2790 N N . SER A 1 342 ? -20.687 3.343 10.118 1.00 89.25 342 SER A N 1
ATOM 2791 C CA . SER A 1 342 ? -19.476 3.291 9.284 1.00 89.25 342 SER A CA 1
ATOM 2792 C C . SER A 1 342 ? -18.431 2.336 9.858 1.00 89.25 342 SER A C 1
ATOM 2794 O O . SER A 1 342 ? -17.782 1.615 9.106 1.00 89.25 342 SER A O 1
ATOM 2796 N N . LEU A 1 343 ? -18.308 2.281 11.186 1.00 87.38 343 LEU A N 1
ATOM 2797 C CA . LEU A 1 343 ? -17.419 1.366 11.900 1.00 87.38 343 LEU A CA 1
ATOM 2798 C C . LEU A 1 343 ? -17.814 -0.100 11.670 1.00 87.38 343 LEU A C 1
ATOM 2800 O O . LEU A 1 343 ? -16.952 -0.959 11.501 1.00 87.38 343 LEU A O 1
ATOM 2804 N N . GLU A 1 344 ? -19.113 -0.388 11.597 1.00 85.69 344 GLU A N 1
ATOM 2805 C CA . GLU A 1 344 ? -19.623 -1.738 11.332 1.00 85.69 344 GLU A CA 1
ATOM 2806 C C . GLU A 1 344 ? -19.355 -2.235 9.908 1.00 85.69 344 GLU A C 1
ATOM 2808 O O . GLU A 1 344 ? -19.273 -3.451 9.704 1.00 85.69 344 GLU A O 1
ATOM 2813 N N . LYS A 1 345 ? -19.190 -1.313 8.951 1.00 90.12 345 LYS A N 1
ATOM 2814 C CA . LYS A 1 345 ? -18.878 -1.603 7.544 1.00 90.12 345 LYS A CA 1
ATOM 2815 C C . LYS A 1 345 ? -17.402 -1.888 7.289 1.00 90.12 345 LYS A C 1
ATOM 2817 O O . LYS A 1 345 ? -17.069 -2.285 6.177 1.00 90.12 345 LYS A O 1
ATOM 2822 N N . ILE A 1 346 ? -16.523 -1.666 8.267 1.00 89.38 346 ILE A N 1
ATOM 2823 C CA . ILE A 1 346 ? -15.102 -1.965 8.099 1.00 89.38 346 ILE A CA 1
ATOM 2824 C C . ILE A 1 346 ? -14.926 -3.475 7.933 1.00 89.38 346 ILE A C 1
ATOM 2826 O O . ILE A 1 346 ? -15.349 -4.271 8.775 1.00 89.38 346 ILE A O 1
ATOM 2830 N N . GLU A 1 347 ? -14.261 -3.846 6.847 1.00 88.62 347 GLU A N 1
ATOM 2831 C CA . GLU A 1 347 ? -13.886 -5.221 6.517 1.00 88.62 347 GLU A CA 1
ATOM 2832 C C . GLU A 1 347 ? -12.367 -5.417 6.574 1.00 88.62 347 GLU A C 1
ATOM 2834 O O . GLU A 1 347 ? -11.887 -6.533 6.774 1.00 88.62 347 GLU A O 1
ATOM 2839 N N . VAL A 1 348 ? -11.601 -4.333 6.429 1.00 85.81 348 VAL A N 1
ATOM 2840 C CA . VAL A 1 348 ? -10.140 -4.351 6.499 1.00 85.81 348 VAL A CA 1
ATOM 2841 C C . VAL A 1 348 ? -9.672 -3.847 7.855 1.00 85.81 348 VAL A C 1
ATOM 2843 O O . VAL A 1 348 ? -9.878 -2.697 8.234 1.00 85.81 348 VAL A O 1
ATOM 2846 N N . PHE A 1 349 ? -8.967 -4.718 8.566 1.00 80.69 349 PHE A N 1
ATOM 2847 C CA . PHE A 1 349 ? -8.476 -4.455 9.909 1.00 80.69 349 PHE A CA 1
ATOM 2848 C C . PHE A 1 349 ? -6.954 -4.308 9.913 1.00 80.69 349 PHE A C 1
ATOM 2850 O O . PHE A 1 349 ? -6.221 -5.278 9.712 1.00 80.69 349 PHE A O 1
ATOM 2857 N N . THR A 1 350 ? -6.469 -3.094 10.170 1.00 78.00 350 THR A N 1
ATOM 2858 C CA . THR A 1 350 ? -5.039 -2.786 10.279 1.00 78.00 350 THR A CA 1
ATOM 2859 C C . THR A 1 350 ? -4.629 -2.555 11.734 1.00 78.00 350 THR A C 1
ATOM 2861 O O . THR A 1 350 ? -5.436 -2.167 12.584 1.00 78.00 350 THR A O 1
ATOM 2864 N N . GLN A 1 351 ? -3.354 -2.797 12.049 1.00 71.19 351 GLN A N 1
ATOM 2865 C CA . GLN A 1 351 ? -2.844 -2.606 13.410 1.00 71.19 351 GLN A CA 1
ATOM 2866 C C . GLN A 1 351 ? -2.937 -1.135 13.849 1.00 71.19 351 GLN A C 1
ATOM 2868 O O . GLN A 1 351 ? -3.325 -0.875 14.984 1.00 71.19 351 GLN A O 1
ATOM 2873 N N . SER A 1 352 ? -2.671 -0.186 12.943 1.00 73.81 352 SER A N 1
ATOM 2874 C CA . SER A 1 352 ? -2.791 1.249 13.232 1.00 73.81 352 SER A CA 1
ATOM 2875 C C . SER A 1 352 ? -4.222 1.641 13.603 1.00 73.81 352 SER A C 1
ATOM 2877 O O . SER A 1 352 ? -4.421 2.281 14.635 1.00 73.81 352 SER A O 1
ATOM 2879 N N . ASN A 1 353 ? -5.227 1.158 12.862 1.00 78.50 353 ASN A N 1
ATOM 2880 C CA . ASN A 1 353 ? -6.628 1.425 13.191 1.00 78.50 353 ASN A CA 1
ATOM 2881 C C . ASN A 1 353 ? -6.995 0.922 14.597 1.00 78.50 353 ASN A C 1
ATOM 2883 O O . ASN A 1 353 ? -7.688 1.606 15.351 1.00 78.50 353 ASN A O 1
ATOM 2887 N N . ARG A 1 354 ? -6.520 -0.270 14.984 1.00 74.44 354 ARG A N 1
ATOM 2888 C CA . ARG A 1 354 ? -6.738 -0.813 16.335 1.00 74.44 354 ARG A CA 1
ATOM 2889 C C . ARG A 1 354 ? -6.101 0.065 17.407 1.00 74.44 354 ARG A C 1
ATOM 2891 O O . ARG A 1 354 ? -6.761 0.374 18.401 1.00 74.44 354 ARG A O 1
ATOM 2898 N N . ASP A 1 355 ? -4.830 0.410 17.235 1.00 73.44 355 ASP A N 1
ATOM 2899 C CA . ASP A 1 355 ? -4.071 1.151 18.241 1.00 73.44 355 ASP A CA 1
ATOM 2900 C C . ASP A 1 355 ? -4.692 2.530 18.472 1.00 73.44 355 ASP A C 1
ATOM 2902 O O . ASP A 1 355 ? -4.869 2.942 19.623 1.00 73.44 355 ASP A O 1
ATOM 2906 N N . PHE A 1 356 ? -5.118 3.201 17.398 1.00 79.19 356 PHE A N 1
ATOM 2907 C CA . PHE A 1 356 ? -5.854 4.454 17.499 1.00 79.19 356 PHE A CA 1
ATOM 2908 C C . PHE A 1 356 ? -7.167 4.295 18.272 1.00 79.19 356 PHE A C 1
ATOM 2910 O O . PHE A 1 356 ? -7.347 4.971 19.285 1.00 79.19 356 PHE A O 1
ATOM 2917 N N . ILE A 1 357 ? -8.069 3.394 17.850 1.00 77.31 357 ILE A N 1
ATOM 2918 C CA . ILE A 1 357 ? -9.381 3.242 18.507 1.00 77.31 357 ILE A CA 1
ATOM 2919 C C . ILE A 1 357 ? -9.202 2.835 19.975 1.00 77.31 357 ILE A C 1
ATOM 2921 O O . ILE A 1 357 ? -9.901 3.354 20.843 1.00 77.31 357 ILE A O 1
ATOM 2925 N N . SER A 1 358 ? -8.236 1.968 20.291 1.00 71.25 358 SER A N 1
ATOM 2926 C CA . SER A 1 358 ? -7.949 1.581 21.676 1.00 71.25 358 SER A CA 1
ATOM 2927 C C . SER A 1 358 ? -7.468 2.764 22.517 1.00 71.25 358 SER A C 1
ATOM 2929 O O . SER A 1 358 ? -7.982 2.984 23.615 1.00 71.25 358 SER A O 1
ATOM 2931 N N . ASN A 1 359 ? -6.518 3.555 22.010 1.00 73.81 359 ASN A N 1
ATOM 2932 C CA . ASN A 1 359 ? -6.054 4.754 22.706 1.00 73.81 359 ASN A CA 1
ATOM 2933 C C . ASN A 1 359 ? -7.186 5.782 22.865 1.00 73.81 359 ASN A C 1
ATOM 2935 O O . ASN A 1 359 ? -7.297 6.409 23.919 1.00 73.81 359 ASN A O 1
ATOM 2939 N N . PHE A 1 360 ? -8.052 5.916 21.860 1.00 78.00 360 PHE A N 1
ATOM 2940 C CA . PHE A 1 360 ? -9.193 6.823 21.898 1.00 78.00 360 PHE A CA 1
ATOM 2941 C C . PHE A 1 360 ? -10.225 6.408 22.953 1.00 78.00 360 PHE A C 1
ATOM 2943 O O . PHE A 1 360 ? -10.628 7.233 23.769 1.00 78.00 360 PHE A O 1
ATOM 2950 N N . LEU A 1 361 ? -10.599 5.127 23.014 1.00 73.06 361 LEU A N 1
ATOM 2951 C CA . LEU A 1 361 ? -11.523 4.608 24.031 1.00 73.06 361 LEU A CA 1
ATOM 2952 C C . LEU A 1 361 ? -10.955 4.665 25.450 1.00 73.06 361 LEU A C 1
ATOM 2954 O O . LEU A 1 361 ? -11.717 4.772 26.403 1.00 73.06 361 LEU A O 1
ATOM 2958 N N . ASN A 1 362 ? -9.633 4.619 25.614 1.00 70.00 362 ASN A N 1
ATOM 2959 C CA . ASN A 1 362 ? -9.020 4.857 26.921 1.00 70.00 362 ASN A CA 1
ATOM 2960 C C . ASN A 1 362 ? -9.191 6.311 27.368 1.00 70.00 362 ASN A C 1
ATOM 2962 O O . ASN A 1 362 ? -9.380 6.566 28.554 1.00 70.00 362 ASN A O 1
ATOM 2966 N N . LYS A 1 363 ? -9.139 7.257 26.423 1.00 75.94 363 LYS A N 1
ATOM 2967 C CA . LYS A 1 363 ? -9.381 8.680 26.690 1.00 75.94 363 LYS A CA 1
ATOM 2968 C C . LYS A 1 363 ? -10.872 8.985 26.896 1.00 75.94 363 LYS A C 1
ATOM 2970 O O . LYS A 1 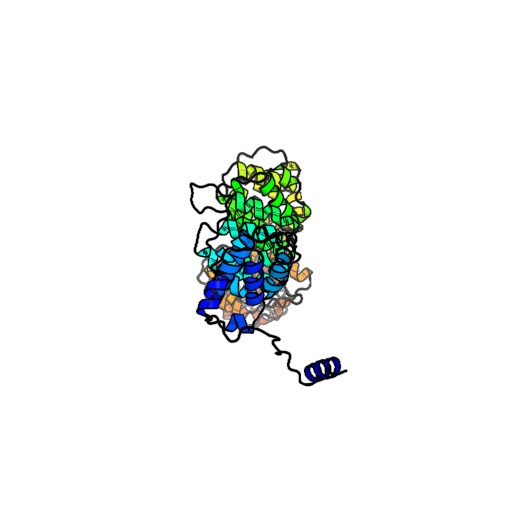363 ? -11.195 9.881 27.669 1.00 75.94 363 LYS A O 1
ATOM 2975 N N . TYR A 1 364 ? -11.757 8.236 26.236 1.00 75.25 364 TYR A N 1
ATOM 2976 C CA . TYR A 1 364 ? -13.216 8.401 26.275 1.00 75.25 364 TYR A CA 1
ATOM 2977 C C . TYR A 1 364 ? -13.920 7.066 26.593 1.00 75.25 364 TYR A C 1
ATOM 2979 O O . TYR A 1 364 ? -14.526 6.449 25.707 1.00 75.25 364 TYR A O 1
ATOM 2987 N N . PRO A 1 365 ? -13.821 6.577 27.845 1.00 68.19 365 PRO A N 1
ATOM 2988 C CA . PRO A 1 365 ? -14.304 5.252 28.235 1.00 68.19 365 PRO A CA 1
ATOM 2989 C C . PRO A 1 365 ? -15.822 5.085 28.112 1.00 68.19 365 PRO A C 1
ATOM 2991 O O . PRO A 1 365 ? -16.299 3.958 27.975 1.00 68.19 365 PRO A O 1
ATOM 2994 N N . GLU A 1 366 ? -16.594 6.173 28.104 1.00 72.62 366 GLU A N 1
ATOM 2995 C CA . GLU A 1 366 ? -18.044 6.147 27.906 1.00 72.62 366 GLU A CA 1
ATOM 2996 C C . GLU A 1 366 ? -18.454 5.517 26.565 1.00 72.62 366 GLU A C 1
ATOM 2998 O O . GLU A 1 366 ? -19.514 4.897 26.470 1.00 72.62 366 GLU A O 1
ATOM 3003 N N . LEU A 1 367 ? -17.590 5.605 25.548 1.00 71.88 367 LEU A N 1
ATOM 3004 C CA . LEU 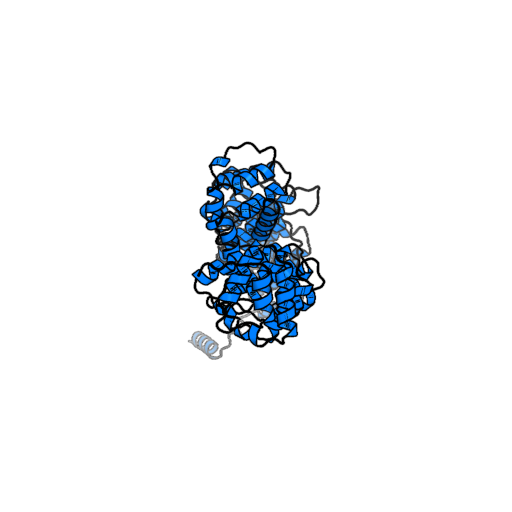A 1 367 ? -17.844 5.067 24.211 1.00 71.88 367 LEU A CA 1
ATOM 3005 C C . LEU A 1 367 ? -17.753 3.536 24.156 1.00 71.88 367 LEU A C 1
ATOM 3007 O O . LEU A 1 367 ? -18.322 2.932 23.249 1.00 71.88 367 LEU A O 1
ATOM 3011 N N . LYS A 1 368 ? -17.121 2.887 25.148 1.00 66.44 368 LYS A N 1
ATOM 3012 C CA . LYS A 1 368 ? -17.084 1.415 25.256 1.00 66.44 368 LYS A CA 1
ATOM 3013 C C . LYS A 1 368 ? -18.480 0.796 25.412 1.00 66.44 368 LYS A C 1
ATOM 3015 O O . LYS A 1 368 ? -18.669 -0.381 25.127 1.00 66.44 368 LYS A O 1
ATOM 3020 N N . LYS A 1 369 ? -19.466 1.575 25.871 1.00 66.56 369 LYS A N 1
ATOM 3021 C CA . LYS A 1 369 ? -20.855 1.112 26.028 1.00 66.56 369 LYS A CA 1
ATOM 3022 C C . LYS A 1 369 ? -21.612 1.027 24.697 1.00 66.56 369 LYS A C 1
ATOM 3024 O O . LYS A 1 369 ? -22.695 0.455 24.655 1.00 66.56 369 LYS A O 1
ATOM 3029 N N . ILE A 1 370 ? -21.066 1.588 23.617 1.00 72.00 370 ILE A N 1
ATOM 3030 C CA . ILE A 1 370 ? -21.687 1.569 22.291 1.00 72.00 370 ILE A CA 1
ATOM 3031 C C . ILE A 1 370 ? -21.348 0.238 21.605 1.00 72.00 370 ILE A C 1
ATOM 3033 O O . ILE A 1 370 ? -20.178 -0.076 21.373 1.00 72.00 370 ILE A O 1
ATOM 3037 N N . SER A 1 371 ? -22.378 -0.530 21.239 1.00 70.69 371 SER A N 1
ATOM 3038 C CA . SER A 1 371 ? -22.252 -1.883 20.671 1.00 70.69 371 SER A CA 1
ATOM 3039 C C . SER A 1 371 ? -21.336 -1.951 19.446 1.00 70.69 371 SER A C 1
ATOM 3041 O O . SER A 1 371 ? -20.530 -2.873 19.340 1.00 70.69 371 SER A O 1
ATOM 3043 N N . SER A 1 372 ? -21.384 -0.955 18.558 1.00 72.06 372 SER A N 1
ATOM 3044 C CA . SER A 1 372 ? -20.560 -0.913 17.345 1.00 72.06 372 SER A CA 1
ATOM 3045 C C . SER A 1 372 ? -19.055 -0.899 17.640 1.00 72.06 372 SER A C 1
ATOM 3047 O O . SER A 1 372 ? -18.287 -1.518 16.903 1.00 72.06 372 SER A O 1
ATOM 3049 N N . PHE A 1 373 ? -18.614 -0.260 18.733 1.00 72.81 373 PHE A N 1
ATOM 3050 C CA . PHE A 1 373 ? -17.202 -0.277 19.134 1.00 72.81 373 PHE A CA 1
ATOM 3051 C C . PHE A 1 373 ? -16.775 -1.662 19.614 1.00 72.81 373 PHE A C 1
ATOM 3053 O O . PHE A 1 373 ? -15.739 -2.162 19.180 1.00 72.81 373 PHE A O 1
ATOM 3060 N N . ASN A 1 374 ? -17.594 -2.319 20.436 1.00 65.50 374 ASN A N 1
ATOM 3061 C CA . ASN A 1 374 ? -17.324 -3.690 20.880 1.00 65.50 374 ASN A CA 1
ATOM 3062 C C . ASN A 1 374 ? -17.310 -4.664 19.692 1.00 65.50 374 ASN A C 1
ATOM 3064 O O . ASN A 1 374 ? -16.384 -5.465 19.555 1.00 65.50 374 ASN A O 1
ATOM 3068 N N . ASN A 1 375 ? -18.263 -4.517 18.767 1.00 68.62 375 ASN A N 1
ATOM 3069 C CA . ASN A 1 375 ? -18.330 -5.295 17.531 1.00 68.62 375 ASN A CA 1
ATOM 3070 C C . ASN A 1 375 ? -17.090 -5.108 16.644 1.00 68.62 375 ASN A C 1
ATOM 3072 O O . ASN A 1 375 ? -16.631 -6.071 16.028 1.00 68.62 375 ASN A O 1
ATOM 3076 N N . TYR A 1 376 ? -16.522 -3.901 16.577 1.00 75.94 376 TYR A N 1
ATOM 3077 C CA . TYR A 1 376 ? -15.289 -3.648 15.831 1.00 75.94 376 TYR A CA 1
ATOM 3078 C C . TYR A 1 376 ? -14.110 -4.456 16.387 1.00 75.94 376 TYR A C 1
ATOM 3080 O O . TYR A 1 376 ? -13.432 -5.151 15.629 1.00 75.94 376 TYR A O 1
ATOM 3088 N N . PHE A 1 377 ? -13.885 -4.425 17.706 1.00 69.00 377 PHE A N 1
ATOM 3089 C CA . PHE A 1 377 ? -12.807 -5.210 18.322 1.00 69.00 377 PHE A CA 1
ATOM 3090 C C . PHE A 1 377 ? -13.033 -6.713 18.191 1.00 69.00 377 PHE A C 1
ATOM 3092 O O . PHE A 1 377 ? -12.076 -7.449 17.952 1.00 69.00 377 PHE A O 1
ATOM 3099 N N . PHE A 1 378 ? -14.288 -7.152 18.267 1.00 63.06 378 PHE A N 1
ATOM 3100 C CA . PHE A 1 378 ? -14.667 -8.538 18.028 1.00 63.06 378 PHE A CA 1
ATOM 3101 C C . PHE A 1 378 ? -14.309 -8.996 16.608 1.00 63.06 378 PHE A C 1
ATOM 3103 O O . PHE A 1 378 ? -13.591 -9.982 16.430 1.00 63.06 378 PHE A O 1
ATOM 3110 N N . LYS A 1 379 ? -14.737 -8.249 15.581 1.00 66.44 379 LYS A N 1
ATOM 3111 C CA . LYS A 1 379 ? -14.399 -8.549 14.179 1.00 66.44 379 LYS A CA 1
ATOM 3112 C C . LYS A 1 379 ? -12.887 -8.496 13.933 1.00 66.44 379 LYS A C 1
ATOM 3114 O O . LYS A 1 379 ? -12.356 -9.354 13.226 1.00 66.44 379 LYS A O 1
ATOM 3119 N N . PHE A 1 380 ? -12.182 -7.542 14.546 1.00 65.62 380 PHE A N 1
ATOM 3120 C CA . PHE A 1 380 ? -10.721 -7.455 14.478 1.00 65.62 380 PHE A CA 1
ATOM 3121 C C . PHE A 1 380 ? -10.056 -8.717 15.050 1.00 65.62 380 PHE A C 1
ATOM 3123 O O . PHE A 1 380 ? -9.177 -9.301 14.409 1.00 65.62 380 PHE A O 1
ATOM 3130 N N . ALA A 1 381 ? -10.478 -9.154 16.242 1.00 59.38 381 ALA A N 1
ATOM 3131 C CA . ALA A 1 381 ? -9.956 -10.350 16.899 1.00 59.38 381 ALA A CA 1
ATOM 3132 C C . ALA A 1 381 ? -10.190 -11.603 16.042 1.00 59.38 381 ALA A C 1
ATOM 3134 O O . ALA A 1 381 ? -9.241 -12.342 15.776 1.00 59.38 381 ALA A O 1
ATOM 3135 N N . LEU A 1 382 ? -11.406 -11.779 15.513 1.00 55.41 382 LEU A N 1
ATOM 3136 C CA . LEU A 1 382 ? -11.749 -12.879 14.605 1.00 55.41 382 LEU A CA 1
ATOM 3137 C C . LEU A 1 382 ? -10.897 -12.889 13.330 1.00 55.41 382 LEU A C 1
ATOM 3139 O O . LEU A 1 382 ? -10.417 -13.942 12.915 1.00 55.41 382 LEU A O 1
ATOM 3143 N N . THR A 1 383 ? -10.656 -11.721 12.728 1.00 56.62 383 THR A N 1
ATOM 3144 C CA . THR A 1 383 ? -9.866 -11.603 11.489 1.00 56.62 383 THR A CA 1
ATOM 3145 C C . THR A 1 383 ? -8.405 -12.018 11.697 1.00 56.62 383 THR A C 1
ATOM 3147 O O . THR A 1 383 ? -7.786 -12.580 10.795 1.00 56.62 383 THR A O 1
ATOM 3150 N N . ARG A 1 384 ? -7.842 -11.812 12.897 1.00 51.00 384 ARG A N 1
ATOM 3151 C CA . ARG A 1 384 ? -6.506 -12.328 13.249 1.00 51.00 384 ARG A CA 1
ATOM 3152 C C . ARG A 1 384 ? -6.475 -13.828 13.532 1.00 51.00 384 ARG A C 1
ATOM 3154 O O . ARG A 1 384 ? -5.420 -14.432 13.376 1.00 51.00 384 ARG A O 1
ATOM 3161 N N . MET A 1 385 ? -7.597 -14.421 13.929 1.00 40.00 385 MET A N 1
ATOM 3162 C CA . MET A 1 385 ? -7.699 -15.845 14.276 1.00 40.00 385 MET A CA 1
ATOM 3163 C C . MET A 1 385 ? -7.968 -16.764 13.070 1.00 40.00 385 MET A C 1
ATOM 3165 O O . MET A 1 385 ? -8.136 -17.964 13.254 1.00 40.00 385 MET A O 1
ATOM 3169 N N . ASN A 1 386 ? -7.988 -16.202 11.855 1.00 33.28 386 ASN A N 1
ATOM 3170 C CA . ASN A 1 386 ? -8.286 -16.777 10.536 1.00 33.28 386 ASN A CA 1
ATOM 3171 C C . ASN A 1 386 ? -8.131 -18.310 10.353 1.00 33.28 386 ASN A C 1
ATOM 3173 O O . ASN A 1 386 ? -7.265 -18.776 9.617 1.00 33.28 386 ASN A O 1
ATOM 3177 N N . THR A 1 387 ? -9.019 -19.104 10.954 1.00 35.97 387 THR A N 1
ATOM 3178 C CA . THR A 1 387 ? -9.229 -20.524 10.647 1.00 35.97 387 THR A CA 1
ATOM 3179 C C . THR A 1 387 ? -10.707 -20.854 10.867 1.00 35.97 387 THR A C 1
ATOM 3181 O O . THR A 1 387 ? -11.277 -20.560 11.905 1.00 35.97 387 THR A O 1
ATOM 3184 N N . LYS A 1 388 ? -11.380 -21.442 9.876 1.00 31.30 388 LYS A N 1
ATOM 3185 C CA . LYS A 1 388 ? -12.829 -21.740 9.908 1.00 31.30 388 LYS A CA 1
ATOM 3186 C C . LYS A 1 388 ? -13.229 -22.903 10.841 1.00 31.30 388 LYS A C 1
ATOM 3188 O O . LYS A 1 388 ? -14.362 -23.344 10.782 1.00 31.30 388 LYS A O 1
ATOM 3193 N N . ASN A 1 389 ? -12.320 -23.373 11.694 1.00 34.19 389 ASN A N 1
ATOM 3194 C CA . ASN A 1 389 ? -12.526 -24.395 12.726 1.00 34.19 389 ASN A CA 1
ATOM 3195 C C . ASN A 1 389 ? -11.539 -24.126 13.876 1.00 34.19 389 ASN A C 1
ATOM 3197 O O . ASN A 1 389 ? -10.599 -24.892 14.099 1.00 34.19 389 ASN A O 1
ATOM 3201 N N . VAL A 1 390 ? -11.676 -22.985 14.557 1.00 33.22 390 VAL A N 1
ATOM 3202 C CA . VAL A 1 390 ? -10.764 -22.642 15.656 1.00 33.22 390 VAL A CA 1
ATOM 3203 C C . VAL A 1 390 ? -11.177 -23.410 16.907 1.00 33.22 390 VAL A C 1
ATOM 3205 O O . VAL A 1 390 ? -12.103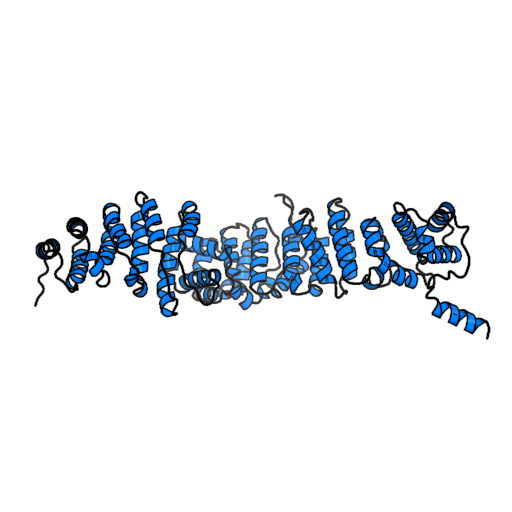 -23.016 17.607 1.00 33.22 390 VAL A O 1
ATOM 3208 N N . LYS A 1 391 ? -10.430 -24.466 17.244 1.00 31.97 391 LYS A N 1
ATOM 3209 C CA . LYS A 1 391 ? -10.176 -24.763 18.658 1.00 31.97 391 LYS A CA 1
ATOM 3210 C C . LYS A 1 391 ? -9.351 -23.593 19.182 1.00 31.97 391 LYS A C 1
ATOM 3212 O O . LYS A 1 391 ? -8.154 -23.519 18.902 1.00 31.97 391 LYS A O 1
ATOM 3217 N N . ILE A 1 392 ? -9.978 -22.646 19.875 1.00 36.59 392 ILE A N 1
ATOM 3218 C CA . ILE A 1 392 ? -9.230 -21.587 20.557 1.00 36.59 392 ILE A CA 1
ATOM 3219 C C . ILE A 1 392 ? -8.547 -22.267 21.737 1.00 36.59 392 ILE A C 1
ATOM 3221 O O . ILE A 1 392 ? -9.167 -22.454 22.775 1.00 36.59 392 ILE A O 1
ATOM 3225 N N . GLN A 1 393 ? -7.298 -22.690 21.548 1.00 35.75 393 GLN A N 1
ATOM 3226 C CA . GLN A 1 393 ? -6.419 -23.077 22.640 1.00 35.75 393 GLN A CA 1
ATOM 3227 C C . GLN A 1 393 ? -5.683 -21.811 23.068 1.00 35.75 393 GLN A C 1
ATOM 3229 O O . GLN A 1 393 ? -4.816 -21.306 22.350 1.00 35.75 393 GLN A O 1
ATOM 3234 N N . ILE A 1 394 ? -6.071 -21.249 24.210 1.00 43.81 394 ILE A N 1
ATOM 3235 C CA . ILE A 1 394 ? -5.384 -20.080 24.762 1.00 43.81 394 ILE A CA 1
ATOM 3236 C C . ILE A 1 394 ? -3.978 -20.534 25.181 1.00 43.81 394 ILE A C 1
ATOM 3238 O O . ILE A 1 394 ? -3.807 -21.216 26.189 1.00 43.81 394 ILE A O 1
ATOM 3242 N N . ASN A 1 395 ? -2.972 -20.216 24.361 1.00 37.00 395 ASN A N 1
ATOM 3243 C CA . ASN A 1 395 ? -1.569 -20.466 24.678 1.00 37.00 395 ASN A CA 1
ATOM 3244 C C . ASN A 1 395 ? -1.003 -19.265 25.452 1.00 37.00 395 ASN A C 1
ATOM 3246 O O . ASN A 1 395 ? -0.655 -18.229 24.873 1.00 37.00 395 ASN A O 1
ATOM 3250 N N . PHE A 1 396 ? -0.943 -19.421 26.772 1.00 43.00 396 PHE A N 1
ATOM 3251 C CA . PHE A 1 396 ? -0.581 -18.378 27.729 1.00 43.00 396 PHE A CA 1
ATOM 3252 C C . PHE A 1 396 ? 0.889 -17.920 27.630 1.00 43.00 396 PHE A C 1
ATOM 3254 O O . PHE A 1 396 ? 1.198 -16.782 27.982 1.00 43.00 396 PHE A O 1
ATOM 3261 N N . GLU A 1 397 ? 1.797 -18.701 27.027 1.00 37.53 397 GLU A N 1
ATOM 3262 C CA . GLU A 1 397 ? 3.185 -18.258 26.797 1.00 37.53 397 GLU A CA 1
ATOM 3263 C C . GLU A 1 397 ? 3.279 -17.061 25.828 1.00 37.53 397 GLU A C 1
ATOM 3265 O O . GLU A 1 397 ? 4.111 -16.164 26.005 1.00 37.53 397 GLU A O 1
ATOM 3270 N N . ASN A 1 398 ? 2.387 -16.988 24.833 1.00 37.09 398 ASN A N 1
ATOM 3271 C CA . ASN A 1 398 ? 2.308 -15.848 23.910 1.00 37.09 398 ASN A CA 1
ATOM 3272 C C . ASN A 1 398 ? 1.637 -14.617 24.546 1.00 37.09 398 ASN A C 1
ATOM 3274 O O . ASN A 1 398 ? 1.952 -13.481 24.178 1.00 37.09 398 ASN A O 1
ATOM 3278 N N . LEU A 1 399 ? 0.743 -14.821 25.517 1.00 37.16 399 LEU A N 1
ATOM 3279 C CA . LEU A 1 399 ? 0.184 -13.752 26.350 1.00 37.16 399 LEU A CA 1
ATOM 3280 C C . LEU A 1 399 ? 1.268 -13.166 27.264 1.00 37.16 399 LEU A C 1
ATOM 3282 O O . LEU A 1 399 ? 1.428 -11.948 27.301 1.00 37.16 399 LEU A O 1
ATOM 3286 N N . LYS A 1 400 ? 2.108 -14.013 27.872 1.00 36.09 400 LYS A N 1
ATOM 3287 C CA . LYS A 1 400 ? 3.248 -13.631 28.727 1.00 36.09 400 LYS A CA 1
ATOM 3288 C C . LYS A 1 400 ? 4.254 -12.701 28.031 1.00 36.09 400 LYS A C 1
ATOM 3290 O O . LYS A 1 400 ? 4.663 -11.695 28.611 1.00 36.09 400 LYS A O 1
ATOM 3295 N N . LYS A 1 401 ? 4.607 -12.969 26.764 1.00 36.16 401 LYS A N 1
ATOM 3296 C CA . LYS A 1 401 ? 5.479 -12.078 25.960 1.00 36.16 401 LYS A CA 1
ATOM 3297 C C . LYS A 1 401 ? 4.877 -10.682 25.735 1.00 36.16 401 LYS A C 1
ATOM 3299 O O . LYS A 1 401 ? 5.617 -9.703 25.677 1.00 36.16 401 LYS A O 1
ATOM 3304 N N . ASN A 1 402 ? 3.552 -10.580 25.635 1.00 32.59 402 ASN A N 1
ATOM 3305 C CA . ASN A 1 402 ? 2.845 -9.313 25.421 1.00 32.59 402 ASN A CA 1
ATOM 3306 C C . ASN A 1 402 ? 2.474 -8.596 26.737 1.00 32.59 402 ASN A C 1
ATOM 3308 O O . ASN A 1 402 ? 2.378 -7.371 26.753 1.00 32.59 402 ASN A O 1
ATOM 3312 N N . LEU A 1 403 ? 2.309 -9.331 27.843 1.00 35.06 403 LEU A N 1
ATOM 3313 C CA . LEU A 1 403 ? 1.998 -8.803 29.180 1.00 35.06 403 LEU A CA 1
ATOM 3314 C C . LEU A 1 403 ? 3.176 -8.039 29.796 1.00 35.06 403 LEU A C 1
ATOM 3316 O O . LEU A 1 403 ? 2.985 -6.949 30.329 1.00 35.06 403 LEU A O 1
ATOM 3320 N N . ASN A 1 404 ? 4.404 -8.545 29.646 1.00 37.78 404 ASN A N 1
ATOM 3321 C CA . ASN A 1 404 ? 5.602 -7.907 30.210 1.00 37.78 404 ASN A CA 1
ATOM 3322 C C . ASN A 1 404 ? 5.959 -6.549 29.572 1.00 37.78 404 ASN A C 1
ATOM 3324 O O . ASN A 1 404 ? 6.861 -5.871 30.055 1.00 37.78 404 ASN A O 1
ATOM 3328 N N . SER A 1 405 ? 5.281 -6.141 28.493 1.00 33.69 405 SER A N 1
ATOM 3329 C CA . SER A 1 405 ? 5.601 -4.922 27.738 1.00 33.69 405 SER A CA 1
ATOM 3330 C C . SER A 1 405 ? 4.523 -3.833 27.780 1.00 33.69 405 SER A C 1
ATOM 3332 O O . SER A 1 405 ? 4.762 -2.754 27.233 1.00 33.69 405 SER A O 1
ATOM 3334 N N . ASN A 1 406 ? 3.346 -4.047 28.395 1.00 32.41 406 ASN A N 1
ATOM 3335 C CA . ASN A 1 406 ? 2.281 -3.038 28.319 1.00 32.41 406 ASN A CA 1
ATOM 3336 C C . ASN A 1 406 ? 1.216 -3.097 29.447 1.00 32.41 406 ASN A C 1
ATOM 3338 O O . ASN A 1 406 ? 0.360 -3.983 29.429 1.00 32.41 406 ASN A O 1
ATOM 3342 N N . PRO A 1 407 ? 1.133 -2.087 30.340 1.00 34.59 407 PRO A N 1
ATOM 3343 C CA . PRO A 1 407 ? 0.037 -1.948 31.313 1.00 34.59 407 PRO A CA 1
ATOM 3344 C C . PRO A 1 407 ? -1.348 -1.702 30.674 1.00 34.59 407 PRO A C 1
ATOM 3346 O O . PRO A 1 407 ? -2.364 -1.668 31.361 1.00 34.59 407 PRO A O 1
ATOM 3349 N N . LYS A 1 408 ? -1.429 -1.556 29.342 1.00 35.72 408 LYS A N 1
ATOM 3350 C CA . LYS A 1 408 ? -2.682 -1.396 28.581 1.00 35.72 408 LYS A CA 1
ATOM 3351 C C . LYS A 1 408 ? -3.431 -2.713 28.305 1.00 35.72 408 LYS A C 1
ATOM 3353 O O . LYS A 1 408 ? -4.506 -2.666 27.702 1.00 35.72 408 LYS A O 1
ATOM 3358 N N . LEU A 1 409 ? -2.911 -3.872 28.729 1.00 37.50 409 LEU A N 1
ATOM 3359 C CA . LEU A 1 409 ? -3.518 -5.185 28.453 1.00 37.50 409 LEU A CA 1
ATOM 3360 C C . LEU A 1 409 ? -4.759 -5.513 29.307 1.00 37.50 409 LEU A C 1
ATOM 3362 O O . LEU A 1 409 ? -5.540 -6.380 28.930 1.00 37.50 409 LEU A O 1
ATOM 3366 N N . THR A 1 410 ? -5.022 -4.797 30.401 1.00 39.91 410 THR A N 1
ATOM 3367 C CA . THR A 1 410 ? -6.236 -5.010 31.215 1.00 39.91 410 THR A CA 1
ATOM 3368 C C . THR A 1 410 ? -7.515 -4.687 30.435 1.00 39.91 410 THR A C 1
ATOM 3370 O O . THR A 1 410 ? -8.520 -5.373 30.575 1.00 39.91 410 THR A O 1
ATOM 3373 N N . ASN A 1 411 ? -7.448 -3.714 29.518 1.00 39.25 411 ASN A N 1
ATOM 3374 C CA . ASN A 1 411 ? -8.525 -3.436 28.564 1.00 39.25 411 ASN A CA 1
ATOM 3375 C C . ASN A 1 411 ? -8.696 -4.555 27.525 1.00 39.25 411 ASN A C 1
ATOM 3377 O O . ASN A 1 411 ? -9.777 -4.720 26.976 1.00 39.25 411 ASN A O 1
ATOM 3381 N N . PHE A 1 412 ? -7.634 -5.307 27.223 1.00 38.78 412 PHE A N 1
ATOM 3382 C CA . PHE A 1 412 ? -7.673 -6.403 26.256 1.00 38.78 412 PHE A CA 1
ATOM 3383 C C . PHE A 1 412 ? -8.431 -7.612 26.816 1.00 38.78 412 PHE A C 1
ATOM 3385 O O . PHE A 1 412 ? -9.187 -8.234 26.080 1.00 38.78 412 PHE A O 1
ATOM 3392 N N . LEU A 1 413 ? -8.292 -7.890 28.116 1.00 43.88 413 LEU A N 1
ATOM 3393 C CA . LEU A 1 413 ? -9.032 -8.949 28.807 1.00 43.88 413 LEU A CA 1
ATOM 3394 C C . LEU A 1 413 ? -10.527 -8.608 28.981 1.00 43.88 413 LEU A C 1
ATOM 3396 O O . LEU A 1 413 ? -11.365 -9.474 28.766 1.00 43.88 413 LEU A O 1
ATOM 3400 N N . GLU A 1 414 ? -10.875 -7.342 29.243 1.00 42.28 414 GLU A N 1
ATOM 3401 C CA . GLU A 1 414 ? -12.276 -6.863 29.253 1.00 42.28 414 GLU A CA 1
ATOM 3402 C C . GLU A 1 414 ? -12.927 -6.924 27.858 1.00 42.28 414 GLU A C 1
ATOM 3404 O O . GLU A 1 414 ? -14.093 -7.288 27.710 1.00 42.28 414 GLU A O 1
ATOM 3409 N N . ILE A 1 415 ? -12.161 -6.605 26.807 1.00 39.91 415 ILE A N 1
ATOM 3410 C CA . ILE A 1 415 ? -12.597 -6.785 25.415 1.00 39.91 415 ILE A CA 1
ATOM 3411 C C . ILE A 1 415 ? -12.798 -8.276 25.114 1.00 39.91 415 ILE A C 1
ATOM 3413 O O . ILE A 1 415 ? -13.753 -8.627 24.430 1.00 39.91 415 ILE A O 1
ATOM 3417 N N . TYR A 1 416 ? -11.948 -9.157 25.645 1.00 49.44 416 TYR A N 1
ATOM 3418 C CA . TYR A 1 416 ? -12.090 -10.607 25.513 1.00 49.44 416 TYR A CA 1
ATOM 3419 C C . TYR A 1 416 ? -13.329 -11.152 26.243 1.00 49.44 416 TYR A C 1
ATOM 3421 O O . TYR A 1 416 ? -14.025 -11.987 25.672 1.00 49.44 416 TYR A O 1
ATOM 3429 N N . GLU A 1 417 ? -13.657 -10.649 27.437 1.00 44.16 417 GLU A N 1
ATOM 3430 C CA . GLU A 1 417 ? -14.886 -10.991 28.175 1.00 44.16 417 GLU A CA 1
ATOM 3431 C C . GLU A 1 417 ? -16.141 -10.647 27.352 1.00 44.16 417 GLU A C 1
ATOM 3433 O O . GLU A 1 417 ? -17.008 -11.497 27.159 1.00 44.16 417 GLU A O 1
ATOM 3438 N N . ALA A 1 418 ? -16.187 -9.453 26.746 1.00 41.84 418 ALA A N 1
ATOM 3439 C CA . ALA A 1 418 ? -17.271 -9.051 25.841 1.00 41.84 418 ALA A CA 1
ATOM 3440 C C . ALA A 1 418 ? -17.280 -9.824 24.503 1.00 41.84 418 ALA A C 1
ATOM 3442 O O . ALA A 1 418 ? -18.338 -10.027 23.897 1.00 41.84 418 ALA A O 1
ATOM 3443 N N . CYS A 1 419 ? -16.108 -10.255 24.024 1.00 42.00 419 CYS A N 1
ATOM 3444 C CA . CYS A 1 419 ? -15.990 -11.074 22.821 1.00 42.00 419 CYS A CA 1
ATOM 3445 C C . CYS A 1 419 ? -16.498 -12.502 23.056 1.00 42.00 419 CYS A C 1
ATOM 3447 O O . CYS A 1 419 ? -17.171 -13.040 22.184 1.00 42.00 419 CYS A O 1
ATOM 3449 N N . PHE A 1 420 ? -16.227 -13.110 24.213 1.00 50.06 420 PHE A N 1
ATOM 3450 C CA . PHE A 1 420 ? -16.579 -14.508 24.480 1.00 50.06 420 PHE A CA 1
ATOM 3451 C C . PHE A 1 420 ? -18.080 -14.753 24.623 1.00 50.06 420 PHE A C 1
ATOM 3453 O O . PHE A 1 420 ? -18.573 -15.731 24.063 1.00 50.06 420 PHE A O 1
ATOM 3460 N N . THR A 1 421 ? -18.825 -13.845 25.259 1.00 44.06 421 THR A N 1
ATOM 3461 C CA . THR A 1 421 ? -20.292 -13.958 25.356 1.00 44.06 421 THR A CA 1
ATOM 3462 C C . THR A 1 421 ? -20.944 -14.055 23.968 1.00 44.06 421 THR A C 1
ATOM 3464 O O . THR A 1 421 ? -21.870 -14.832 23.774 1.00 44.06 421 THR A O 1
ATOM 3467 N N . ASN A 1 422 ? -20.384 -13.359 22.969 1.00 40.00 422 ASN A N 1
ATOM 3468 C CA . ASN A 1 422 ? -20.840 -13.390 21.573 1.00 40.00 422 ASN A CA 1
ATOM 3469 C C . ASN A 1 422 ? -20.281 -14.570 20.743 1.00 40.00 422 ASN A C 1
ATOM 3471 O O . ASN A 1 422 ? -20.811 -14.864 19.669 1.00 40.00 422 ASN A O 1
ATOM 3475 N N . LEU A 1 423 ? -19.195 -15.231 21.178 1.00 44.09 423 LEU A N 1
ATOM 3476 C CA . LEU A 1 423 ? -18.630 -16.411 20.495 1.00 44.09 423 LEU A CA 1
ATOM 3477 C C . LEU A 1 423 ? -19.478 -17.667 20.740 1.00 44.09 423 LEU A C 1
ATOM 3479 O O . LEU A 1 423 ? -19.670 -18.449 19.806 1.00 44.09 423 LEU A O 1
ATOM 3483 N N . ASN A 1 424 ? -20.038 -17.817 21.944 1.00 42.31 424 ASN A N 1
ATOM 3484 C CA . ASN A 1 424 ? -20.944 -18.923 22.275 1.00 42.31 424 ASN A CA 1
ATOM 3485 C C . ASN A 1 424 ? -22.248 -18.861 21.477 1.00 42.31 424 ASN A C 1
ATOM 3487 O O . ASN A 1 424 ? -22.697 -19.880 20.960 1.00 42.31 424 ASN A O 1
ATOM 3491 N N . GLU A 1 425 ? -22.808 -17.663 21.281 1.00 44.16 425 GLU A N 1
ATOM 3492 C CA . GLU A 1 425 ? -24.004 -17.461 20.446 1.00 44.16 425 GLU A CA 1
ATOM 3493 C C . GLU A 1 425 ? -23.790 -17.869 18.975 1.00 44.16 425 GLU A C 1
ATOM 3495 O O . GLU A 1 425 ? -24.754 -18.073 18.238 1.00 44.16 425 GLU A O 1
ATOM 3500 N N . LYS A 1 426 ? -22.531 -18.014 18.535 1.00 40.00 426 LYS A N 1
ATOM 3501 C CA . LYS A 1 426 ? -22.155 -18.416 17.171 1.00 40.00 426 LYS A CA 1
ATOM 3502 C C . LYS A 1 426 ? -21.549 -19.821 17.073 1.00 40.00 426 LYS A C 1
ATOM 3504 O O . LYS A 1 426 ? -21.032 -20.167 16.012 1.00 40.00 426 LYS A O 1
ATOM 3509 N N . GLY A 1 427 ? -21.612 -20.625 18.139 1.00 38.44 427 GLY A N 1
ATOM 3510 C CA . GLY A 1 427 ? -21.194 -22.033 18.125 1.00 38.44 427 GLY A CA 1
ATOM 3511 C C . GLY A 1 427 ? -19.678 -22.269 18.081 1.00 38.44 427 GLY A C 1
ATOM 3512 O O . GLY A 1 427 ? -19.236 -23.284 17.544 1.00 38.44 427 GLY A O 1
ATOM 3513 N N . VAL A 1 428 ? -18.862 -21.343 18.600 1.00 42.75 428 VAL A N 1
ATOM 3514 C CA . VAL A 1 428 ? -17.399 -21.513 18.684 1.00 42.75 428 VAL A CA 1
ATOM 3515 C C . VAL A 1 428 ? -17.018 -22.192 20.005 1.00 42.75 428 VAL A C 1
ATOM 3517 O O . VAL A 1 428 ? -17.182 -21.599 21.064 1.00 42.75 428 VAL A O 1
ATOM 3520 N N . THR A 1 429 ? -16.446 -23.401 19.949 1.00 47.31 429 THR A N 1
ATOM 3521 C CA . THR A 1 429 ? -15.979 -24.135 21.141 1.00 47.31 429 THR A CA 1
ATOM 3522 C C . THR A 1 429 ? -14.630 -23.604 21.642 1.00 47.31 429 THR A C 1
ATOM 3524 O O . THR A 1 429 ? -13.622 -23.621 20.926 1.00 47.31 429 THR A O 1
ATOM 3527 N N . VAL A 1 430 ? -14.587 -23.161 22.897 1.00 51.62 430 VAL A N 1
ATOM 3528 C CA . VAL A 1 430 ? -13.388 -22.621 23.561 1.00 51.62 430 VAL A CA 1
ATOM 3529 C C . VAL A 1 430 ? -12.710 -23.726 24.376 1.00 51.62 430 VAL A C 1
ATOM 3531 O O . VAL A 1 430 ? -13.400 -24.492 25.037 1.00 51.62 430 VAL A O 1
ATOM 3534 N N . LYS A 1 431 ? -11.371 -23.821 24.358 1.00 54.72 431 LYS A N 1
ATOM 3535 C CA . LYS A 1 431 ? -10.607 -24.717 25.250 1.00 54.72 431 LYS A CA 1
ATOM 3536 C C . LYS A 1 431 ? -9.546 -23.942 26.026 1.00 54.72 431 LYS A C 1
ATOM 3538 O O . LYS A 1 431 ? -8.719 -23.237 25.443 1.00 54.72 431 LYS A O 1
ATOM 3543 N N . ILE A 1 432 ? -9.528 -24.098 27.345 1.00 61.34 432 ILE A N 1
ATOM 3544 C CA . ILE A 1 432 ? -8.548 -23.436 28.214 1.00 61.34 432 ILE A CA 1
ATOM 3545 C C . ILE A 1 432 ? -7.459 -24.430 28.609 1.00 61.34 432 ILE A C 1
ATOM 3547 O O . ILE A 1 432 ? -7.738 -25.526 29.077 1.00 61.34 432 ILE A O 1
ATOM 3551 N N . ASN A 1 433 ? -6.193 -24.032 28.457 1.00 66.25 433 ASN A N 1
ATOM 3552 C CA . ASN A 1 433 ? -5.085 -24.743 29.088 1.00 66.25 433 ASN A CA 1
ATOM 3553 C C . ASN A 1 433 ? -4.987 -24.320 30.565 1.00 66.25 433 ASN A C 1
ATOM 3555 O O . ASN A 1 433 ? -4.268 -23.372 30.889 1.00 66.25 433 ASN A O 1
ATOM 3559 N N . PHE A 1 434 ? -5.722 -25.003 31.446 1.00 70.50 434 PHE A N 1
ATOM 3560 C CA . PHE A 1 434 ? -5.782 -24.681 32.879 1.00 70.50 434 PHE A CA 1
ATOM 3561 C C . PHE A 1 434 ? -4.416 -24.734 33.571 1.00 70.50 434 PHE A C 1
ATOM 3563 O O . PHE A 1 434 ? -4.127 -23.882 34.411 1.00 70.50 434 PHE A O 1
ATOM 3570 N N . LYS A 1 435 ? -3.527 -25.643 33.151 1.00 70.69 435 LYS A N 1
ATOM 3571 C CA . LYS A 1 435 ? -2.150 -25.708 33.657 1.00 70.69 435 LYS A CA 1
ATOM 3572 C C . LYS A 1 435 ? -1.370 -24.424 33.360 1.00 70.69 435 LYS A C 1
ATOM 3574 O O . LYS A 1 435 ? -0.785 -23.836 34.264 1.00 70.69 435 LYS A O 1
ATOM 3579 N N . GLY A 1 436 ? -1.417 -23.948 32.114 1.00 62.78 436 GLY A N 1
ATOM 3580 C CA . GLY A 1 436 ? -0.755 -22.697 31.723 1.00 62.78 436 GLY A CA 1
ATOM 3581 C C . GLY A 1 436 ? -1.346 -21.466 32.419 1.00 62.78 436 GLY A C 1
ATOM 3582 O O . GLY A 1 436 ? -0.608 -20.569 32.821 1.00 62.78 436 GLY A O 1
ATOM 3583 N N . LEU A 1 437 ? -2.668 -21.444 32.619 1.00 68.00 437 LEU A N 1
ATOM 3584 C CA . LEU A 1 437 ? -3.345 -20.378 33.362 1.00 68.00 437 LEU A CA 1
ATOM 3585 C C . LEU A 1 437 ? -2.907 -20.339 34.836 1.00 68.00 437 LEU A C 1
ATOM 3587 O O . LEU A 1 437 ? -2.656 -19.262 35.375 1.00 68.00 437 LEU A O 1
ATOM 3591 N N . LYS A 1 438 ? -2.784 -21.503 35.482 1.00 75.94 438 LYS A N 1
ATOM 3592 C CA . LYS A 1 438 ? -2.285 -21.623 36.859 1.00 75.94 438 LYS A CA 1
ATOM 3593 C C . LYS A 1 438 ? -0.854 -21.099 36.986 1.00 75.94 438 LYS A C 1
ATOM 3595 O O . LYS A 1 438 ? -0.586 -20.270 37.849 1.00 75.94 438 LYS A O 1
ATOM 3600 N N . GLU A 1 439 ? 0.045 -21.512 36.091 1.00 73.50 439 GLU A N 1
ATOM 3601 C CA . GLU A 1 439 ? 1.440 -21.040 36.067 1.00 73.50 439 GLU A CA 1
ATOM 3602 C C . GLU A 1 439 ? 1.532 -19.507 35.917 1.00 73.50 439 GLU A C 1
ATOM 3604 O O . GLU A 1 439 ? 2.381 -18.856 36.535 1.00 73.50 439 GLU A O 1
ATOM 3609 N N . GLU A 1 440 ? 0.638 -18.907 35.125 1.00 67.31 440 GLU A N 1
ATOM 3610 C CA . GLU A 1 440 ? 0.533 -17.453 34.987 1.00 67.31 440 GLU A CA 1
ATOM 3611 C C . GLU A 1 440 ? 0.049 -16.792 36.285 1.00 67.31 440 GLU A C 1
ATOM 3613 O O . GLU A 1 440 ? 0.702 -15.868 36.782 1.00 67.31 440 GLU A O 1
ATOM 3618 N N . LEU A 1 441 ? -1.046 -17.278 36.872 1.00 76.38 441 LEU A N 1
ATOM 3619 C CA . LEU A 1 441 ? -1.585 -16.759 38.133 1.00 76.38 441 LEU A CA 1
ATOM 3620 C C . LEU A 1 441 ? -0.564 -16.876 39.278 1.00 76.38 441 LEU A C 1
ATOM 3622 O O . LEU A 1 441 ? -0.362 -15.911 40.021 1.00 76.38 441 LEU A O 1
ATOM 3626 N N . ASP A 1 442 ? 0.167 -17.987 39.355 1.00 79.94 442 ASP A N 1
ATOM 3627 C CA . ASP A 1 442 ? 1.246 -18.198 40.324 1.00 79.94 442 ASP A CA 1
ATOM 3628 C C . ASP A 1 442 ? 2.363 -17.156 40.196 1.00 79.94 442 ASP A C 1
ATOM 3630 O O . ASP A 1 442 ? 2.889 -16.677 41.209 1.00 79.94 442 ASP A O 1
ATOM 3634 N N . SER A 1 443 ? 2.701 -16.762 38.964 1.00 75.00 443 SER A N 1
ATOM 3635 C CA . SER A 1 443 ? 3.698 -15.718 38.697 1.00 75.00 443 SER A CA 1
ATOM 3636 C C . SER A 1 443 ? 3.207 -14.313 39.066 1.00 75.00 443 SER A C 1
ATOM 3638 O O . SER A 1 443 ? 4.011 -13.439 39.397 1.00 75.00 443 SER A O 1
ATOM 3640 N N . LEU A 1 444 ? 1.888 -14.099 39.063 1.00 71.06 444 LEU A N 1
ATOM 3641 C CA . LEU A 1 444 ? 1.262 -12.799 39.293 1.00 71.06 444 LEU A CA 1
ATOM 3642 C C . LEU A 1 444 ? 0.802 -12.579 40.736 1.00 71.06 444 LEU A C 1
ATOM 3644 O O . LEU A 1 444 ? 0.518 -11.433 41.078 1.00 71.06 444 LEU A O 1
ATOM 3648 N N . LYS A 1 445 ? 0.760 -13.603 41.598 1.00 77.12 445 LYS A N 1
ATOM 3649 C CA . LYS A 1 445 ? 0.153 -13.549 42.950 1.00 77.12 445 LYS A CA 1
ATOM 3650 C C . LYS A 1 445 ? 0.616 -12.405 43.864 1.00 77.12 445 LYS A C 1
ATOM 3652 O O . LYS A 1 445 ? -0.106 -12.010 44.771 1.00 77.12 445 LYS A O 1
ATOM 3657 N N . LYS A 1 446 ? 1.810 -11.847 43.629 1.00 72.31 446 LYS A N 1
ATOM 3658 C CA . LYS A 1 446 ? 2.379 -10.719 44.400 1.00 72.31 446 LYS A CA 1
ATOM 3659 C C . LYS A 1 446 ? 2.272 -9.356 43.699 1.00 72.31 446 LYS A C 1
ATOM 3661 O O . LYS A 1 446 ? 2.785 -8.365 44.211 1.00 72.31 446 LYS A O 1
ATOM 3666 N N . THR A 1 447 ? 1.647 -9.291 42.526 1.00 74.06 447 THR A N 1
ATOM 3667 C CA . THR A 1 447 ? 1.479 -8.051 41.753 1.00 74.06 447 THR A CA 1
ATOM 3668 C C . THR A 1 447 ? 0.236 -7.279 42.202 1.00 74.06 447 THR A C 1
ATOM 3670 O O . THR A 1 447 ? -0.727 -7.861 42.701 1.00 74.06 447 THR A O 1
ATOM 3673 N N . GLN A 1 448 ? 0.224 -5.955 42.007 1.00 68.88 448 GLN A N 1
ATOM 3674 C CA . GLN A 1 448 ? -0.918 -5.112 42.400 1.00 68.88 448 GLN A CA 1
ATOM 3675 C C . GLN A 1 448 ? -2.213 -5.434 41.630 1.00 68.88 448 GLN A C 1
ATOM 3677 O O . GLN A 1 448 ? -3.307 -5.190 42.154 1.00 68.88 448 GLN A O 1
ATOM 3682 N N . ASP A 1 449 ? -2.087 -6.006 40.429 1.00 66.12 449 ASP A N 1
ATOM 3683 C CA . ASP A 1 449 ? -3.195 -6.298 39.514 1.00 66.12 449 ASP A CA 1
ATOM 3684 C C . ASP A 1 449 ? -3.749 -7.723 39.637 1.00 66.12 449 ASP A C 1
ATOM 3686 O O . ASP A 1 449 ? -4.798 -8.017 39.060 1.00 66.12 449 ASP A O 1
ATOM 3690 N N . PHE A 1 450 ? -3.115 -8.594 40.431 1.00 79.69 450 PHE A N 1
ATOM 3691 C CA . PHE A 1 450 ? -3.475 -10.010 40.553 1.00 79.69 450 PHE A CA 1
ATOM 3692 C C . PHE A 1 450 ? -4.973 -10.245 40.762 1.00 79.69 450 PHE A C 1
ATOM 3694 O O . PHE A 1 450 ? -5.618 -10.949 39.990 1.00 79.69 450 PHE A O 1
ATOM 3701 N N . SER A 1 451 ? -5.544 -9.597 41.780 1.00 77.44 451 SER A N 1
ATOM 3702 C CA . SER A 1 451 ? -6.944 -9.792 42.156 1.00 77.44 451 SER A CA 1
ATOM 3703 C C . SER A 1 451 ? -7.920 -9.405 41.039 1.00 77.44 451 SER A C 1
ATOM 3705 O O . SER A 1 451 ? -8.999 -9.988 40.971 1.00 77.44 451 SER A O 1
ATOM 3707 N N . ARG A 1 452 ? -7.555 -8.447 40.170 1.00 69.25 452 ARG A N 1
ATOM 3708 C CA . ARG A 1 452 ? -8.352 -8.044 38.997 1.00 69.25 452 ARG A CA 1
ATOM 3709 C C . ARG A 1 452 ? -8.195 -9.042 37.850 1.00 69.25 452 ARG A C 1
ATOM 3711 O O . ARG A 1 452 ? -9.178 -9.416 37.225 1.00 69.25 452 ARG A O 1
ATOM 3718 N N . THR A 1 453 ? -6.973 -9.489 37.584 1.00 68.25 453 THR A N 1
ATOM 3719 C CA . THR A 1 453 ? -6.694 -10.497 36.552 1.00 68.25 453 THR A CA 1
ATOM 3720 C C . THR A 1 453 ? -7.387 -11.824 36.866 1.00 68.25 453 THR A C 1
ATOM 3722 O O . THR A 1 453 ? -8.047 -12.392 36.000 1.00 68.25 453 THR A O 1
ATOM 3725 N N . LEU A 1 454 ? -7.325 -12.268 38.126 1.00 81.44 454 LEU A N 1
ATOM 3726 C CA . LEU A 1 454 ? -8.021 -13.458 38.612 1.00 81.44 454 LEU A CA 1
ATOM 3727 C C . LEU A 1 454 ? -9.534 -13.365 38.372 1.00 81.44 454 LEU A C 1
ATOM 3729 O O . LEU A 1 454 ? -10.121 -14.286 37.818 1.00 81.44 454 LEU A O 1
ATOM 3733 N N . THR A 1 455 ? -10.162 -12.238 38.726 1.00 74.75 455 THR A N 1
ATOM 3734 C CA . THR A 1 455 ? -11.612 -12.045 38.544 1.00 74.75 455 THR A CA 1
ATOM 3735 C C . THR A 1 455 ? -12.037 -12.139 37.084 1.00 74.75 455 THR A C 1
ATOM 3737 O O . THR A 1 455 ? -13.053 -12.765 36.796 1.00 74.75 455 THR A O 1
ATOM 3740 N N . ILE A 1 456 ? -11.253 -11.581 36.157 1.00 65.81 456 ILE A N 1
ATOM 3741 C CA . ILE A 1 456 ? -11.565 -11.659 34.724 1.00 65.81 456 ILE A CA 1
ATOM 3742 C C . ILE A 1 456 ? -11.515 -13.111 34.232 1.00 65.81 456 ILE A C 1
ATOM 3744 O O . ILE A 1 456 ? -12.430 -13.559 33.542 1.00 65.81 456 ILE A O 1
ATOM 3748 N N . TYR A 1 457 ? -10.490 -13.874 34.621 1.00 74.19 457 TYR A N 1
ATOM 3749 C CA . TYR A 1 457 ? -10.386 -15.281 34.228 1.00 74.19 457 TYR A CA 1
ATOM 3750 C C . TYR A 1 457 ? -11.503 -16.145 34.826 1.00 74.19 457 TYR A C 1
ATOM 3752 O O . TYR A 1 457 ? -12.082 -16.971 34.120 1.00 74.19 457 TYR A O 1
ATOM 3760 N N . LEU A 1 458 ? -11.857 -15.933 36.096 1.00 82.12 458 LEU A N 1
ATOM 3761 C CA . LEU A 1 458 ? -12.952 -16.669 36.731 1.00 82.12 458 LEU A CA 1
ATOM 3762 C C . LEU A 1 458 ? -14.311 -16.313 36.119 1.00 82.12 458 LEU A C 1
ATOM 3764 O O . LEU A 1 458 ? -15.115 -17.211 35.879 1.00 82.12 458 LEU A O 1
ATOM 3768 N N . ASN A 1 459 ? -14.555 -15.040 35.792 1.00 69.25 459 ASN A N 1
ATOM 3769 C CA . ASN A 1 459 ? -15.756 -14.632 35.062 1.00 69.25 459 ASN A CA 1
ATOM 3770 C C . ASN A 1 459 ? -15.830 -15.266 33.678 1.00 69.25 459 ASN A C 1
ATOM 3772 O O . ASN A 1 459 ? -16.898 -15.718 33.275 1.00 69.25 459 ASN A O 1
ATOM 3776 N N . LEU A 1 460 ? -14.703 -15.355 32.974 1.00 67.44 460 LEU A N 1
ATOM 3777 C CA . LEU A 1 460 ? -14.635 -16.011 31.677 1.00 67.44 460 LEU A CA 1
ATOM 3778 C C . LEU A 1 460 ? -15.046 -17.482 31.783 1.00 67.44 460 LEU A C 1
ATOM 3780 O O . LEU A 1 460 ? -15.886 -17.927 31.010 1.00 67.44 460 LEU A O 1
ATOM 3784 N N . ILE A 1 461 ? -14.549 -18.227 32.769 1.00 75.12 461 ILE A N 1
ATOM 3785 C CA . ILE A 1 461 ? -14.972 -19.621 32.973 1.00 75.12 461 ILE A CA 1
ATOM 3786 C C . ILE A 1 461 ? -16.448 -19.686 33.403 1.00 75.12 461 ILE A C 1
ATOM 3788 O O . ILE A 1 461 ? -17.225 -20.490 32.888 1.00 75.12 461 ILE A O 1
ATOM 3792 N N . ARG A 1 462 ? -16.873 -18.793 34.304 1.00 74.50 462 ARG A N 1
ATOM 3793 C CA . ARG A 1 462 ? -18.255 -18.717 34.793 1.00 74.50 462 ARG A CA 1
ATOM 3794 C C . ARG A 1 462 ? -19.249 -18.448 33.668 1.00 74.50 462 ARG A C 1
ATOM 3796 O O . ARG A 1 462 ? -20.308 -19.056 33.661 1.00 74.50 462 ARG A O 1
ATOM 3803 N N . LEU A 1 463 ? -18.940 -17.592 32.702 1.00 64.00 463 LEU A N 1
ATOM 3804 C CA . LEU A 1 463 ? -19.833 -17.275 31.580 1.00 64.00 463 LEU A CA 1
ATOM 3805 C C . LEU A 1 463 ? -19.895 -18.383 30.510 1.00 64.00 463 LEU A C 1
ATOM 3807 O O . LEU A 1 463 ? -20.712 -18.297 29.597 1.00 64.00 463 LEU A O 1
ATOM 3811 N N . ASN A 1 464 ? -19.076 -19.432 30.627 1.00 63.09 464 ASN A N 1
ATOM 3812 C CA . ASN A 1 464 ? -18.945 -20.500 29.638 1.00 63.09 464 ASN A CA 1
ATOM 3813 C C . ASN A 1 464 ? -19.160 -21.877 30.301 1.00 63.09 464 ASN A C 1
ATOM 3815 O O . ASN A 1 464 ? -18.188 -22.518 30.706 1.00 63.09 464 ASN A O 1
ATOM 3819 N N . PRO A 1 465 ? -20.416 -22.357 30.423 1.00 72.12 465 PRO A N 1
ATOM 3820 C CA . PRO A 1 465 ? -20.733 -23.622 31.094 1.00 72.12 465 PRO A CA 1
ATOM 3821 C C . PRO A 1 465 ? -19.940 -24.829 30.584 1.00 72.12 465 PRO A C 1
ATOM 3823 O O . PRO A 1 465 ? -19.577 -25.686 31.381 1.00 72.12 465 PRO A O 1
ATOM 3826 N N . GLU A 1 466 ? -19.609 -24.862 29.290 1.00 69.38 466 GLU A N 1
ATOM 3827 C CA . GLU A 1 466 ? -18.846 -25.945 28.652 1.00 69.38 466 GLU A CA 1
ATOM 3828 C C . GLU A 1 466 ? -17.415 -26.102 29.190 1.00 69.38 466 GLU A C 1
ATOM 3830 O O . GLU A 1 466 ? -16.845 -27.185 29.102 1.00 69.38 466 GLU A O 1
ATOM 3835 N N . LEU A 1 467 ? -16.836 -25.047 29.774 1.00 71.06 467 LEU A N 1
ATOM 3836 C CA . LEU A 1 467 ? -15.489 -25.083 30.352 1.00 71.06 467 LEU A CA 1
ATOM 3837 C C . LEU A 1 467 ? -15.469 -25.646 31.775 1.00 71.06 467 LEU A C 1
ATOM 3839 O O . LEU A 1 467 ? -14.420 -26.084 32.241 1.00 71.06 467 LEU A O 1
ATOM 3843 N N . ARG A 1 468 ? -16.605 -25.618 32.482 1.00 81.50 468 ARG A N 1
ATOM 3844 C CA . ARG A 1 468 ? -16.691 -26.001 33.901 1.00 81.50 468 ARG A CA 1
ATOM 3845 C C . ARG A 1 468 ? -16.365 -27.486 34.136 1.00 81.50 468 ARG A C 1
ATOM 3847 O O . ARG A 1 468 ? -15.634 -27.757 35.084 1.00 81.50 468 ARG A O 1
ATOM 3854 N N . PRO A 1 469 ? -16.811 -28.436 33.285 1.00 76.31 469 PRO A N 1
ATOM 3855 C CA . PRO A 1 469 ? -16.431 -29.844 33.411 1.00 76.31 469 PRO A CA 1
ATOM 3856 C C . PRO A 1 469 ? -14.948 -30.129 33.137 1.00 76.31 469 PRO A C 1
ATOM 3858 O O . PRO A 1 469 ? -14.458 -31.175 33.544 1.00 76.31 469 PRO A O 1
ATOM 3861 N N . GLU A 1 470 ? -14.232 -29.236 32.440 1.00 77.31 470 GLU A N 1
ATOM 3862 C CA . GLU A 1 470 ? -12.796 -29.393 32.154 1.00 77.31 470 GLU A CA 1
ATOM 3863 C C . GLU A 1 470 ? -11.903 -28.908 33.321 1.00 77.31 470 GLU A C 1
ATOM 3865 O O . GLU A 1 470 ? -10.680 -29.027 33.243 1.00 77.31 470 GLU A O 1
ATOM 3870 N N . ILE A 1 471 ? -12.487 -28.367 34.402 1.00 83.69 471 ILE A N 1
ATOM 3871 C CA . ILE A 1 471 ? -11.739 -27.876 35.567 1.00 83.69 471 ILE A CA 1
ATOM 3872 C C . ILE A 1 471 ? -11.284 -29.046 36.435 1.00 83.69 471 ILE A C 1
ATOM 3874 O O . ILE A 1 471 ? -12.087 -29.682 37.122 1.00 83.69 471 ILE A O 1
ATOM 3878 N N . ASP A 1 472 ? -9.975 -29.277 36.456 1.00 82.75 472 ASP A N 1
ATOM 3879 C CA . ASP A 1 472 ? -9.368 -30.272 37.329 1.00 82.75 472 ASP A CA 1
ATOM 3880 C C . ASP A 1 472 ? -9.222 -29.791 38.786 1.00 82.75 472 ASP A C 1
ATOM 3882 O O . ASP A 1 472 ? -9.336 -28.609 39.134 1.00 82.75 472 ASP A O 1
ATOM 3886 N N . GLU A 1 473 ? -8.978 -30.761 39.664 1.00 83.00 473 GLU A N 1
ATOM 3887 C CA . GLU A 1 473 ? -8.795 -30.546 41.098 1.00 83.00 473 GLU A CA 1
ATOM 3888 C C . GLU A 1 473 ? -7.556 -29.684 41.400 1.00 83.00 473 GLU A C 1
ATOM 3890 O O . GLU A 1 473 ? -7.554 -28.902 42.351 1.00 83.00 473 GLU A O 1
ATOM 3895 N N . GLU A 1 474 ? -6.516 -29.775 40.564 1.00 84.88 474 GLU A N 1
ATOM 3896 C CA . GLU A 1 474 ? -5.265 -29.035 40.737 1.00 84.88 474 GLU A CA 1
ATOM 3897 C C . GLU A 1 474 ? -5.462 -27.528 40.518 1.00 84.88 474 GLU A C 1
ATOM 3899 O O . GLU A 1 474 ? -4.972 -26.704 41.302 1.00 84.88 474 GLU A O 1
ATOM 3904 N N . PHE A 1 475 ? -6.198 -27.156 39.472 1.00 85.50 475 PHE A N 1
ATOM 3905 C CA . PHE A 1 475 ? -6.566 -25.781 39.178 1.00 85.50 475 PHE A CA 1
ATOM 3906 C C . PHE A 1 475 ? -7.502 -25.232 40.251 1.00 85.50 475 PHE A C 1
ATOM 3908 O O . PHE A 1 475 ? -7.261 -24.138 40.765 1.00 85.50 475 PHE A O 1
ATOM 3915 N N . TYR A 1 476 ? -8.522 -26.003 40.645 1.00 90.94 476 TYR A N 1
ATOM 3916 C CA . TYR A 1 476 ? -9.464 -25.616 41.697 1.00 90.94 476 TYR A CA 1
ATOM 3917 C C . TYR A 1 476 ? -8.746 -25.319 43.024 1.00 90.94 476 TYR A C 1
ATOM 3919 O O . TYR A 1 476 ? -8.938 -24.255 43.617 1.00 90.94 476 TYR A O 1
ATOM 3927 N N . LYS A 1 477 ? -7.830 -26.201 43.438 1.00 88.81 477 LYS A N 1
ATOM 3928 C CA . LYS A 1 477 ? -6.965 -26.001 44.610 1.00 88.81 477 LYS A CA 1
ATOM 3929 C C . LYS A 1 477 ? -6.053 -24.778 44.465 1.00 88.81 477 LYS A C 1
ATOM 3931 O O . LYS A 1 477 ? -5.831 -24.047 45.431 1.00 88.81 477 LYS A O 1
ATOM 3936 N N . GLY A 1 478 ? -5.573 -24.505 43.250 1.00 88.69 478 GLY A N 1
ATOM 3937 C CA . GLY A 1 478 ? -4.870 -23.265 42.917 1.00 88.69 478 GLY A CA 1
ATOM 3938 C C . GLY A 1 478 ? -5.696 -22.022 43.256 1.00 88.69 478 GLY A C 1
ATOM 3939 O O . GLY A 1 478 ? -5.196 -21.132 43.942 1.00 88.69 478 GLY A O 1
ATOM 3940 N N . ILE A 1 479 ? -6.978 -21.991 42.874 1.00 90.94 479 ILE A N 1
ATOM 3941 C CA . ILE A 1 479 ? -7.877 -20.861 43.169 1.00 90.94 479 ILE A CA 1
ATOM 3942 C C . ILE A 1 479 ? -8.051 -20.638 44.677 1.00 90.94 479 ILE A C 1
ATOM 3944 O O . ILE A 1 479 ? -8.034 -19.488 45.117 1.00 90.94 479 ILE A O 1
ATOM 3948 N N . ILE A 1 480 ? -8.146 -21.702 45.479 1.00 91.12 480 ILE A N 1
ATOM 3949 C CA . ILE A 1 480 ? -8.206 -21.589 46.949 1.00 91.12 480 ILE A CA 1
ATOM 3950 C C . ILE A 1 480 ? -6.944 -20.902 47.474 1.00 91.12 480 ILE A C 1
ATOM 3952 O O . ILE A 1 480 ? -7.041 -19.917 48.202 1.00 91.12 480 ILE A O 1
ATOM 3956 N N . SER A 1 481 ? -5.765 -21.324 47.008 1.00 89.94 481 SER A N 1
ATOM 3957 C CA . SER A 1 481 ? -4.487 -20.716 47.408 1.00 89.94 481 SER A CA 1
ATOM 3958 C C . SER A 1 481 ? -4.348 -19.232 47.021 1.00 89.94 481 SER A C 1
ATOM 3960 O O . SER A 1 481 ? -3.463 -18.533 47.520 1.00 89.94 481 SER A O 1
ATOM 3962 N N . TYR A 1 482 ? -5.222 -18.731 46.140 1.00 90.69 482 TYR A N 1
ATOM 3963 C CA . TYR A 1 482 ? -5.266 -17.336 45.707 1.00 90.69 482 TYR A CA 1
ATOM 3964 C C . TYR A 1 482 ? -6.170 -16.438 46.560 1.00 90.69 482 TYR A C 1
ATOM 3966 O O . TYR A 1 482 ? -6.091 -15.206 46.453 1.00 90.69 482 TYR A O 1
ATOM 3974 N N . LEU A 1 483 ? -6.991 -17.015 47.440 1.00 89.38 483 LEU A N 1
ATOM 3975 C CA . LEU A 1 483 ? -7.872 -16.272 48.341 1.00 89.38 483 LEU A CA 1
ATOM 3976 C C . LEU A 1 483 ? -7.132 -15.241 49.219 1.00 89.38 483 LEU A C 1
ATOM 3978 O O . LEU A 1 483 ? -7.625 -14.113 49.313 1.00 89.38 483 LEU A O 1
ATOM 3982 N N . PRO A 1 484 ? -5.940 -15.521 49.791 1.00 86.88 484 PRO A N 1
ATOM 3983 C CA . PRO A 1 484 ? -5.193 -14.531 50.577 1.00 86.88 484 PRO A CA 1
ATOM 3984 C C . PRO A 1 484 ? -4.736 -13.302 49.775 1.00 86.88 484 PRO A C 1
ATOM 3986 O O . PRO A 1 484 ? -4.492 -12.244 50.350 1.00 86.88 484 PRO A O 1
ATOM 3989 N N . TYR A 1 485 ? -4.626 -13.424 48.450 1.00 84.12 485 TYR A N 1
ATOM 3990 C CA . TYR A 1 485 ? -4.172 -12.357 47.549 1.00 84.12 485 TYR A CA 1
ATOM 3991 C C . TYR A 1 485 ? -5.338 -11.583 46.906 1.00 84.12 485 TYR A C 1
ATOM 3993 O O . TYR A 1 485 ? -5.127 -10.670 46.099 1.00 84.12 485 TYR A O 1
ATOM 4001 N N . THR A 1 486 ? -6.581 -11.937 47.243 1.00 84.00 486 THR A N 1
ATOM 4002 C CA . THR A 1 486 ? -7.789 -11.332 46.678 1.00 84.00 486 THR A CA 1
ATOM 4003 C C . THR A 1 486 ? -8.273 -10.177 47.554 1.00 84.00 486 THR A C 1
ATOM 4005 O O . THR A 1 486 ? -8.455 -10.324 48.757 1.00 84.00 486 THR A O 1
ATOM 4008 N N . LYS A 1 487 ? -8.497 -9.001 46.951 1.00 81.62 487 LYS A N 1
ATOM 4009 C CA . LYS A 1 487 ? -9.045 -7.828 47.657 1.00 81.62 487 LYS A CA 1
ATOM 4010 C C . LYS A 1 487 ? -10.544 -8.015 47.911 1.00 81.62 487 LYS A C 1
ATOM 4012 O O . LYS A 1 487 ? -11.233 -8.536 47.039 1.00 81.62 487 LYS A O 1
ATOM 4017 N N . GLU A 1 488 ? -11.053 -7.478 49.023 1.00 78.94 488 GLU A N 1
ATOM 4018 C CA . GLU A 1 488 ? -12.466 -7.567 49.451 1.00 78.94 488 GLU A CA 1
ATOM 4019 C C . GLU A 1 488 ? -13.462 -7.306 48.304 1.00 78.94 488 GLU A C 1
ATOM 4021 O O . GLU A 1 488 ? -14.342 -8.119 48.039 1.00 78.94 488 GLU A O 1
ATOM 4026 N N . LYS A 1 489 ? -13.251 -6.235 47.523 1.00 80.19 489 LYS A N 1
ATOM 4027 C CA . LYS A 1 489 ? -14.118 -5.856 46.390 1.00 80.19 489 LYS A CA 1
ATOM 4028 C C . LYS A 1 489 ? -14.272 -6.916 45.286 1.00 80.19 489 LYS A C 1
ATOM 4030 O O . LYS A 1 489 ? -15.205 -6.835 44.499 1.00 80.19 489 LYS A O 1
ATOM 4035 N N . ASN A 1 490 ? -13.333 -7.856 45.188 1.00 81.31 490 ASN A N 1
ATOM 4036 C CA . ASN A 1 490 ? -13.304 -8.915 44.177 1.00 81.31 490 ASN A CA 1
ATOM 4037 C C . ASN A 1 490 ? -13.601 -10.295 44.784 1.00 81.31 490 ASN A C 1
ATOM 4039 O O . ASN A 1 490 ? -13.741 -11.271 44.048 1.00 81.31 490 ASN A O 1
ATOM 4043 N N . LEU A 1 491 ? -13.688 -10.382 46.115 1.00 86.88 491 LEU A N 1
ATOM 4044 C CA . LEU A 1 491 ? -13.787 -11.635 46.850 1.00 86.88 491 LEU A CA 1
ATOM 4045 C C . LEU A 1 491 ? -15.075 -12.392 46.521 1.00 86.88 491 LEU A C 1
ATOM 4047 O O . LEU A 1 491 ? -15.033 -13.603 46.319 1.00 86.88 491 LEU A O 1
ATOM 4051 N N . ARG A 1 492 ? -16.190 -11.666 46.354 1.00 85.94 492 ARG A N 1
ATOM 4052 C CA . ARG A 1 492 ? -17.478 -12.233 45.928 1.00 85.94 492 ARG A CA 1
ATOM 4053 C C . ARG A 1 492 ? -17.338 -13.094 44.675 1.00 85.94 492 ARG A C 1
ATOM 4055 O O . ARG A 1 492 ? -17.833 -14.207 44.657 1.00 85.94 492 ARG A O 1
ATOM 4062 N N . CYS A 1 493 ? -16.665 -12.597 43.639 1.00 82.88 493 CYS A N 1
ATOM 4063 C CA . CYS A 1 493 ? -16.555 -13.307 42.366 1.00 82.88 493 CYS A CA 1
ATOM 4064 C C . CYS A 1 493 ? -15.703 -14.579 42.479 1.00 82.88 493 CYS A C 1
ATOM 4066 O O . CYS A 1 493 ? -16.011 -15.581 41.837 1.00 82.88 493 CYS A O 1
ATOM 4068 N N . VAL A 1 494 ? -14.638 -14.548 43.289 1.00 88.88 494 VAL A N 1
ATOM 4069 C CA . VAL A 1 494 ? -13.792 -15.728 43.522 1.00 88.88 494 VAL A CA 1
ATOM 4070 C C . VAL A 1 494 ? -14.566 -16.790 44.302 1.00 88.88 494 VAL A C 1
ATOM 4072 O O . VAL A 1 494 ? -14.558 -17.958 43.923 1.00 88.88 494 VAL A O 1
ATOM 4075 N N . LEU A 1 495 ? -15.289 -16.379 45.346 1.00 88.94 495 LEU A N 1
ATOM 4076 C CA . LEU A 1 495 ? -16.126 -17.275 46.145 1.00 88.94 495 LEU A CA 1
ATOM 4077 C C . LEU A 1 495 ? -17.316 -17.818 45.348 1.00 88.94 495 LEU A C 1
ATOM 4079 O O . LEU A 1 495 ? -17.619 -19.000 45.449 1.00 88.94 495 LEU A O 1
ATOM 4083 N N . GLU A 1 496 ? -17.950 -16.992 44.514 1.00 86.31 496 GLU A N 1
ATOM 4084 C CA . GLU A 1 496 ? -19.023 -17.421 43.611 1.00 86.31 496 GLU A CA 1
ATOM 4085 C C . GLU A 1 496 ? -18.535 -18.511 42.659 1.00 86.31 496 GLU A C 1
ATOM 4087 O O . GLU A 1 496 ? -19.250 -19.483 42.447 1.00 86.31 496 GLU A O 1
ATOM 4092 N N . PHE A 1 497 ? -17.322 -18.372 42.117 1.00 89.19 497 PHE A N 1
ATOM 4093 C CA . PHE A 1 497 ? -16.716 -19.393 41.271 1.00 89.19 497 PHE A CA 1
ATOM 4094 C C . PHE A 1 497 ? -16.456 -20.697 42.038 1.00 89.19 497 PHE A C 1
ATOM 4096 O O . PHE A 1 497 ? -16.856 -21.759 41.569 1.00 89.19 497 PHE A O 1
ATOM 4103 N N . LEU A 1 498 ? -15.821 -20.627 43.215 1.00 89.69 498 LEU A N 1
ATOM 4104 C CA . LEU A 1 498 ? -15.534 -21.810 44.042 1.00 89.69 498 LEU A CA 1
ATOM 4105 C C . LEU A 1 498 ? -16.821 -22.547 44.449 1.00 89.69 498 LEU A C 1
ATOM 4107 O O . LEU A 1 498 ? -16.837 -23.764 44.569 1.00 89.69 498 LEU A O 1
ATOM 4111 N N . LEU A 1 499 ? -17.921 -21.816 44.617 1.00 87.31 499 LEU A N 1
ATOM 4112 C CA . LEU A 1 499 ? -19.202 -22.353 45.072 1.00 87.31 499 LEU A CA 1
ATOM 4113 C C . LEU A 1 499 ? -20.210 -22.553 43.929 1.00 87.31 499 LEU A C 1
ATOM 4115 O O . LEU A 1 499 ? -21.420 -22.588 44.162 1.00 87.31 499 LEU A O 1
ATOM 4119 N N . LEU A 1 500 ? -19.739 -22.683 42.685 1.00 84.69 500 LEU A N 1
ATOM 4120 C CA . LEU A 1 500 ? -20.592 -23.085 41.569 1.00 84.69 500 LEU A CA 1
ATOM 4121 C C . LEU A 1 500 ? -21.094 -24.514 41.772 1.00 84.69 500 LEU A C 1
ATOM 4123 O O . LEU A 1 500 ? -20.329 -25.414 42.115 1.00 84.69 500 LEU A O 1
ATOM 4127 N N . LYS A 1 501 ? -22.377 -24.735 41.475 1.00 81.31 501 LYS A N 1
ATOM 4128 C CA . LYS A 1 501 ? -23.021 -26.049 41.579 1.00 81.31 501 LYS A CA 1
ATOM 4129 C C . LYS A 1 501 ? -22.277 -27.118 40.775 1.00 81.31 501 LYS A C 1
ATOM 4131 O O . LYS A 1 501 ? -22.102 -28.242 41.227 1.00 81.31 501 LYS A O 1
ATOM 4136 N N . GLU A 1 502 ? -21.794 -26.759 39.594 1.00 82.88 502 GLU A N 1
ATOM 4137 C CA . GLU A 1 502 ? -21.057 -27.654 38.702 1.00 82.88 502 GLU A CA 1
ATOM 4138 C C . GLU A 1 502 ? -19.681 -28.052 39.258 1.00 82.88 502 GLU A C 1
ATOM 4140 O O . GLU A 1 502 ? -19.139 -29.086 38.869 1.00 82.88 502 GLU A O 1
ATOM 4145 N N . LEU A 1 503 ? -19.131 -27.270 40.192 1.00 86.81 503 LEU A N 1
ATOM 4146 C CA . LEU A 1 503 ? -17.853 -27.526 40.862 1.00 86.81 503 LEU A CA 1
ATOM 4147 C C . LEU A 1 503 ? -18.026 -28.105 42.274 1.00 86.81 503 LEU A C 1
ATOM 4149 O O . LEU A 1 503 ? -17.034 -28.292 42.976 1.00 86.81 503 LEU A O 1
ATOM 4153 N N . GLU A 1 504 ? -19.252 -28.458 42.677 1.00 85.50 504 GLU A N 1
ATOM 4154 C CA . GLU A 1 504 ? -19.549 -29.043 43.993 1.00 85.50 504 GLU A CA 1
ATOM 4155 C C . GLU A 1 504 ? -18.660 -30.257 44.298 1.00 85.50 504 GLU A C 1
ATOM 4157 O O . GLU A 1 504 ? -18.113 -30.377 45.390 1.00 85.50 504 GLU A O 1
ATOM 4162 N N . HIS A 1 505 ? -18.448 -31.132 43.315 1.00 84.31 505 HIS A N 1
ATOM 4163 C CA . HIS A 1 505 ? -17.587 -32.303 43.469 1.00 84.31 505 HIS A CA 1
ATOM 4164 C C . HIS A 1 505 ? -16.124 -31.939 43.782 1.00 84.31 505 HIS A C 1
ATOM 4166 O O . HIS A 1 505 ? -15.478 -32.642 44.557 1.00 84.31 505 HIS A O 1
ATOM 4172 N N . ASN A 1 506 ? -15.607 -30.839 43.224 1.00 88.06 506 ASN A N 1
ATOM 4173 C CA . ASN A 1 506 ? -14.259 -30.350 43.513 1.00 88.06 506 ASN A CA 1
ATOM 4174 C C . ASN A 1 506 ? -14.193 -29.714 44.900 1.00 88.06 506 ASN A C 1
ATOM 4176 O O . ASN A 1 506 ? -13.228 -29.956 45.622 1.00 88.06 506 ASN A O 1
ATOM 4180 N N . PHE A 1 507 ? -15.230 -28.969 45.297 1.00 86.94 507 PHE A N 1
ATOM 4181 C CA . PHE A 1 507 ? -15.358 -28.422 46.646 1.00 86.94 507 PHE A CA 1
ATOM 4182 C C . PHE A 1 507 ? -15.351 -29.535 47.709 1.00 86.94 507 PHE A C 1
ATOM 4184 O O . PHE A 1 507 ? -14.565 -29.479 48.653 1.00 86.94 507 PHE A O 1
ATOM 4191 N N . LEU A 1 508 ? -16.179 -30.572 47.536 1.00 82.94 508 LEU A N 1
ATOM 4192 C CA . LEU A 1 508 ? -16.337 -31.660 48.511 1.00 82.94 508 LEU A CA 1
ATOM 4193 C C . LEU A 1 508 ? -15.089 -32.544 48.649 1.00 82.94 508 LEU A C 1
ATOM 4195 O O . LEU A 1 508 ? -14.902 -33.168 49.690 1.00 82.94 508 LEU A O 1
ATOM 4199 N N . LYS A 1 509 ? -14.227 -32.585 47.627 1.00 85.75 509 LYS A N 1
ATOM 4200 C CA . LYS A 1 509 ? -12.941 -33.299 47.667 1.00 85.75 509 LYS A CA 1
ATOM 4201 C C . LYS A 1 509 ? -11.838 -32.559 48.427 1.00 85.75 509 LYS A C 1
ATOM 4203 O O . LYS A 1 509 ? -10.828 -33.175 48.756 1.00 85.75 509 LYS A O 1
ATOM 4208 N N . GLN A 1 510 ? -12.004 -31.263 48.702 1.00 87.12 510 GLN A N 1
ATOM 4209 C CA . GLN A 1 510 ? -10.992 -30.497 49.432 1.00 87.12 510 GLN A CA 1
ATOM 4210 C C . GLN A 1 510 ? -10.897 -30.943 50.891 1.00 87.12 510 GLN A C 1
ATOM 4212 O O . GLN A 1 510 ? -11.887 -31.371 51.488 1.00 87.12 510 GLN A O 1
ATOM 4217 N N . SER A 1 511 ? -9.716 -30.782 51.487 1.00 84.25 511 SER A N 1
ATOM 4218 C CA . SER A 1 511 ? -9.518 -31.039 52.914 1.00 84.25 511 SER A CA 1
ATOM 4219 C C . SER A 1 511 ? -10.378 -30.108 53.774 1.00 84.25 511 SER A C 1
ATOM 4221 O O . SER A 1 511 ? -10.711 -28.992 53.370 1.00 84.25 511 SER A O 1
ATOM 4223 N N . GLU A 1 512 ? -10.683 -30.518 55.009 1.00 79.12 512 GLU A N 1
ATOM 4224 C CA . GLU A 1 512 ? -11.430 -29.663 55.943 1.00 79.12 512 GLU A CA 1
ATOM 4225 C C . GLU A 1 512 ? -10.796 -28.279 56.126 1.00 79.12 512 GLU A C 1
ATOM 4227 O O . GLU A 1 512 ? -11.507 -27.297 56.318 1.00 79.12 512 GLU A O 1
ATOM 4232 N N . ASN A 1 513 ? -9.465 -28.185 56.076 1.00 81.44 513 ASN A N 1
ATOM 4233 C CA . ASN A 1 513 ? -8.751 -26.921 56.236 1.00 81.44 513 ASN A CA 1
ATOM 4234 C C . ASN A 1 513 ? -8.960 -25.987 55.037 1.00 81.44 513 ASN A C 1
ATOM 4236 O O . ASN A 1 513 ? -9.200 -24.800 55.232 1.00 81.44 513 ASN A O 1
ATOM 4240 N N . GLU A 1 514 ? -8.929 -26.518 53.815 1.00 84.56 514 GLU A N 1
ATOM 4241 C CA . GLU A 1 514 ? -9.204 -25.752 52.592 1.00 84.56 514 GLU A CA 1
ATOM 4242 C C . GLU A 1 514 ? -10.669 -25.298 52.548 1.00 84.56 514 GLU A C 1
ATOM 4244 O O . GLU A 1 514 ? -10.958 -24.142 52.236 1.00 84.56 514 GLU A O 1
ATOM 4249 N N . GLN A 1 515 ? -11.604 -26.165 52.947 1.00 81.38 515 GLN A N 1
ATOM 4250 C CA . GLN A 1 515 ? -13.013 -25.785 53.079 1.00 81.38 515 GLN A CA 1
ATOM 4251 C C . GLN A 1 515 ? -13.196 -24.690 54.144 1.00 81.38 515 GLN A C 1
ATOM 4253 O O . GLN A 1 515 ? -13.907 -23.712 53.903 1.00 81.38 515 GLN A O 1
ATOM 4258 N N . LYS A 1 516 ? -12.515 -24.796 55.296 1.00 78.00 516 LYS A N 1
ATOM 4259 C CA . LYS A 1 516 ? -12.504 -23.759 56.345 1.00 78.00 516 LYS A CA 1
ATOM 4260 C C . LYS A 1 516 ? -11.937 -22.432 55.838 1.00 78.00 516 LYS A C 1
ATOM 4262 O O . LYS A 1 516 ? -12.470 -21.389 56.200 1.00 78.00 516 LYS A O 1
ATOM 4267 N N . GLU A 1 517 ? -10.911 -22.436 54.993 1.00 83.69 517 GLU A N 1
ATOM 4268 C CA . GLU A 1 517 ? -10.351 -21.206 54.415 1.00 83.69 517 GLU A CA 1
ATOM 4269 C C . GLU A 1 517 ? -11.374 -20.467 53.538 1.00 83.69 517 GLU A C 1
ATOM 4271 O O . GLU A 1 517 ? -11.549 -19.253 53.677 1.00 83.69 517 GLU A O 1
ATOM 4276 N N . ILE A 1 518 ? -12.121 -21.199 52.706 1.00 85.25 518 ILE A N 1
ATOM 4277 C CA . ILE A 1 518 ? -13.224 -20.636 51.910 1.00 85.25 518 ILE A CA 1
ATOM 4278 C C . ILE A 1 518 ? -14.280 -20.023 52.840 1.00 85.25 518 ILE A C 1
ATOM 4280 O O . ILE A 1 518 ? -14.697 -18.881 52.643 1.00 85.25 518 ILE A O 1
ATOM 4284 N N . VAL A 1 519 ? -14.672 -20.750 53.889 1.00 77.19 519 VAL A N 1
ATOM 4285 C CA . VAL A 1 519 ? -15.657 -20.302 54.889 1.00 77.19 519 VAL A CA 1
ATOM 4286 C C . VAL A 1 519 ? -15.199 -19.018 55.593 1.00 77.19 519 VAL A C 1
ATOM 4288 O O . VAL A 1 519 ? -15.971 -18.067 55.728 1.00 77.19 519 VAL A O 1
ATOM 4291 N N . LEU A 1 520 ? -13.933 -18.951 56.009 1.00 80.19 520 LEU A N 1
ATOM 4292 C CA . LEU A 1 520 ? -13.355 -17.762 56.640 1.00 80.19 520 LEU A CA 1
ATOM 4293 C C . LEU A 1 520 ? -13.396 -16.553 55.705 1.00 80.19 520 LEU A C 1
ATOM 4295 O O . LEU A 1 520 ? -13.674 -15.443 56.152 1.00 80.19 520 LEU A O 1
ATOM 4299 N N . LYS A 1 521 ? -13.195 -16.759 54.404 1.00 86.12 521 LYS A N 1
ATOM 4300 C CA . LYS A 1 521 ? -13.291 -15.687 53.411 1.00 86.12 521 LYS A CA 1
ATOM 4301 C C . LYS A 1 521 ? -14.718 -15.227 53.145 1.00 86.12 521 LYS A C 1
ATOM 4303 O O . LYS A 1 521 ? -14.938 -14.035 52.954 1.00 86.12 521 LYS A O 1
ATOM 4308 N N . ILE A 1 522 ? -15.706 -16.115 53.218 1.00 81.88 522 ILE A N 1
ATOM 4309 C CA . ILE A 1 522 ? -17.125 -15.726 53.155 1.00 81.88 522 ILE A CA 1
ATOM 4310 C C . ILE A 1 522 ? -17.472 -14.739 54.282 1.00 81.88 522 ILE A C 1
ATOM 4312 O O . ILE A 1 522 ? -18.263 -13.818 54.075 1.00 81.88 522 ILE A O 1
ATOM 4316 N N . ASN A 1 523 ? -16.839 -14.858 55.456 1.00 75.25 523 ASN A N 1
ATOM 4317 C CA . ASN A 1 523 ? -17.066 -13.929 56.565 1.00 75.25 523 ASN A CA 1
ATOM 4318 C C . ASN A 1 523 ? -16.623 -12.488 56.299 1.00 75.25 523 ASN A C 1
ATOM 4320 O O . ASN A 1 523 ? -17.127 -11.593 56.983 1.00 75.25 523 ASN A O 1
ATOM 4324 N N . GLU A 1 524 ? -15.732 -12.269 55.334 1.00 83.19 524 GLU A N 1
ATOM 4325 C CA . GLU A 1 524 ? -15.262 -10.943 54.922 1.00 83.19 524 GLU A CA 1
ATOM 4326 C C . GLU A 1 524 ? -16.263 -10.240 53.981 1.00 83.19 524 GLU A C 1
ATOM 4328 O O . GLU A 1 524 ? -16.110 -9.053 53.702 1.00 83.19 524 GLU A O 1
ATOM 4333 N N . LEU A 1 525 ? -17.302 -10.936 53.495 1.00 81.62 525 LEU A N 1
ATOM 4334 C CA . LEU A 1 525 ? -18.312 -10.358 52.606 1.00 81.62 525 LEU A CA 1
ATOM 4335 C C . LEU A 1 525 ? -19.308 -9.452 53.341 1.00 81.62 525 LEU A C 1
ATOM 4337 O O . LEU A 1 525 ? -19.712 -9.696 54.483 1.00 81.62 525 LEU A O 1
ATOM 4341 N N . LYS A 1 526 ? -19.791 -8.435 52.620 1.00 82.12 526 LYS A N 1
ATOM 4342 C CA . LYS A 1 526 ? -20.927 -7.603 53.038 1.00 82.12 526 LYS A CA 1
ATOM 4343 C C . LYS A 1 526 ? -22.219 -8.423 53.047 1.00 82.12 526 LYS A C 1
ATOM 4345 O O . LYS A 1 526 ? -22.347 -9.394 52.309 1.00 82.12 526 LYS A O 1
ATOM 4350 N N . LYS A 1 527 ? -23.205 -7.996 53.844 1.00 75.81 527 LYS A N 1
ATOM 4351 C CA . LYS A 1 527 ? -24.475 -8.717 54.065 1.00 75.81 527 LYS A CA 1
ATOM 4352 C C . LYS A 1 527 ? -25.199 -9.119 52.766 1.00 75.81 527 LYS A C 1
ATOM 4354 O O . LYS A 1 527 ? -25.695 -10.235 52.674 1.00 75.81 527 LYS A O 1
ATOM 4359 N N . GLU A 1 528 ? -25.230 -8.236 51.768 1.00 76.00 528 GLU A N 1
ATOM 4360 C CA . GLU A 1 528 ? -25.869 -8.490 50.465 1.00 76.00 528 GLU A CA 1
ATOM 4361 C C . GLU A 1 528 ? -25.154 -9.596 49.669 1.00 76.00 528 GLU A C 1
ATOM 4363 O O . GLU A 1 528 ? -25.791 -10.522 49.168 1.00 76.00 528 GLU A O 1
ATOM 4368 N N . ASP A 1 529 ? -23.821 -9.545 49.613 1.00 77.56 529 ASP A N 1
ATOM 4369 C CA . ASP A 1 529 ? -23.003 -10.548 48.925 1.00 77.56 529 ASP A CA 1
ATOM 4370 C C . ASP A 1 529 ? -23.007 -11.888 49.668 1.00 77.56 529 ASP A C 1
ATOM 4372 O O . ASP A 1 529 ? -23.023 -12.949 49.047 1.00 77.56 529 ASP A O 1
ATOM 4376 N N . LEU A 1 530 ? -23.043 -11.844 51.001 1.00 76.19 530 LEU A N 1
ATOM 4377 C CA . LEU A 1 530 ? -23.175 -13.019 51.850 1.00 76.19 530 LEU A CA 1
ATOM 4378 C C . LEU A 1 530 ? -24.489 -13.756 51.572 1.00 76.19 530 LEU A C 1
ATOM 4380 O O . LEU A 1 530 ? -24.463 -14.968 51.383 1.00 76.19 530 LEU A O 1
ATOM 4384 N N . SER A 1 531 ? -25.615 -13.039 51.501 1.00 71.12 531 SER A N 1
ATOM 4385 C CA . SER A 1 531 ? -26.927 -13.619 51.176 1.00 71.12 531 SER A CA 1
ATOM 4386 C C . SER A 1 531 ? -26.899 -14.336 49.822 1.00 71.12 531 SER A C 1
ATOM 4388 O O . SER A 1 531 ? -27.348 -15.473 49.712 1.00 71.12 531 SER A O 1
ATOM 4390 N N . TYR A 1 532 ? -26.292 -13.707 48.811 1.00 77.38 532 TYR A N 1
ATOM 4391 C CA . TYR A 1 532 ? -26.144 -14.285 47.473 1.00 77.38 532 TYR A CA 1
ATOM 4392 C C . TYR A 1 532 ? -25.282 -15.560 47.460 1.00 77.38 532 TYR A C 1
ATOM 4394 O O . TYR A 1 532 ? -25.638 -16.553 46.829 1.00 77.38 532 TYR A O 1
ATOM 4402 N N . ILE A 1 533 ? -24.150 -15.562 48.170 1.00 77.81 533 ILE A N 1
ATOM 4403 C CA . ILE A 1 533 ? -23.280 -16.745 48.270 1.00 77.81 533 ILE A CA 1
ATOM 4404 C C . ILE A 1 533 ? -23.953 -17.870 49.070 1.00 77.81 533 ILE A C 1
ATOM 4406 O O . ILE A 1 533 ? -23.826 -19.040 48.714 1.00 77.81 533 ILE A O 1
ATOM 4410 N N . SER A 1 534 ? -24.716 -17.521 50.106 1.00 70.56 534 SER A N 1
ATOM 4411 C CA . SER A 1 534 ? -25.466 -18.474 50.935 1.00 70.56 534 SER A CA 1
ATOM 4412 C C . SER A 1 534 ? -26.480 -19.269 50.112 1.00 70.56 534 SER A C 1
ATOM 4414 O O . SER A 1 534 ? -26.560 -20.490 50.235 1.00 70.56 534 SER A O 1
ATOM 4416 N N . GLU A 1 535 ? -27.202 -18.593 49.217 1.00 71.31 535 GLU A N 1
ATOM 4417 C CA . GLU A 1 535 ? -28.148 -19.223 48.292 1.00 71.31 535 GLU A CA 1
ATOM 4418 C C . GLU A 1 535 ? -27.453 -20.232 47.359 1.00 71.31 535 GLU A C 1
ATOM 4420 O O . GLU A 1 535 ? -27.978 -21.313 47.096 1.00 71.31 535 GLU A O 1
ATOM 4425 N N . LYS A 1 536 ? -26.233 -19.938 46.891 1.00 71.06 536 LYS A N 1
ATOM 4426 C CA . LYS A 1 536 ? -25.459 -20.863 46.040 1.00 71.06 536 LYS A CA 1
ATOM 4427 C C . LYS A 1 536 ? -25.058 -22.137 46.777 1.00 71.06 536 LYS A C 1
ATOM 4429 O O . LYS A 1 536 ? -25.224 -23.222 46.227 1.00 71.06 536 LYS A O 1
ATOM 4434 N N . VAL A 1 537 ? -24.604 -22.008 48.022 1.00 71.62 537 VAL A N 1
ATOM 4435 C CA . VAL A 1 537 ? -24.260 -23.151 48.883 1.00 71.62 537 VAL A CA 1
ATOM 4436 C C . VAL A 1 537 ? -25.485 -24.016 49.170 1.00 71.62 537 VAL A C 1
ATOM 4438 O O . VAL A 1 537 ? -25.389 -25.239 49.152 1.00 71.62 537 VAL A O 1
ATOM 4441 N N . HIS A 1 538 ? -26.646 -23.398 49.403 1.00 68.25 538 HIS A N 1
ATOM 4442 C CA . HIS A 1 538 ? -27.885 -24.127 49.684 1.00 68.25 538 HIS A CA 1
ATOM 4443 C C . HIS A 1 538 ? -28.336 -25.020 48.516 1.00 68.25 538 HIS A C 1
ATOM 4445 O O . HIS A 1 538 ? -29.017 -26.017 48.725 1.00 68.25 538 HIS A O 1
ATOM 4451 N N . ASN A 1 539 ? -27.904 -24.704 47.292 1.00 68.06 539 ASN A N 1
ATOM 4452 C CA . ASN A 1 539 ? -28.201 -25.492 46.098 1.00 68.06 539 ASN A CA 1
ATOM 4453 C C . ASN A 1 539 ? -27.291 -26.729 45.923 1.00 68.06 539 ASN A C 1
ATOM 4455 O O . ASN A 1 539 ? -27.440 -27.465 44.940 1.00 68.06 539 ASN A O 1
ATOM 4459 N N . PHE A 1 540 ? -26.336 -26.984 46.825 1.00 72.88 540 PHE A N 1
ATOM 4460 C CA . PHE A 1 540 ? -25.509 -28.196 46.785 1.00 72.88 540 PHE A CA 1
ATOM 4461 C C . PHE A 1 540 ? -26.349 -29.445 47.103 1.00 72.88 540 PHE A C 1
ATOM 4463 O O . PHE A 1 540 ? -27.339 -29.395 47.823 1.00 72.88 540 PHE A O 1
ATOM 4470 N N . THR A 1 541 ? -26.004 -30.568 46.479 1.00 60.66 541 THR A N 1
ATOM 4471 C CA . THR A 1 541 ? -26.762 -31.833 46.536 1.00 60.66 541 THR A CA 1
ATOM 4472 C C . THR A 1 541 ? -26.461 -32.625 47.798 1.00 60.66 541 THR A C 1
ATOM 4474 O O . THR A 1 541 ? -27.281 -33.443 48.208 1.00 60.66 541 THR A O 1
ATOM 4477 N N . LEU A 1 542 ? -25.298 -32.398 48.405 1.00 60.53 542 LEU A N 1
ATOM 4478 C CA . LEU A 1 542 ? -24.890 -33.010 49.663 1.00 60.53 542 LEU A CA 1
ATOM 4479 C C . LEU A 1 542 ? -24.678 -31.939 50.741 1.00 60.53 542 LEU A C 1
ATOM 4481 O O . LEU A 1 542 ? -24.287 -30.813 50.417 1.00 60.53 542 LEU A O 1
ATOM 4485 N N . PRO A 1 543 ? -24.918 -32.271 52.025 1.00 57.22 543 PRO A N 1
ATOM 4486 C CA . PRO A 1 543 ? -24.683 -31.344 53.118 1.00 57.22 543 PRO A CA 1
ATOM 4487 C C . PRO A 1 543 ? -23.211 -30.938 53.133 1.00 57.22 543 PRO A C 1
ATOM 4489 O O . PRO A 1 543 ? -22.305 -31.764 53.247 1.00 57.22 543 PRO A O 1
ATOM 4492 N N . VAL A 1 544 ? -22.989 -29.637 52.992 1.00 61.00 544 VAL A N 1
ATOM 4493 C CA . VAL A 1 544 ? -21.664 -29.040 53.105 1.00 61.00 544 VAL A CA 1
ATOM 4494 C C . VAL A 1 544 ? -21.198 -29.128 54.557 1.00 61.00 544 VAL A C 1
ATOM 4496 O O . VAL A 1 544 ? -22.039 -29.149 55.455 1.00 61.00 544 VAL A O 1
ATOM 4499 N N . CYS A 1 545 ? -19.878 -29.188 54.789 1.00 59.50 545 CYS A N 1
ATOM 4500 C CA . CYS A 1 545 ? -19.262 -29.257 56.119 1.00 59.50 545 CYS A CA 1
ATOM 4501 C C . CYS A 1 545 ? -20.064 -28.461 57.165 1.00 59.50 545 CYS A C 1
ATOM 4503 O O . CYS A 1 545 ? -20.394 -27.294 56.930 1.00 59.50 545 CYS A O 1
ATOM 4505 N N . GLU A 1 546 ? -20.352 -29.069 58.324 1.00 58.06 546 GLU A N 1
ATOM 4506 C CA . GLU A 1 546 ? -21.156 -28.467 59.403 1.00 58.06 546 GLU A CA 1
ATOM 4507 C C . GLU A 1 546 ? -20.669 -27.066 59.810 1.00 58.06 546 GLU A C 1
ATOM 4509 O O . GLU A 1 546 ? -21.461 -26.236 60.251 1.00 58.06 546 GLU A O 1
ATOM 4514 N N . ASN A 1 547 ? -19.384 -26.766 59.594 1.00 56.97 547 ASN A N 1
ATOM 4515 C CA . ASN A 1 547 ? -18.796 -25.444 59.802 1.00 56.97 547 ASN A CA 1
ATOM 4516 C C . ASN A 1 547 ? -19.341 -24.370 58.846 1.00 56.97 547 ASN A C 1
ATOM 4518 O O . ASN A 1 547 ? -19.533 -23.238 59.271 1.00 56.97 547 ASN A O 1
ATOM 4522 N N . LEU A 1 548 ? -19.612 -24.691 57.576 1.00 59.75 548 LEU A N 1
ATOM 4523 C CA . LEU A 1 548 ? -20.225 -23.753 56.628 1.00 59.75 548 LEU A CA 1
ATOM 4524 C C . LEU A 1 548 ? -21.710 -23.560 56.959 1.00 59.75 548 LEU A C 1
ATOM 4526 O O . LEU A 1 548 ? -22.184 -22.429 57.008 1.00 59.75 548 LEU A O 1
ATOM 4530 N N . LEU A 1 549 ? -22.431 -24.648 57.257 1.00 59.62 549 LEU A N 1
ATOM 4531 C CA . LEU A 1 549 ? -23.839 -24.590 57.668 1.00 59.62 549 LEU A CA 1
ATOM 4532 C C . LEU A 1 549 ? -24.028 -23.812 58.976 1.00 59.62 549 LEU A C 1
ATOM 4534 O O . LEU A 1 549 ? -24.975 -23.035 59.089 1.00 59.62 549 LEU A O 1
ATOM 4538 N N . SER A 1 550 ? -23.140 -23.983 59.957 1.00 63.41 550 SER A N 1
ATOM 4539 C CA . SER A 1 550 ? -23.184 -23.226 61.211 1.00 63.41 550 SER A CA 1
ATOM 4540 C C . SER A 1 550 ? -22.874 -21.743 60.995 1.00 63.41 550 SER A C 1
ATOM 4542 O O . SER A 1 550 ? -23.550 -20.906 61.586 1.00 63.41 550 SER A O 1
ATOM 4544 N N . LEU A 1 551 ? -21.952 -21.399 60.089 1.00 61.81 551 LEU A N 1
ATOM 4545 C CA . LEU A 1 551 ? -21.656 -20.013 59.708 1.00 61.81 551 LEU A CA 1
ATOM 4546 C C . LEU A 1 551 ? -22.844 -19.323 59.023 1.00 61.81 551 LEU A C 1
ATOM 4548 O O . LEU A 1 551 ? -23.193 -18.191 59.360 1.00 61.81 551 LEU A O 1
ATOM 4552 N N . LEU A 1 552 ? -23.470 -20.022 58.069 1.00 59.06 552 LEU A N 1
ATOM 4553 C CA . LEU A 1 552 ? -24.659 -19.555 57.354 1.00 59.06 552 LEU A CA 1
ATOM 4554 C C . LEU A 1 552 ? -25.824 -19.326 58.325 1.00 59.06 552 LEU A C 1
ATOM 4556 O O . LEU A 1 552 ? -26.524 -18.321 58.226 1.00 59.06 552 LEU A O 1
ATOM 4560 N N . LYS A 1 553 ? -25.974 -20.210 59.319 1.00 61.69 553 LYS A N 1
ATOM 4561 C CA . LYS A 1 553 ? -26.941 -20.053 60.413 1.00 61.69 553 LYS A CA 1
ATOM 4562 C C . LYS A 1 553 ? -26.591 -18.885 61.347 1.00 61.69 553 LYS A C 1
ATOM 4564 O O . LYS A 1 553 ? -27.487 -18.150 61.742 1.00 61.69 553 LYS A O 1
ATOM 4569 N N . GLN A 1 554 ? -25.313 -18.670 61.674 1.00 61.12 554 GLN A N 1
ATOM 4570 C CA . GLN A 1 554 ? -24.862 -17.619 62.603 1.00 61.12 554 GLN A CA 1
ATOM 4571 C C . GLN A 1 554 ? -25.017 -16.188 62.064 1.00 61.12 554 GLN A C 1
ATOM 4573 O O . GLN A 1 554 ? -25.157 -15.261 62.861 1.00 61.12 554 GLN A O 1
ATOM 4578 N N . LYS A 1 555 ? -24.995 -15.978 60.739 1.00 56.19 555 LYS A N 1
ATOM 4579 C CA . LYS A 1 555 ? -25.140 -14.643 60.119 1.00 56.19 555 LYS A CA 1
ATOM 4580 C C . LYS A 1 555 ? -26.559 -14.302 59.607 1.00 56.19 555 LYS A C 1
ATOM 4582 O O . LYS A 1 555 ? -26.721 -13.240 59.005 1.00 56.19 555 LYS A O 1
ATOM 4587 N N . ASN A 1 556 ? -27.566 -15.119 59.953 1.00 50.19 556 ASN A N 1
ATOM 4588 C CA . ASN A 1 556 ? -29.019 -14.990 59.705 1.00 50.19 556 ASN A CA 1
ATOM 4589 C C . ASN A 1 556 ? -29.521 -15.133 58.255 1.00 50.19 556 ASN A C 1
ATOM 4591 O O . ASN A 1 556 ? -29.383 -14.206 57.458 1.00 50.19 556 ASN A O 1
ATOM 4595 N N . LEU A 1 557 ? -30.305 -16.193 58.006 1.00 45.69 557 LEU A N 1
ATOM 4596 C CA . LEU A 1 557 ? -31.455 -16.176 57.092 1.00 45.69 557 LEU A CA 1
ATOM 4597 C C . LEU A 1 557 ? -32.618 -16.958 57.732 1.00 45.69 557 LEU A C 1
ATOM 4599 O O . LEU A 1 557 ? -32.594 -18.187 57.779 1.00 45.69 557 LEU A O 1
ATOM 4603 N N . ASP A 1 558 ? -33.628 -16.224 58.212 1.00 40.47 558 ASP A N 1
ATOM 4604 C CA . ASP A 1 558 ? -35.018 -16.685 58.238 1.00 40.47 558 ASP A CA 1
ATOM 4605 C C . ASP A 1 558 ? -35.374 -17.133 56.813 1.00 40.47 558 ASP A C 1
ATOM 4607 O O . ASP A 1 558 ? -35.773 -16.326 55.970 1.00 40.47 558 ASP A O 1
ATOM 4611 N N . PHE A 1 559 ? -35.195 -18.414 56.507 1.00 38.72 559 PHE A N 1
ATOM 4612 C CA . PHE A 1 559 ? -35.940 -19.010 55.412 1.00 38.72 559 PHE A CA 1
ATOM 4613 C C . PHE A 1 559 ? -37.365 -19.151 55.937 1.00 38.72 559 PHE A C 1
ATOM 4615 O O . PHE A 1 559 ? -37.630 -19.980 56.804 1.00 38.72 559 PHE A O 1
ATOM 4622 N N . LYS A 1 560 ? -38.277 -18.289 55.474 1.00 32.47 560 LYS A N 1
ATOM 4623 C CA . LYS A 1 560 ? -39.694 -18.651 55.524 1.00 32.47 560 LYS A CA 1
ATOM 4624 C C . LYS A 1 560 ? -39.822 -19.955 54.740 1.00 32.47 560 LYS A C 1
ATOM 4626 O O . LYS A 1 560 ? -39.432 -19.974 53.573 1.00 32.47 560 LYS A O 1
ATOM 4631 N N . GLU A 1 561 ? -40.269 -20.993 55.444 1.00 34.34 561 GLU A N 1
ATOM 4632 C CA . GLU A 1 561 ? -40.617 -22.311 54.902 1.00 34.34 561 GLU A CA 1
ATOM 4633 C C . GLU A 1 561 ? -41.468 -22.220 53.633 1.00 34.34 561 GLU A C 1
ATOM 4635 O O . GLU A 1 561 ? -42.348 -21.323 53.563 1.00 34.34 561 GLU A O 1
#

Organism: NCBI:txid1399147

pLDDT: mean 73.73, std 16.26, range [31.3, 95.12]

Secondary structure (DSSP, 8-state):
-HHHHHHHHHHHTT------S--TT--HHHHHHHHH-S---HHHHHHHHHHHH-HHHHTTS-HHHHHHHHHHHHHHHHHHHTTSTTHHHHHHHHHHHHHHHHHHHHHHHHHHHHTT-SS-HHHHH-SHHHHHHHHHHHHHHGGG-TTSHHHHHHHHHHTTTSTTHHHHHHHHHHHHHHHT------HHHHHHHHHHGGGS-HHHHHHHHHHHHHHT---STTS--HHHHS-HHHHHHHHHHGGGS-HHHHHHHHHHHHHHGGGT-----HHHHTTS-HHHHHHHTHHHHHHHHHHH---HHHHHHHHHHHHHHSGGGTT----S-HHHHHHHHHTSHHHHHHHHT-----HHHHHHHHHHHHH-GGGGGSHHHHHHHHHHHHHHT--TT--EEE-HHHHHHHHTT-GGGHHHHHHHHHHHHHHHTTT--EEE-HHHHHHHHHHHTTSTTHHHHHHHHHHHHHT-GGGGGG--HHHHHHHHHTGGG--HHHHHHHHHHHT-GGGHHHHHHS-HHHHHHHHHHHTTS-HHHHHHHHHHHHT-SS---HHHHHHHHHT------